Protein AF-A0A1B6MIM5-F1 (afdb_monomer_lite)

Foldseek 3Di:
DQWDQLPDDPDDDDPPVPDPDDHDADDPCLLVVLLVCLVVVCQPVPVPVLLVSLRVLSRQLVGDLLSVQVSDAPSLLVSLLVSLLDFPGPLSSNLSSLSSLLSSLLSQVPDDPVSHNDHSLVSLLSLLVSLQSLLPDPDDCVRSQSSLLSSLVSLVSSCVSDPCNQVVLVSNVVSVVLVSLLVSLLSCLPDADPCLSVLLSSLLSLLSSQQVHPSSLVSCVVVVVLLSNLVSVLSYPAHDPSSVVSVLCNQQVDPDPPDLQVTEGDHLQNLLSVLLSLLSHDQVVSLVNLQSLLNHCQNDLVSLVSNLVSCNLVSLLVSLVPHDHHLNSNLSSLSSNLRSLLNPDDPVSVVSLVVSLDPPDPDDRSCNVVSVVSVVSSVVSVVVVDDPVDDADDQDPPGADEDEDPDDDPDPDPDDDDDDDDDPDDDPPVDPPDDRRDDWPHWYAYPVRDTDID

Organism: NCBI:txid36148

pLDDT: mean 84.11, std 13.33, range [42.5, 97.44]

Radius of gyration: 29.88 Å; chains: 1; bounding box: 77×67×75 Å

InterPro domains:
  IPR011989 Armadillo-like helical [G3DSA:1.25.10.10] (22-387)
  IPR016024 Armadillo-type fold [SSF48371] (28-383)
  IPR050865 BEACH Domain-Containing [PTHR13743] (86-454)

Sequence (454 aa):
LMWRHFLQTTSPPPPPDRVAFHPALLHNEIVPFIYECFETKIVTQFPDLSREMLNVLGAVVCGAHHNALRGICPATVNLVMSVVSLPTVDSAIQSTALKCFTAMISVLHRSLPHERQIEVTTVLEKLHEVMTEVVSRDQDPDIRVPTLLHLVHTLQSILTATHSTQSLQSLMVRAKLVDALLHTLDQTADCHKSHMELVITIISALNRLVIGSVEGKERMVKVSGYSRIFDCLRLIEAPTKKLLEVLIAMITEEEDIICLKDMKLVNSEPLVPFVHWMGELASDEQVWLACTLEEICTNSLQSKATACQSGVMVAVCQLLTSATVDPRAATHLVLLIESLASYSITARELKQLFLLLRTDQEKKNSFRNLLLAAVLNITRKAGLQLHCDSYFDVEDQTDGITITDMRKWNGAVYGFSFHCWLRLEPIHVSSPINTPPRRQIFNFLTTQGTGIEA

Structure (mmCIF, N/CA/C/O backbone):
data_AF-A0A1B6MIM5-F1
#
_entry.id   AF-A0A1B6MIM5-F1
#
loop_
_atom_site.group_PDB
_atom_site.id
_atom_site.type_symbol
_atom_site.label_atom_id
_atom_site.label_alt_id
_atom_site.label_comp_id
_atom_site.label_asym_id
_atom_site.label_entity_id
_atom_site.label_seq_id
_atom_site.pdbx_PDB_ins_code
_atom_site.Cartn_x
_atom_site.Cartn_y
_atom_site.Cartn_z
_atom_site.occupancy
_atom_site.B_iso_or_equiv
_atom_site.auth_seq_id
_atom_site.auth_comp_id
_atom_site.auth_asym_id
_atom_site.auth_atom_id
_atom_site.pdbx_PDB_model_num
ATOM 1 N N . LEU A 1 1 ? 24.401 21.462 -25.304 1.00 48.19 1 LEU A N 1
ATOM 2 C CA . LEU A 1 1 ? 25.005 20.185 -24.847 1.00 48.19 1 LEU A CA 1
ATOM 3 C C . LEU A 1 1 ? 24.411 19.065 -25.690 1.00 48.19 1 LEU A C 1
ATOM 5 O O . LEU A 1 1 ? 23.231 18.789 -25.531 1.00 48.19 1 LEU A O 1
ATOM 9 N N . MET A 1 2 ? 25.175 18.516 -26.641 1.00 51.09 2 MET A N 1
ATOM 10 C CA . MET A 1 2 ? 24.675 17.473 -27.555 1.00 51.09 2 MET A CA 1
ATOM 11 C C . MET A 1 2 ? 24.568 16.092 -26.899 1.00 51.09 2 MET A C 1
ATOM 13 O O . MET A 1 2 ? 23.753 15.290 -27.330 1.00 51.09 2 MET A O 1
ATOM 17 N N . TRP A 1 3 ? 25.333 15.844 -25.835 1.00 53.69 3 TRP A N 1
ATOM 18 C CA . TRP A 1 3 ? 25.370 14.568 -25.126 1.00 53.69 3 TRP A CA 1
ATOM 19 C C . TRP A 1 3 ? 25.512 14.838 -23.628 1.00 53.69 3 TRP A C 1
ATOM 21 O O . TRP A 1 3 ? 26.257 15.740 -23.230 1.00 53.69 3 TRP A O 1
ATOM 31 N N . ARG A 1 4 ? 24.779 14.092 -22.796 1.00 57.47 4 ARG A N 1
ATOM 32 C CA . ARG A 1 4 ? 24.962 14.076 -21.340 1.00 57.47 4 ARG A CA 1
ATOM 33 C C . ARG A 1 4 ? 25.395 12.701 -20.894 1.00 57.47 4 ARG A C 1
ATOM 35 O O . ARG A 1 4 ? 24.962 11.702 -21.458 1.00 57.47 4 ARG A O 1
ATOM 42 N N . HIS A 1 5 ? 26.218 12.665 -19.854 1.00 57.34 5 HIS A N 1
ATOM 43 C CA . HIS A 1 5 ? 26.595 11.408 -19.242 1.00 57.34 5 HIS A CA 1
ATOM 44 C C . HIS A 1 5 ? 25.382 10.817 -18.514 1.00 57.34 5 HIS A C 1
ATOM 46 O O . HIS A 1 5 ? 25.017 11.255 -17.424 1.00 57.34 5 HIS A O 1
ATOM 52 N N . PHE A 1 6 ? 24.756 9.838 -19.163 1.00 63.91 6 PHE A N 1
ATOM 53 C CA . PHE A 1 6 ? 23.526 9.168 -18.750 1.00 63.91 6 PHE A CA 1
ATOM 54 C C . PHE A 1 6 ? 23.573 8.619 -17.310 1.00 63.91 6 PHE A C 1
ATOM 56 O O . PHE A 1 6 ? 22.558 8.635 -16.620 1.00 63.91 6 PHE A O 1
ATOM 63 N N . LEU A 1 7 ? 24.753 8.209 -16.827 1.00 58.53 7 LEU A N 1
ATOM 64 C CA . LEU A 1 7 ? 24.925 7.564 -15.520 1.00 58.53 7 LEU A CA 1
ATOM 65 C C . LEU A 1 7 ? 25.374 8.492 -14.369 1.00 58.53 7 LEU A C 1
ATOM 67 O O . LEU A 1 7 ? 25.429 8.020 -13.237 1.00 58.53 7 LEU A O 1
ATOM 71 N N . GLN A 1 8 ? 25.708 9.774 -14.602 1.00 49.06 8 GLN A N 1
ATOM 72 C CA . GLN A 1 8 ? 26.367 10.625 -13.577 1.00 49.06 8 GLN A CA 1
ATOM 73 C C . GLN A 1 8 ? 25.702 11.978 -13.288 1.00 49.06 8 GLN A C 1
ATOM 75 O O . GLN A 1 8 ? 26.151 12.681 -12.384 1.00 49.06 8 GLN A O 1
ATOM 80 N N . THR A 1 9 ? 24.657 12.405 -13.998 1.00 49.41 9 THR A N 1
ATOM 81 C CA . THR A 1 9 ? 24.119 13.757 -13.762 1.00 49.41 9 THR A CA 1
ATOM 82 C C . THR A 1 9 ? 23.005 13.768 -12.718 1.00 49.41 9 THR A C 1
ATOM 84 O O . THR A 1 9 ? 21.841 13.568 -13.050 1.00 49.41 9 THR A O 1
ATOM 87 N N . THR A 1 10 ? 23.361 14.077 -11.469 1.00 42.78 10 THR A N 1
ATOM 88 C CA . THR A 1 10 ? 22.441 14.581 -10.428 1.00 42.78 10 THR A CA 1
ATOM 89 C C . THR A 1 10 ? 22.198 16.093 -10.539 1.00 42.78 10 THR A C 1
ATOM 91 O O . THR A 1 10 ? 21.326 16.630 -9.860 1.00 42.78 10 THR A O 1
ATOM 94 N N . SER A 1 11 ? 22.942 16.803 -11.396 1.00 42.50 11 SER A N 1
ATOM 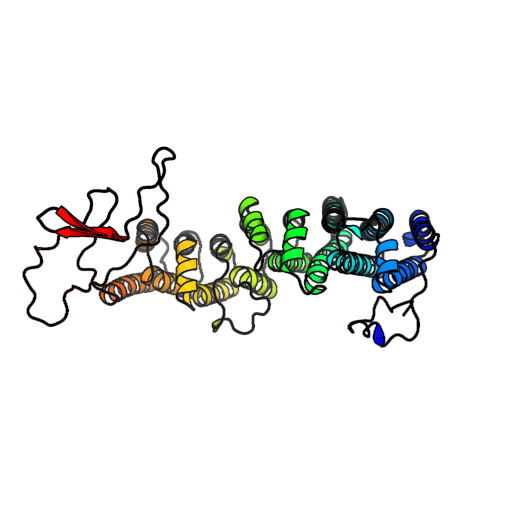95 C CA . SER A 1 11 ? 22.811 18.250 -11.573 1.00 42.50 11 SER A CA 1
ATOM 96 C C . SER A 1 11 ? 21.790 18.622 -12.664 1.00 42.50 11 SER A C 1
ATOM 98 O O . SER A 1 11 ? 21.795 18.041 -13.759 1.00 42.50 11 SER A O 1
ATOM 100 N N . PRO A 1 12 ? 20.908 19.609 -12.405 1.00 50.34 12 PRO A N 1
ATOM 101 C CA . PRO A 1 12 ? 19.967 20.093 -13.405 1.00 50.34 12 PRO A CA 1
ATOM 102 C C . PRO A 1 12 ? 20.708 20.724 -14.595 1.00 50.34 12 PRO A C 1
ATOM 104 O O . PRO A 1 12 ? 21.846 21.184 -14.457 1.00 50.34 12 PRO A O 1
ATOM 107 N N . PRO A 1 13 ? 20.087 20.756 -15.790 1.00 54.88 13 PRO A N 1
ATOM 108 C CA . PRO A 1 13 ? 20.635 21.474 -16.927 1.00 54.88 13 PRO A CA 1
ATOM 109 C C . PRO A 1 13 ? 21.115 22.885 -16.594 1.00 54.88 13 PRO A C 1
ATOM 111 O O . PRO A 1 13 ? 20.380 23.607 -15.920 1.00 54.88 13 PRO A O 1
ATOM 114 N N . PRO A 1 14 ? 22.270 23.335 -17.127 1.00 54.12 14 PRO A N 1
ATOM 115 C CA . PRO A 1 14 ? 22.492 24.766 -17.217 1.00 54.12 14 PRO A CA 1
ATOM 116 C C . PRO A 1 14 ? 21.333 25.380 -18.023 1.00 54.12 14 PRO A C 1
ATOM 118 O O . PRO A 1 14 ? 20.902 24.767 -19.009 1.00 54.12 14 PRO A O 1
ATOM 121 N N . PRO A 1 15 ? 20.807 26.546 -17.606 1.00 55.56 15 PRO A N 1
ATOM 122 C CA . PRO A 1 15 ? 19.730 27.219 -18.320 1.00 55.56 15 PRO A CA 1
ATOM 123 C C . PRO A 1 15 ? 20.117 27.444 -19.791 1.00 55.56 15 PRO A C 1
ATOM 125 O O . PRO A 1 15 ? 21.307 27.619 -20.078 1.00 55.56 15 PRO A O 1
ATOM 128 N N . PRO A 1 16 ? 19.144 27.422 -20.720 1.00 55.84 16 PRO A N 1
ATOM 129 C CA . PRO A 1 16 ? 19.390 27.499 -22.164 1.00 55.84 16 PRO A CA 1
ATOM 130 C C . PRO A 1 16 ? 20.264 28.701 -22.551 1.00 55.84 16 PRO A C 1
ATOM 132 O O . PRO A 1 16 ? 21.152 28.561 -23.389 1.00 55.84 16 PRO A O 1
ATOM 135 N N . ASP A 1 17 ? 20.122 29.817 -21.835 1.00 56.78 17 ASP A N 1
ATOM 136 C CA . ASP A 1 17 ? 20.875 31.064 -22.032 1.00 56.78 17 ASP A CA 1
ATOM 137 C C . ASP A 1 17 ? 22.379 30.950 -21.717 1.00 56.78 17 ASP A C 1
ATOM 139 O O . ASP A 1 17 ? 23.166 31.826 -22.067 1.00 56.78 17 ASP A O 1
ATOM 143 N N . ARG A 1 18 ? 22.806 29.872 -21.044 1.00 57.84 18 ARG A N 1
ATOM 144 C CA . ARG A 1 18 ? 24.216 29.589 -20.719 1.00 57.84 18 ARG A CA 1
ATOM 145 C C . ARG A 1 18 ? 24.876 28.605 -21.686 1.00 57.84 18 ARG A C 1
ATOM 147 O O . ARG A 1 18 ? 26.035 28.244 -21.480 1.00 57.84 18 ARG A O 1
ATOM 154 N N . VAL A 1 19 ? 24.173 28.141 -22.720 1.00 61.59 19 VAL A N 1
ATOM 155 C CA . VAL A 1 19 ? 24.721 27.191 -23.694 1.00 61.59 19 VAL A CA 1
ATOM 156 C C . VAL A 1 19 ? 25.110 27.939 -24.970 1.00 61.59 19 VAL A C 1
ATOM 158 O O . VAL A 1 19 ? 24.255 28.328 -25.752 1.00 61.59 19 VAL A O 1
ATOM 161 N N . ALA A 1 20 ? 26.415 28.086 -25.214 1.00 61.34 20 ALA A N 1
ATOM 162 C CA . ALA A 1 20 ? 26.944 28.813 -26.377 1.00 61.34 20 ALA A CA 1
ATOM 163 C C . ALA A 1 20 ? 26.554 28.212 -27.748 1.00 61.34 20 ALA A C 1
ATOM 165 O O . ALA A 1 20 ? 26.648 28.892 -28.765 1.00 61.34 20 ALA A O 1
ATOM 166 N N . PHE A 1 21 ? 26.117 26.946 -27.788 1.00 66.00 21 PHE A N 1
ATOM 167 C CA . PHE A 1 21 ? 25.782 26.227 -29.019 1.00 66.00 21 PHE A CA 1
ATOM 168 C C . PHE A 1 21 ? 24.475 25.441 -28.889 1.00 66.00 21 PHE A C 1
ATOM 170 O O . PHE A 1 21 ? 24.289 24.658 -27.948 1.00 66.00 21 PHE A O 1
ATOM 177 N N . HIS A 1 22 ? 23.603 25.595 -29.885 1.00 68.88 22 HIS A N 1
ATOM 178 C CA . HIS A 1 22 ? 22.375 24.815 -30.002 1.00 68.88 22 HIS A CA 1
ATOM 179 C C . HIS A 1 22 ? 22.706 23.335 -30.270 1.00 68.88 22 HIS A C 1
ATOM 181 O O . HIS A 1 22 ? 23.623 23.047 -31.042 1.00 68.88 22 HIS A O 1
ATOM 187 N N . PRO A 1 23 ? 22.007 22.378 -29.635 1.00 74.94 23 PRO A N 1
ATOM 188 C CA . PRO A 1 23 ? 22.200 20.961 -29.930 1.00 74.94 23 PRO A CA 1
ATOM 189 C C . PRO A 1 23 ? 21.835 20.648 -31.388 1.00 74.94 23 PRO A C 1
ATOM 191 O O . PRO A 1 23 ? 20.817 21.138 -31.873 1.00 74.94 23 PRO A O 1
ATOM 194 N N . ALA A 1 24 ? 22.638 19.827 -32.071 1.00 81.81 24 ALA A N 1
ATOM 195 C CA . ALA A 1 24 ? 22.297 19.344 -33.406 1.00 81.81 24 ALA A CA 1
ATOM 196 C C . ALA A 1 24 ? 21.086 18.400 -33.363 1.00 81.81 24 ALA A C 1
ATOM 198 O O . ALA A 1 24 ? 20.854 17.716 -32.361 1.00 81.81 24 ALA A O 1
ATOM 199 N N . LEU A 1 25 ? 20.349 18.342 -34.474 1.00 85.75 25 LEU A N 1
ATOM 200 C CA . LEU A 1 25 ? 19.246 17.403 -34.648 1.00 85.75 25 LEU A CA 1
ATOM 201 C C . LEU A 1 25 ? 19.770 15.964 -34.682 1.00 85.75 25 LEU A C 1
ATOM 203 O O . LEU A 1 25 ? 20.769 15.673 -35.342 1.00 85.75 25 LEU A O 1
ATOM 207 N N . LEU A 1 26 ? 19.071 15.067 -33.987 1.00 87.12 26 LEU A N 1
ATOM 208 C CA . LEU A 1 26 ? 19.317 13.632 -34.056 1.00 87.12 26 LEU A CA 1
ATOM 209 C C . LEU A 1 26 ? 19.123 13.149 -35.498 1.00 87.12 26 LEU A C 1
ATOM 211 O O . LEU A 1 26 ? 18.068 13.374 -36.092 1.00 87.12 26 LEU A O 1
ATOM 215 N N . HIS A 1 27 ? 20.139 12.489 -36.052 1.00 89.69 27 HIS A N 1
ATOM 216 C CA . HIS A 1 27 ? 20.066 11.927 -37.396 1.00 89.69 27 HIS A CA 1
ATOM 217 C C . HIS A 1 27 ? 19.039 10.783 -37.444 1.00 89.69 27 HIS A C 1
ATOM 219 O O . HIS A 1 27 ? 18.984 9.965 -36.525 1.00 89.69 27 HIS A O 1
ATOM 225 N N . ASN A 1 28 ? 18.250 10.712 -38.521 1.00 87.44 28 ASN A N 1
ATOM 226 C CA . ASN A 1 28 ? 17.107 9.795 -38.630 1.00 87.44 28 ASN A CA 1
ATOM 227 C C . ASN A 1 28 ? 17.496 8.311 -38.501 1.00 87.44 28 ASN A C 1
ATOM 229 O O . ASN A 1 28 ? 16.713 7.529 -37.981 1.00 87.44 28 ASN A O 1
ATOM 233 N N . GLU A 1 29 ? 18.718 7.951 -38.903 1.00 90.25 29 GLU A N 1
ATOM 234 C CA . GLU A 1 29 ? 19.245 6.576 -38.843 1.00 90.25 29 GLU A CA 1
ATOM 235 C C . GLU A 1 29 ? 19.694 6.121 -37.447 1.00 90.25 29 GLU A C 1
ATOM 237 O O . GLU A 1 29 ? 19.914 4.935 -37.239 1.00 90.25 29 GLU A O 1
ATOM 242 N N . ILE A 1 30 ? 19.829 7.022 -36.466 1.00 89.06 30 ILE A N 1
ATOM 243 C CA . ILE A 1 30 ? 20.357 6.636 -35.145 1.00 89.06 30 ILE A CA 1
ATOM 244 C C . ILE A 1 30 ? 19.395 5.700 -34.409 1.00 89.06 30 ILE A C 1
ATOM 246 O O . ILE A 1 30 ? 19.827 4.711 -33.825 1.00 89.06 30 ILE A O 1
ATOM 250 N N . VAL A 1 31 ? 18.094 5.999 -34.430 1.00 90.19 31 VAL A N 1
ATOM 251 C CA . VAL A 1 31 ? 17.088 5.175 -33.744 1.00 90.19 31 VAL A CA 1
ATOM 252 C C . VAL A 1 31 ? 16.918 3.803 -34.421 1.00 90.19 31 VAL A C 1
ATOM 254 O O . VAL A 1 31 ? 17.000 2.809 -33.699 1.00 90.19 31 VAL A O 1
ATOM 257 N N . PRO A 1 32 ? 16.757 3.706 -35.760 1.00 91.50 32 PRO A N 1
ATOM 258 C CA . PRO A 1 32 ? 16.771 2.428 -36.474 1.00 91.50 32 PRO A CA 1
ATOM 259 C C . PRO A 1 32 ? 18.042 1.613 -36.231 1.00 91.50 32 PRO A C 1
ATOM 261 O O . PRO A 1 32 ? 17.945 0.444 -35.879 1.00 91.50 32 PRO A O 1
ATOM 264 N N . PHE A 1 33 ? 19.222 2.236 -36.311 1.00 91.12 33 PHE A N 1
ATOM 265 C CA . PHE A 1 33 ? 20.494 1.553 -36.073 1.00 91.12 33 PHE A CA 1
ATOM 266 C C . PHE A 1 33 ? 20.574 0.943 -34.668 1.00 91.12 33 PHE A C 1
ATOM 268 O O . PHE A 1 33 ? 20.954 -0.218 -34.513 1.00 91.12 33 PHE A O 1
ATOM 275 N N . ILE A 1 34 ? 20.193 1.707 -33.635 1.00 90.25 34 ILE A N 1
ATOM 276 C CA . ILE A 1 34 ? 20.129 1.187 -32.263 1.00 90.25 34 ILE A CA 1
ATOM 277 C C . ILE A 1 34 ? 19.139 0.022 -32.204 1.00 90.25 34 ILE A C 1
ATOM 279 O O . ILE A 1 34 ? 19.452 -0.997 -31.601 1.00 90.25 34 ILE A O 1
ATOM 283 N N . TYR A 1 35 ? 17.971 0.148 -32.833 1.00 89.19 35 TYR A N 1
ATOM 284 C CA . TYR A 1 35 ? 16.954 -0.898 -32.824 1.00 89.19 35 TYR A CA 1
ATOM 285 C C . TYR A 1 35 ? 17.445 -2.214 -33.441 1.00 89.19 35 TYR A C 1
ATOM 287 O O . TYR A 1 35 ? 17.397 -3.255 -32.784 1.00 89.19 35 TYR A O 1
ATOM 295 N N . GLU A 1 36 ? 18.006 -2.149 -34.649 1.00 88.62 36 GLU A N 1
ATOM 296 C CA . GLU A 1 36 ? 18.559 -3.300 -35.372 1.00 88.62 36 GLU A CA 1
ATOM 297 C C . GLU A 1 36 ? 19.654 -4.012 -34.569 1.00 88.62 36 GLU A C 1
ATOM 299 O O . GLU A 1 36 ? 19.691 -5.242 -34.520 1.00 88.62 36 GLU A O 1
ATOM 304 N N . CYS A 1 37 ? 20.505 -3.258 -33.861 1.00 88.25 37 CYS A N 1
ATOM 305 C CA . CYS A 1 37 ? 21.536 -3.840 -33.003 1.00 88.25 37 CYS A CA 1
ATOM 306 C C . CYS A 1 37 ? 20.941 -4.788 -31.947 1.00 88.25 37 CYS A C 1
ATOM 308 O O . CYS A 1 37 ? 21.511 -5.845 -31.674 1.00 88.25 37 CYS A O 1
ATOM 310 N N . PHE A 1 38 ? 19.797 -4.449 -31.345 1.00 88.44 38 PHE A N 1
ATOM 311 C CA . PHE A 1 38 ? 19.168 -5.305 -30.333 1.00 88.44 38 PHE A CA 1
ATOM 312 C C . PHE A 1 38 ? 18.363 -6.465 -30.924 1.00 88.44 38 PHE A C 1
ATOM 314 O O . PHE A 1 38 ? 18.234 -7.492 -30.255 1.00 88.44 38 PHE A O 1
ATOM 321 N N . GLU A 1 39 ? 17.915 -6.374 -32.179 1.00 84.56 39 GLU A N 1
ATOM 322 C CA . GLU A 1 39 ? 17.340 -7.524 -32.887 1.00 84.56 39 GLU A CA 1
ATOM 323 C C . GLU A 1 39 ? 18.389 -8.615 -33.175 1.00 84.56 39 GLU A C 1
ATOM 325 O O . GLU A 1 39 ? 18.084 -9.808 -33.111 1.00 84.56 39 GLU A O 1
ATOM 330 N N . THR A 1 40 ? 19.661 -8.256 -33.393 1.00 79.69 40 THR A N 1
ATOM 331 C CA . THR A 1 40 ? 20.737 -9.210 -33.733 1.00 79.69 40 THR A CA 1
ATOM 332 C C . THR A 1 40 ? 21.353 -9.943 -32.529 1.00 79.69 40 THR A C 1
ATOM 334 O O . THR A 1 40 ? 22.531 -10.294 -32.549 1.00 79.69 40 THR A O 1
ATOM 337 N N . LYS A 1 41 ? 20.592 -10.188 -31.451 1.00 78.50 41 LYS A N 1
ATOM 338 C CA . LYS A 1 41 ? 21.044 -10.900 -30.228 1.00 78.50 41 LYS A CA 1
ATOM 339 C C . LYS A 1 41 ? 22.291 -10.306 -29.544 1.00 78.50 41 LYS A C 1
ATOM 341 O O . LYS A 1 41 ? 22.971 -11.009 -28.785 1.00 78.50 41 LYS A O 1
ATOM 346 N N . ILE A 1 42 ? 22.564 -9.013 -29.745 1.00 85.88 42 ILE A N 1
ATOM 347 C CA . ILE A 1 42 ? 23.742 -8.313 -29.199 1.00 85.88 42 ILE A CA 1
ATOM 348 C C . ILE A 1 42 ? 23.866 -8.452 -27.681 1.00 85.88 42 ILE A C 1
ATOM 350 O O . ILE A 1 42 ? 24.970 -8.578 -27.172 1.00 85.88 42 ILE A O 1
ATOM 354 N N . VAL A 1 43 ? 22.736 -8.514 -26.969 1.00 85.75 43 VAL A N 1
ATOM 355 C CA . VAL A 1 43 ? 22.678 -8.663 -25.506 1.00 85.75 43 VAL A CA 1
ATOM 356 C C . VAL A 1 43 ? 23.396 -9.930 -25.046 1.00 85.75 43 VAL A C 1
ATOM 358 O O . VAL A 1 43 ? 24.117 -9.915 -24.056 1.00 85.75 43 VAL A O 1
ATOM 361 N N . THR A 1 44 ? 23.217 -11.026 -25.785 1.00 85.19 44 THR A N 1
ATOM 362 C CA . THR A 1 44 ? 23.790 -12.334 -25.434 1.00 85.19 44 THR A CA 1
ATOM 363 C C . THR A 1 44 ? 25.194 -12.539 -25.993 1.00 85.19 44 THR A C 1
ATOM 365 O O . THR A 1 44 ? 25.999 -13.228 -25.378 1.00 85.19 44 THR A O 1
ATOM 368 N N . GLN A 1 45 ? 25.497 -11.958 -27.158 1.00 87.56 45 GLN A N 1
ATOM 369 C CA . GLN A 1 45 ? 26.768 -12.183 -27.855 1.00 87.56 45 GLN A CA 1
ATOM 370 C C . GLN A 1 45 ? 27.840 -11.145 -27.498 1.00 87.56 45 GLN A C 1
ATOM 372 O O . GLN A 1 45 ? 29.022 -11.475 -27.455 1.00 87.56 45 GLN A O 1
ATOM 377 N N . PHE A 1 46 ? 27.434 -9.902 -27.231 1.00 91.31 46 PHE A N 1
ATOM 378 C CA . PHE A 1 46 ? 28.313 -8.761 -26.973 1.00 91.31 46 PHE A CA 1
ATOM 379 C C . PHE A 1 46 ? 27.757 -7.906 -25.815 1.00 91.31 46 PHE A C 1
ATOM 381 O O . PHE A 1 46 ? 27.310 -6.775 -26.038 1.00 91.31 46 PHE A O 1
ATOM 388 N N . PRO A 1 47 ? 27.771 -8.420 -24.570 1.00 89.38 47 PRO A N 1
ATOM 389 C CA . PRO A 1 47 ? 27.149 -7.766 -23.416 1.00 89.38 47 PRO A CA 1
ATOM 390 C C . PRO A 1 47 ? 27.692 -6.351 -23.162 1.00 89.38 47 PRO A C 1
ATOM 392 O O . PRO A 1 47 ? 26.903 -5.423 -22.977 1.00 89.38 47 PRO A O 1
ATOM 395 N N . ASP A 1 48 ? 29.009 -6.146 -23.2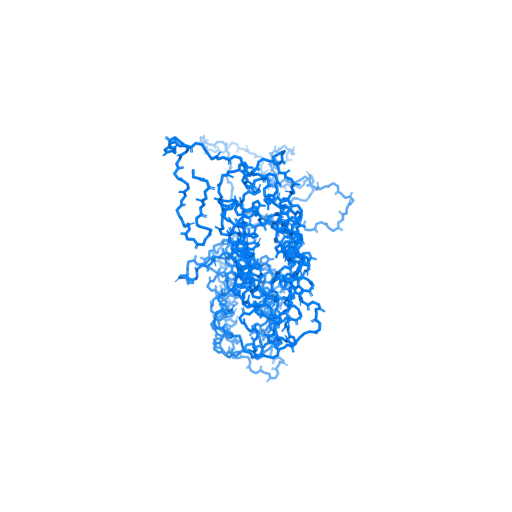61 1.00 89.94 48 ASP A N 1
ATOM 396 C CA . ASP A 1 48 ? 29.621 -4.819 -23.100 1.00 89.94 48 ASP A CA 1
ATOM 397 C C . ASP A 1 48 ? 29.123 -3.825 -24.155 1.00 89.94 48 ASP A C 1
ATOM 399 O O . ASP A 1 48 ? 28.726 -2.707 -23.827 1.00 89.94 48 ASP A O 1
ATOM 403 N N . LEU A 1 49 ? 29.068 -4.249 -25.423 1.00 90.81 49 LEU A N 1
ATOM 404 C CA . LEU A 1 49 ? 28.577 -3.410 -26.516 1.00 90.81 49 LEU A CA 1
ATOM 405 C C . LEU A 1 49 ? 27.086 -3.097 -26.352 1.00 90.81 49 LEU A C 1
ATOM 407 O O . LEU A 1 49 ? 26.665 -1.972 -26.607 1.00 90.81 49 LEU A O 1
ATOM 411 N N . SER A 1 50 ? 26.294 -4.064 -25.879 1.00 91.81 50 SER A N 1
ATOM 412 C CA . SER A 1 50 ? 24.877 -3.848 -25.585 1.00 91.81 50 SER A CA 1
ATOM 413 C C . SER A 1 50 ? 24.684 -2.797 -24.486 1.00 91.81 50 SER A C 1
ATOM 415 O O . SER A 1 50 ? 23.846 -1.904 -24.627 1.00 91.81 50 SER A O 1
ATOM 417 N N . ARG A 1 51 ? 25.515 -2.823 -23.435 1.00 90.81 51 ARG A N 1
ATOM 418 C CA . ARG A 1 51 ? 25.492 -1.818 -22.367 1.00 90.81 51 ARG A CA 1
ATOM 419 C C . ARG A 1 51 ? 25.859 -0.438 -22.899 1.00 90.81 51 ARG A C 1
ATOM 421 O O . ARG A 1 51 ? 25.170 0.530 -22.585 1.00 90.81 51 ARG A O 1
ATOM 428 N N . GLU A 1 52 ? 26.896 -0.337 -23.729 1.00 90.44 52 GLU A N 1
ATOM 429 C CA . GLU A 1 52 ? 27.268 0.945 -24.332 1.00 90.44 52 GLU A CA 1
ATOM 430 C C . GLU A 1 52 ? 26.192 1.467 -25.290 1.00 90.44 52 GLU A C 1
ATOM 432 O O . GLU A 1 52 ? 25.915 2.665 -25.301 1.00 90.44 52 GLU A O 1
ATOM 437 N N . MET A 1 53 ? 25.498 0.593 -26.021 1.00 91.69 53 MET A N 1
ATOM 438 C CA . MET A 1 53 ? 24.387 1.013 -26.875 1.00 91.69 53 MET A CA 1
ATOM 439 C C . MET A 1 53 ? 23.191 1.533 -26.059 1.00 91.69 53 MET A C 1
ATOM 441 O O . MET A 1 53 ? 22.587 2.546 -26.421 1.00 91.69 53 MET A O 1
ATOM 445 N N . LEU A 1 54 ? 22.890 0.915 -24.909 1.00 92.62 54 LEU A N 1
ATOM 446 C CA . LEU A 1 54 ? 21.913 1.454 -23.953 1.00 92.62 54 LEU A CA 1
ATOM 447 C C . LEU A 1 54 ? 22.367 2.797 -23.367 1.00 92.62 54 LEU A C 1
ATOM 449 O O . LEU A 1 54 ? 21.540 3.694 -23.206 1.00 92.62 54 LEU A O 1
ATOM 453 N N . ASN A 1 55 ? 23.663 2.972 -23.085 1.00 90.62 55 ASN A N 1
ATOM 454 C CA . ASN A 1 55 ? 24.214 4.252 -22.633 1.00 90.62 55 ASN A CA 1
ATOM 455 C C . ASN A 1 55 ? 24.067 5.341 -23.701 1.00 90.62 55 ASN A C 1
ATOM 457 O O . ASN A 1 55 ? 23.725 6.474 -23.365 1.00 90.62 55 ASN A O 1
ATOM 461 N N . VAL A 1 56 ? 24.286 5.011 -24.977 1.00 90.75 56 VAL A N 1
ATOM 462 C CA . VAL A 1 56 ? 24.079 5.931 -26.105 1.00 90.75 56 VAL A CA 1
ATOM 463 C C . VAL A 1 56 ? 22.609 6.334 -26.194 1.00 90.75 56 VAL A C 1
ATOM 465 O O . VAL A 1 56 ? 22.314 7.529 -26.232 1.00 90.75 56 VAL A O 1
ATOM 468 N N . LEU A 1 57 ? 21.682 5.371 -26.147 1.00 92.12 57 LEU A N 1
ATOM 469 C CA . LEU A 1 57 ? 20.244 5.657 -26.136 1.00 92.12 57 LEU A CA 1
ATOM 470 C C . LEU A 1 57 ? 19.857 6.531 -24.934 1.00 92.12 57 LEU A C 1
ATOM 472 O O . LEU A 1 57 ? 19.194 7.555 -25.089 1.00 92.12 57 LEU A O 1
ATOM 476 N N . GLY A 1 58 ? 20.334 6.178 -23.740 1.00 91.12 58 GLY A N 1
ATOM 477 C CA . GLY A 1 58 ? 20.137 6.956 -22.522 1.00 91.12 58 GLY A CA 1
ATOM 478 C C . GLY A 1 58 ? 20.704 8.375 -22.617 1.00 91.12 58 GLY A C 1
ATOM 479 O O . GLY A 1 58 ? 20.074 9.322 -22.154 1.00 91.12 58 GLY A O 1
ATOM 480 N N . ALA A 1 59 ? 21.852 8.562 -23.269 1.00 88.50 59 ALA A N 1
ATOM 481 C CA . ALA A 1 59 ? 22.456 9.875 -23.480 1.00 88.50 59 ALA A CA 1
ATOM 482 C C . ALA A 1 59 ? 21.659 10.739 -24.471 1.00 88.50 59 ALA A C 1
ATOM 484 O O . ALA A 1 59 ? 21.581 11.956 -24.279 1.00 88.50 59 ALA A O 1
ATOM 485 N N . VAL A 1 60 ? 21.038 10.129 -25.490 1.00 90.12 60 VAL A N 1
ATOM 486 C CA . VAL A 1 60 ? 20.092 10.808 -26.392 1.00 90.12 60 VAL A CA 1
ATOM 487 C C . VAL A 1 60 ? 18.850 11.255 -25.617 1.00 90.12 60 VAL A C 1
ATOM 489 O O . VAL A 1 60 ? 18.465 12.421 -25.707 1.00 90.12 60 VAL A O 1
ATOM 492 N N . VAL A 1 61 ? 18.269 10.364 -24.805 1.00 91.38 61 VAL A N 1
ATOM 493 C CA . VAL A 1 61 ? 17.076 10.636 -23.981 1.00 91.38 61 VAL A CA 1
ATOM 494 C C . VAL A 1 61 ? 17.341 11.721 -22.931 1.00 91.38 61 VAL A C 1
ATOM 496 O O . VAL A 1 61 ? 16.542 12.639 -22.769 1.00 91.38 61 VAL A O 1
ATOM 499 N N . CYS A 1 62 ? 18.483 11.680 -22.245 1.00 87.50 62 CYS A N 1
ATOM 500 C CA . CYS A 1 62 ? 18.869 12.688 -21.250 1.00 87.50 62 CYS A CA 1
ATOM 501 C C . CYS A 1 62 ? 19.467 13.968 -21.868 1.00 87.50 62 CYS A C 1
ATOM 503 O O . CYS A 1 62 ? 19.852 14.884 -21.137 1.00 87.50 62 CYS A O 1
ATOM 505 N N . GLY A 1 63 ? 19.611 14.018 -23.194 1.00 85.50 63 GLY A N 1
ATOM 506 C CA . GLY A 1 63 ? 20.263 15.092 -23.932 1.00 85.50 63 GLY A CA 1
ATOM 507 C C . GLY A 1 63 ? 19.358 16.303 -24.176 1.00 85.50 63 GLY A C 1
ATOM 508 O O . GLY A 1 63 ? 18.825 16.921 -23.255 1.00 85.50 63 GLY A O 1
ATOM 509 N N . ALA A 1 64 ? 19.243 16.707 -25.441 1.00 86.25 64 ALA A N 1
ATOM 510 C CA . ALA A 1 64 ? 18.371 17.807 -25.843 1.00 86.25 64 ALA A CA 1
ATOM 511 C C . ALA A 1 64 ? 16.908 17.348 -25.916 1.00 86.25 64 ALA A C 1
ATOM 513 O O . ALA A 1 64 ? 16.626 16.299 -26.485 1.00 86.25 64 ALA A O 1
ATOM 514 N N . HIS A 1 65 ? 15.976 18.167 -25.420 1.00 88.81 65 HIS A N 1
ATOM 515 C CA . HIS A 1 65 ? 14.557 17.804 -25.313 1.00 88.81 65 HIS A CA 1
ATOM 516 C C . HIS A 1 65 ? 13.935 17.310 -26.633 1.00 88.81 65 HIS A C 1
ATOM 518 O O . HIS A 1 65 ? 13.325 16.247 -26.674 1.00 88.81 65 HIS A O 1
ATOM 524 N N . HIS A 1 66 ? 14.170 18.020 -27.740 1.00 88.75 66 HIS A N 1
ATOM 525 C CA . HIS A 1 66 ? 13.656 17.635 -29.059 1.00 88.75 66 HIS A CA 1
ATOM 526 C C . HIS A 1 66 ? 14.261 16.321 -29.592 1.00 88.75 66 HIS A C 1
ATOM 528 O O . HIS A 1 66 ? 13.595 15.591 -30.324 1.00 88.75 66 HIS A O 1
ATOM 534 N N . ASN A 1 67 ? 15.511 16.002 -29.233 1.00 91.06 67 ASN A N 1
ATOM 535 C CA . ASN A 1 67 ? 16.152 14.737 -29.603 1.00 91.06 67 ASN A CA 1
ATOM 536 C C . ASN A 1 67 ? 15.643 13.590 -28.734 1.00 91.06 67 ASN A C 1
ATOM 538 O O . ASN A 1 67 ? 15.420 12.499 -29.246 1.00 91.06 67 ASN A O 1
ATOM 542 N N . ALA A 1 68 ? 15.403 13.851 -27.449 1.00 92.19 68 ALA A N 1
ATOM 543 C CA . ALA A 1 68 ? 14.791 12.891 -26.546 1.00 92.19 68 ALA A CA 1
ATOM 544 C C . ALA A 1 68 ? 13.398 12.491 -27.045 1.00 92.19 68 ALA A C 1
ATOM 546 O O . ALA A 1 68 ? 13.130 11.309 -27.220 1.00 92.19 68 ALA A O 1
ATOM 547 N N . LEU A 1 69 ? 12.552 13.467 -27.390 1.00 92.81 69 LEU A N 1
ATOM 548 C CA . LEU A 1 69 ? 11.225 13.206 -27.952 1.00 92.81 69 LEU A CA 1
ATOM 549 C C . LEU A 1 69 ? 11.266 12.419 -29.262 1.00 92.81 69 LEU A C 1
ATOM 551 O O . LEU A 1 69 ? 10.385 11.598 -29.483 1.00 92.81 69 LEU A O 1
ATOM 555 N N . ARG A 1 70 ? 12.290 12.619 -30.104 1.00 90.94 70 ARG A N 1
ATOM 556 C CA . ARG A 1 70 ? 12.523 11.802 -31.309 1.00 90.94 70 ARG A CA 1
ATOM 557 C C . ARG A 1 70 ? 12.999 10.380 -30.996 1.00 90.94 70 ARG A C 1
ATOM 559 O O . ARG A 1 70 ? 12.608 9.449 -31.692 1.00 90.94 70 ARG A O 1
ATOM 566 N N . GLY A 1 71 ? 13.834 10.219 -29.972 1.00 91.19 71 GLY A N 1
ATOM 567 C CA . GLY A 1 71 ? 14.383 8.929 -29.551 1.00 91.19 71 GLY A CA 1
ATOM 568 C C . GLY A 1 71 ? 13.402 8.052 -28.769 1.00 91.19 71 GLY A C 1
ATOM 569 O O . GLY A 1 71 ? 13.547 6.830 -28.763 1.00 91.19 71 GLY A O 1
ATOM 570 N N . ILE A 1 72 ? 12.401 8.649 -28.119 1.00 95.25 72 ILE A N 1
ATOM 571 C CA . ILE A 1 72 ? 11.379 7.928 -27.355 1.00 95.25 72 ILE A CA 1
ATOM 572 C C . ILE A 1 72 ? 10.204 7.599 -28.276 1.00 95.25 72 ILE A C 1
ATOM 574 O O . ILE A 1 72 ? 9.369 8.454 -28.564 1.00 95.25 72 ILE A O 1
ATOM 578 N N . CYS A 1 73 ? 10.126 6.350 -28.724 1.00 93.62 73 CYS A N 1
ATOM 579 C CA . CYS A 1 73 ? 9.055 5.843 -29.575 1.00 93.62 73 CYS A CA 1
ATOM 580 C C . CYS A 1 73 ? 8.677 4.409 -29.154 1.00 93.62 73 CYS A C 1
ATOM 582 O O . CYS A 1 73 ? 9.402 3.789 -28.370 1.00 93.62 73 CYS A O 1
ATOM 584 N N . PRO A 1 74 ? 7.566 3.840 -29.660 1.00 94.81 74 PRO A N 1
ATOM 585 C CA . PRO A 1 74 ? 7.152 2.486 -29.286 1.00 94.81 74 PRO A CA 1
ATOM 586 C C . PRO A 1 74 ? 8.244 1.424 -29.496 1.00 94.81 74 PRO A C 1
ATOM 588 O O . PRO A 1 74 ? 8.397 0.530 -28.668 1.00 94.81 74 PRO A O 1
ATOM 591 N N . ALA A 1 75 ? 9.045 1.546 -30.561 1.00 92.44 75 ALA A N 1
ATOM 592 C CA . ALA A 1 75 ? 10.119 0.603 -30.866 1.00 92.44 75 ALA A CA 1
ATOM 593 C C . ALA A 1 75 ? 11.245 0.633 -29.818 1.00 92.44 75 ALA A C 1
ATOM 595 O O . ALA A 1 75 ? 11.665 -0.421 -29.344 1.00 92.44 75 ALA A O 1
ATOM 596 N N . THR A 1 76 ? 11.700 1.822 -29.403 1.00 94.12 76 THR A N 1
ATOM 597 C CA . THR A 1 76 ? 12.775 1.950 -28.406 1.00 94.12 76 THR A CA 1
ATOM 598 C C . THR A 1 76 ? 12.315 1.564 -27.005 1.00 94.12 76 THR A C 1
ATOM 600 O O . THR A 1 76 ? 13.078 0.943 -26.268 1.00 94.12 76 THR A O 1
ATOM 603 N N . VAL A 1 77 ? 11.056 1.843 -26.652 1.00 95.75 77 VAL A N 1
ATOM 604 C CA . VAL A 1 77 ? 10.457 1.386 -25.388 1.00 95.75 77 VAL A CA 1
ATOM 605 C C . VAL A 1 77 ? 10.371 -0.142 -25.347 1.00 95.75 77 VAL A C 1
ATOM 607 O O . VAL A 1 77 ? 10.820 -0.752 -24.377 1.00 95.75 77 VAL A O 1
ATOM 610 N N . ASN A 1 78 ? 9.857 -0.771 -26.410 1.00 94.31 78 ASN A N 1
ATOM 611 C CA . ASN A 1 78 ? 9.767 -2.231 -26.497 1.00 94.31 78 ASN A CA 1
ATOM 612 C C . ASN A 1 78 ? 11.145 -2.893 -26.460 1.00 94.31 78 ASN A C 1
ATOM 614 O O . ASN A 1 78 ? 11.317 -3.899 -25.782 1.00 94.31 78 ASN A O 1
ATOM 618 N N . LEU A 1 79 ? 12.136 -2.313 -27.139 1.00 94.12 79 LEU A N 1
ATOM 619 C CA . LEU A 1 79 ? 13.517 -2.783 -27.099 1.00 94.12 79 LEU A CA 1
ATOM 620 C C . LEU A 1 79 ? 14.060 -2.781 -25.672 1.00 94.12 79 LEU A C 1
ATOM 622 O O . LEU A 1 79 ? 14.504 -3.819 -25.190 1.00 94.12 79 LEU A O 1
ATOM 626 N N . VAL A 1 80 ? 13.977 -1.648 -24.971 1.00 94.88 80 VAL A N 1
ATOM 627 C CA . VAL A 1 80 ? 14.479 -1.524 -23.595 1.00 94.88 80 VAL A CA 1
ATOM 628 C C . VAL A 1 80 ? 13.796 -2.541 -22.680 1.00 94.88 80 VAL A C 1
ATOM 630 O O . VAL A 1 80 ? 14.470 -3.245 -21.931 1.00 94.88 80 VAL A O 1
ATOM 633 N N . MET A 1 81 ? 12.474 -2.681 -22.788 1.00 94.88 81 MET A N 1
ATOM 634 C CA . MET A 1 81 ? 11.713 -3.640 -21.987 1.00 94.88 81 MET A 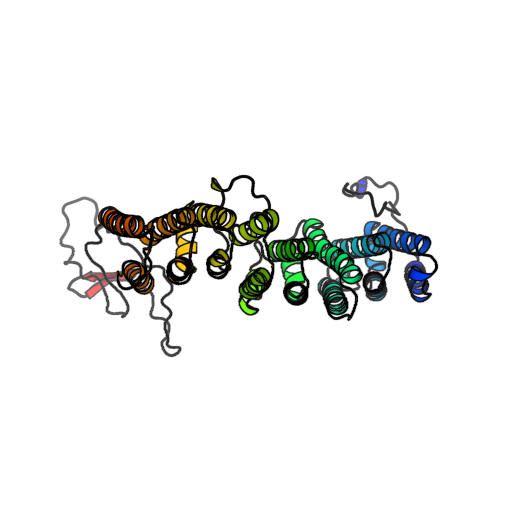CA 1
ATOM 635 C C . MET A 1 81 ? 12.004 -5.099 -22.362 1.00 94.88 81 MET A C 1
ATOM 637 O O . MET A 1 81 ? 12.079 -5.943 -21.470 1.00 94.88 81 MET A O 1
ATOM 641 N N . SER A 1 82 ? 12.268 -5.401 -23.636 1.00 92.50 82 SER A N 1
ATOM 642 C CA . SER A 1 82 ? 12.681 -6.744 -24.055 1.00 92.50 82 SER A CA 1
ATOM 643 C C . SER A 1 82 ? 14.024 -7.136 -23.441 1.00 92.50 82 SER A C 1
ATOM 645 O O . SER A 1 82 ? 14.154 -8.257 -22.961 1.00 92.50 82 SER A O 1
ATOM 647 N N . VAL A 1 83 ? 14.984 -6.204 -23.345 1.00 92.88 83 VAL A N 1
ATOM 648 C CA . VAL A 1 83 ? 16.285 -6.453 -22.702 1.00 92.88 83 VAL A CA 1
ATOM 649 C C . VAL A 1 83 ? 16.095 -6.815 -21.232 1.00 92.88 83 VAL A C 1
ATOM 651 O O . VAL A 1 83 ? 16.716 -7.758 -20.750 1.00 92.88 83 VAL A O 1
ATOM 654 N N . VAL A 1 84 ? 15.209 -6.103 -20.530 1.00 92.19 84 VAL A N 1
ATOM 655 C CA . VAL A 1 84 ? 14.888 -6.388 -19.123 1.00 92.19 84 VAL A CA 1
ATOM 656 C C . VAL A 1 84 ? 14.191 -7.737 -18.973 1.00 92.19 84 VAL A C 1
ATOM 658 O O . VAL A 1 84 ? 14.473 -8.472 -18.031 1.00 92.19 84 VAL A O 1
ATOM 661 N N . SER A 1 85 ? 13.306 -8.079 -19.910 1.00 90.19 85 SER A N 1
ATOM 662 C CA . SER A 1 85 ? 12.598 -9.354 -19.896 1.00 90.19 85 SER A CA 1
ATOM 663 C C . SER A 1 85 ? 13.515 -10.545 -20.183 1.00 90.19 85 SER A C 1
ATOM 665 O O . SER A 1 85 ? 13.153 -11.660 -19.841 1.00 90.19 85 SER A O 1
ATOM 667 N N . LEU A 1 86 ? 14.683 -10.394 -20.811 1.00 88.12 86 LEU A N 1
ATOM 668 C CA . LEU A 1 86 ? 15.501 -11.554 -21.179 1.00 88.12 86 LEU A CA 1
ATOM 669 C C . LEU A 1 86 ? 16.024 -12.297 -19.931 1.00 88.12 86 LEU A C 1
ATOM 671 O O . LEU A 1 86 ? 16.548 -11.667 -19.009 1.00 88.12 86 LEU A O 1
ATOM 675 N N . PRO A 1 87 ? 15.913 -13.640 -19.886 1.00 81.06 87 PRO A N 1
ATOM 676 C CA . PRO A 1 87 ? 16.466 -14.413 -18.784 1.00 81.06 87 PRO A CA 1
ATOM 677 C C . PRO A 1 87 ? 17.995 -14.371 -18.817 1.00 81.06 87 PRO A C 1
ATOM 679 O O . PRO A 1 87 ? 18.598 -14.297 -19.888 1.00 81.06 87 PRO A O 1
ATOM 682 N N . THR A 1 88 ? 18.630 -14.495 -17.649 1.00 78.31 88 THR A N 1
ATOM 683 C CA . THR A 1 88 ? 20.093 -14.678 -17.516 1.00 78.31 88 THR A CA 1
ATOM 684 C C . THR A 1 88 ? 20.960 -13.548 -18.097 1.00 78.31 88 THR A C 1
ATOM 686 O O . THR A 1 88 ? 22.122 -13.763 -18.432 1.00 78.31 88 THR A O 1
ATOM 689 N N . VAL A 1 89 ? 20.417 -12.332 -18.208 1.00 83.19 89 VAL A N 1
ATOM 690 C CA . VAL A 1 89 ? 21.180 -11.133 -18.591 1.00 83.19 89 VAL A CA 1
ATOM 691 C C . VAL A 1 89 ? 21.940 -10.584 -17.385 1.00 83.19 89 VAL A C 1
ATOM 693 O O . VAL A 1 89 ? 21.457 -10.651 -16.257 1.00 83.19 89 VAL A O 1
ATOM 696 N N . ASP A 1 90 ? 23.122 -10.011 -17.626 1.00 86.56 90 ASP A N 1
ATOM 697 C CA . ASP A 1 90 ? 23.874 -9.295 -16.595 1.00 86.56 90 ASP A CA 1
ATOM 698 C C . ASP A 1 90 ? 23.004 -8.203 -15.945 1.00 86.56 90 ASP A C 1
ATOM 700 O O . ASP A 1 90 ? 22.426 -7.340 -16.618 1.00 86.56 90 ASP A O 1
ATOM 704 N N . SER A 1 91 ? 22.955 -8.224 -14.613 1.00 87.00 91 SER A N 1
ATOM 705 C CA . SER A 1 91 ? 22.286 -7.232 -13.771 1.00 87.00 91 SER A CA 1
ATOM 706 C C . SER A 1 91 ? 22.664 -5.794 -14.156 1.00 87.00 91 SER A C 1
ATOM 708 O O . SER A 1 91 ? 21.805 -4.908 -14.186 1.00 87.00 91 SER A O 1
ATOM 710 N N . ALA A 1 92 ? 23.919 -5.546 -14.551 1.00 88.88 92 ALA A N 1
ATOM 711 C CA . ALA A 1 92 ? 24.354 -4.220 -14.984 1.00 88.88 92 ALA A CA 1
ATOM 712 C C . ALA A 1 92 ? 23.636 -3.743 -16.260 1.00 88.88 92 ALA A C 1
ATOM 714 O O . ALA A 1 92 ? 23.281 -2.564 -16.365 1.00 88.88 92 ALA A O 1
ATOM 715 N N . ILE A 1 93 ? 23.380 -4.642 -17.215 1.00 91.81 93 ILE A N 1
ATOM 716 C CA . ILE A 1 93 ? 22.665 -4.336 -18.463 1.00 91.81 93 ILE A CA 1
ATOM 717 C C . ILE A 1 93 ? 21.190 -4.071 -18.155 1.00 91.81 93 ILE A C 1
ATOM 719 O O . ILE A 1 93 ? 20.658 -3.048 -18.591 1.00 91.81 93 ILE A O 1
ATOM 723 N N . GLN A 1 94 ? 20.553 -4.924 -17.345 1.00 91.75 94 GLN A N 1
ATOM 724 C CA . GLN A 1 94 ? 19.162 -4.729 -16.915 1.00 91.75 94 GLN A CA 1
ATOM 725 C C . GLN A 1 94 ? 18.984 -3.394 -16.174 1.00 91.75 94 GLN A C 1
ATOM 727 O O . GLN A 1 94 ? 18.083 -2.617 -16.489 1.00 91.75 94 GLN A O 1
ATOM 732 N N . SER A 1 95 ? 19.886 -3.078 -15.239 1.00 91.19 95 SER A N 1
ATOM 733 C CA . SER A 1 95 ? 19.899 -1.801 -14.518 1.00 91.19 95 SER A CA 1
ATOM 734 C C . SER A 1 95 ? 20.059 -0.607 -15.467 1.00 91.19 95 SER A C 1
ATOM 736 O O . SER A 1 95 ? 19.382 0.410 -15.312 1.00 91.19 95 SER A O 1
ATOM 738 N N . THR A 1 96 ? 20.918 -0.720 -16.486 1.00 92.06 96 THR A N 1
ATOM 739 C CA . THR A 1 96 ? 21.125 0.334 -17.496 1.00 92.06 96 THR A CA 1
ATOM 740 C C . THR A 1 96 ? 19.868 0.539 -18.346 1.00 92.06 96 THR A C 1
ATOM 742 O O . THR A 1 96 ? 19.440 1.678 -18.544 1.00 92.06 96 THR A O 1
ATOM 745 N N . ALA A 1 97 ? 19.221 -0.549 -18.774 1.00 94.94 97 ALA A N 1
ATOM 746 C CA . ALA A 1 97 ? 17.956 -0.509 -19.503 1.00 94.94 97 ALA A CA 1
ATOM 747 C C . ALA A 1 97 ? 16.847 0.162 -18.670 1.00 94.94 97 ALA A C 1
ATOM 749 O O . ALA A 1 97 ? 16.193 1.092 -19.140 1.00 94.94 97 ALA A O 1
ATOM 750 N N . LEU A 1 98 ? 16.693 -0.215 -17.400 1.00 94.75 98 LEU A N 1
ATOM 751 C CA . LEU A 1 98 ? 15.677 0.350 -16.503 1.00 94.75 98 LEU A CA 1
ATOM 752 C C . LEU A 1 98 ? 15.923 1.822 -16.138 1.00 94.75 98 LEU A C 1
ATOM 754 O O . LEU A 1 98 ? 14.978 2.613 -16.039 1.00 94.75 98 LEU A O 1
ATOM 758 N N . LYS A 1 99 ? 17.186 2.242 -16.010 1.00 92.81 99 LYS A N 1
ATOM 759 C CA . LYS A 1 99 ? 17.537 3.669 -15.904 1.00 92.81 99 LYS A CA 1
ATOM 760 C C . LYS A 1 99 ? 17.137 4.431 -17.166 1.00 92.81 99 LYS A C 1
ATOM 762 O O . LYS A 1 99 ? 16.650 5.556 -17.070 1.00 92.81 99 LYS A O 1
ATOM 767 N N . CYS A 1 100 ? 17.301 3.814 -18.339 1.00 93.69 100 CYS A N 1
ATOM 768 C CA . CYS A 1 100 ? 16.940 4.423 -19.617 1.00 93.69 100 CYS A CA 1
ATOM 769 C C . CYS A 1 100 ? 15.423 4.601 -19.669 1.00 93.69 100 CYS A C 1
ATOM 771 O O . CYS A 1 100 ? 14.939 5.705 -19.895 1.00 93.69 100 CYS A O 1
ATOM 773 N N . PHE A 1 101 ? 14.683 3.553 -19.308 1.00 95.50 101 PHE A N 1
ATOM 774 C CA . PHE A 1 101 ? 13.230 3.568 -19.177 1.00 95.50 101 PHE A CA 1
ATOM 775 C C . PHE A 1 101 ? 12.723 4.662 -18.216 1.00 95.50 101 PHE A C 1
ATOM 777 O O . PHE A 1 101 ? 11.832 5.439 -18.562 1.00 95.50 101 PHE A O 1
ATOM 784 N N . THR A 1 102 ? 13.345 4.799 -17.040 1.00 94.19 102 THR A N 1
ATOM 785 C CA . THR A 1 102 ? 13.020 5.861 -16.067 1.00 94.19 102 THR A CA 1
ATOM 786 C C . THR A 1 102 ? 13.235 7.258 -16.655 1.00 94.19 102 THR A C 1
ATOM 788 O O . THR A 1 102 ? 12.408 8.158 -16.468 1.00 94.19 102 THR A O 1
ATOM 791 N N . ALA A 1 103 ? 14.325 7.450 -17.405 1.00 92.06 103 ALA A N 1
ATOM 792 C CA . ALA A 1 103 ? 14.603 8.704 -18.095 1.00 92.06 103 ALA A CA 1
ATOM 793 C C . ALA A 1 103 ? 13.572 8.993 -19.200 1.00 92.06 103 ALA A C 1
ATOM 795 O O . ALA A 1 103 ? 13.103 10.127 -19.301 1.00 92.06 103 ALA A O 1
ATOM 796 N N . MET A 1 104 ? 13.157 7.978 -19.971 1.00 94.88 104 MET A N 1
ATOM 797 C CA . MET A 1 104 ? 12.113 8.117 -20.994 1.00 94.88 104 MET A CA 1
ATOM 798 C C . MET A 1 104 ? 10.796 8.608 -20.378 1.00 94.88 104 MET A C 1
ATOM 800 O O . MET A 1 104 ? 10.232 9.594 -20.851 1.00 94.88 104 MET A O 1
ATOM 804 N N . ILE A 1 105 ? 10.343 7.991 -19.280 1.00 94.56 105 ILE A N 1
ATOM 805 C CA . ILE A 1 105 ? 9.132 8.423 -18.559 1.00 94.56 105 ILE A CA 1
ATOM 806 C C . ILE A 1 105 ? 9.283 9.856 -18.048 1.00 94.56 105 ILE A C 1
ATOM 808 O O . ILE A 1 105 ? 8.378 10.671 -18.225 1.00 94.56 105 ILE A O 1
ATOM 812 N N . SER A 1 106 ? 10.434 10.183 -17.456 1.00 91.75 106 SER A N 1
ATOM 813 C CA . SER A 1 106 ? 10.704 11.519 -16.916 1.00 91.75 106 SER A CA 1
ATOM 814 C C . SER A 1 106 ? 10.644 12.607 -17.991 1.00 91.75 106 SER A C 1
ATOM 816 O O . SER A 1 106 ? 10.143 13.701 -17.729 1.00 91.75 106 SER A O 1
ATOM 818 N N . VAL A 1 107 ? 11.134 12.324 -19.204 1.00 92.25 107 VAL A N 1
ATOM 819 C CA . VAL A 1 107 ? 11.035 13.241 -20.348 1.00 92.25 107 VAL A CA 1
ATOM 820 C C . VAL A 1 107 ? 9.588 13.360 -20.812 1.00 92.25 107 VAL A C 1
ATOM 822 O O . VAL A 1 107 ? 9.075 14.476 -20.883 1.00 92.25 107 VAL A O 1
ATOM 825 N N . LEU A 1 108 ? 8.906 12.241 -21.083 1.00 93.88 108 LEU A N 1
ATOM 826 C CA . LEU A 1 108 ? 7.527 12.253 -21.584 1.00 93.88 108 LEU A CA 1
ATOM 827 C C . LEU A 1 108 ? 6.574 12.975 -20.627 1.00 93.88 108 LEU A C 1
ATOM 829 O O . LEU A 1 108 ? 5.760 13.784 -21.065 1.00 93.88 108 LEU A O 1
ATOM 833 N N . HIS A 1 109 ? 6.712 12.733 -19.322 1.00 92.31 109 HIS A N 1
ATOM 834 C CA . HIS A 1 109 ? 5.877 13.341 -18.286 1.00 92.31 109 HIS A CA 1
ATOM 835 C C . HIS A 1 109 ? 5.990 14.872 -18.250 1.00 92.31 109 HIS A C 1
ATOM 837 O O . HIS A 1 109 ? 4.986 15.557 -18.071 1.00 92.31 109 HIS A O 1
ATOM 843 N N . ARG A 1 110 ? 7.186 15.413 -18.512 1.00 90.25 110 ARG A N 1
ATOM 844 C CA . ARG A 1 110 ? 7.445 16.864 -18.574 1.00 90.25 110 ARG A CA 1
ATOM 845 C C . ARG A 1 110 ? 7.107 17.497 -19.931 1.00 90.25 110 ARG A C 1
ATOM 847 O O . ARG A 1 110 ? 7.113 18.718 -20.031 1.00 90.25 110 ARG A O 1
ATOM 854 N N . SER A 1 111 ? 6.860 16.687 -20.960 1.00 91.88 111 SER A N 1
ATOM 855 C CA . SER A 1 111 ? 6.579 17.140 -22.333 1.00 91.88 111 SER A CA 1
ATOM 856 C C . SER A 1 111 ? 5.085 17.366 -22.548 1.00 91.88 111 SER A C 1
ATOM 858 O O . SER A 1 111 ? 4.269 16.735 -21.870 1.00 91.88 111 SER A O 1
ATOM 860 N N . LEU A 1 112 ? 4.695 18.196 -23.516 1.00 92.12 112 LEU A N 1
ATOM 861 C CA . LEU A 1 112 ? 3.280 18.393 -23.845 1.00 92.12 112 LEU A CA 1
ATOM 862 C C . LEU A 1 112 ? 2.730 17.180 -24.617 1.00 92.12 112 LEU A C 1
ATOM 864 O O . LEU A 1 112 ? 3.461 16.603 -25.418 1.00 92.12 112 LEU A O 1
ATOM 868 N N . PRO A 1 113 ? 1.449 16.791 -24.447 1.00 91.94 113 PRO A N 1
ATOM 869 C CA . PRO A 1 113 ? 0.893 15.599 -25.100 1.00 91.94 113 PRO A CA 1
ATOM 870 C C . PRO A 1 113 ? 1.087 15.553 -26.623 1.00 91.94 113 PRO A C 1
ATOM 872 O O . PRO A 1 113 ? 1.446 14.518 -27.166 1.00 91.94 113 PRO A O 1
ATOM 875 N N . HIS A 1 114 ? 0.936 16.688 -27.312 1.00 90.75 114 HIS A N 1
ATOM 876 C CA . HIS A 1 114 ? 1.077 16.769 -28.772 1.00 90.75 114 HIS A CA 1
ATOM 877 C C . HIS A 1 114 ? 2.529 16.663 -29.274 1.00 90.75 114 HIS A C 1
ATOM 879 O O . HIS A 1 114 ? 2.744 16.509 -30.473 1.00 90.75 114 HIS A O 1
ATOM 885 N N . GLU A 1 115 ? 3.521 16.760 -28.386 1.00 91.62 115 GLU A N 1
ATOM 886 C CA . GLU A 1 115 ? 4.942 16.610 -28.721 1.00 91.62 115 GLU A CA 1
ATOM 887 C C . GLU A 1 115 ? 5.421 15.155 -28.587 1.00 91.62 115 GLU A C 1
ATOM 889 O O . GLU A 1 115 ? 6.521 14.809 -29.024 1.00 91.62 115 GLU A O 1
ATOM 894 N N . ARG A 1 116 ? 4.613 14.295 -27.956 1.00 94.00 116 ARG A N 1
ATOM 895 C CA . ARG A 1 116 ? 4.966 12.911 -27.634 1.00 94.00 116 ARG A CA 1
ATOM 896 C C . ARG A 1 116 ? 4.669 11.990 -28.816 1.00 94.00 116 ARG A C 1
ATOM 898 O O . ARG A 1 116 ? 3.615 12.076 -29.434 1.00 94.00 116 ARG A O 1
ATOM 905 N N . GLN A 1 117 ? 5.565 11.038 -29.070 1.00 94.12 117 GLN A N 1
ATOM 906 C CA . GLN A 1 117 ? 5.290 9.923 -29.990 1.00 94.12 117 GLN A CA 1
ATOM 907 C C . GLN A 1 117 ? 4.529 8.769 -29.320 1.00 94.12 117 GLN A C 1
ATOM 909 O O . GLN A 1 117 ? 3.956 7.922 -30.000 1.00 94.12 117 GLN A O 1
ATOM 914 N N . ILE A 1 118 ? 4.572 8.697 -27.989 1.00 95.88 118 ILE A N 1
ATOM 915 C CA . ILE A 1 118 ? 3.957 7.648 -27.177 1.00 95.88 118 ILE A CA 1
ATOM 916 C C . ILE A 1 118 ? 3.510 8.239 -25.838 1.00 95.88 118 ILE A C 1
ATOM 918 O O . ILE A 1 118 ? 4.208 9.067 -25.248 1.00 95.88 118 ILE A O 1
ATOM 922 N N . GLU A 1 119 ? 2.343 7.821 -25.355 1.00 95.44 119 GLU A N 1
ATOM 923 C CA . GLU A 1 119 ? 1.808 8.306 -24.086 1.00 95.44 119 GLU A CA 1
ATOM 924 C C . GLU A 1 119 ? 2.496 7.669 -22.879 1.00 95.44 119 GLU A C 1
ATOM 926 O O . GLU A 1 119 ? 2.862 6.493 -22.889 1.00 95.44 119 GLU A O 1
ATOM 931 N N . VAL A 1 120 ? 2.600 8.437 -21.789 1.00 95.44 120 VAL A N 1
ATOM 932 C CA . VAL A 1 120 ? 3.224 7.980 -20.534 1.00 95.44 120 VAL A CA 1
ATOM 933 C C . VAL A 1 120 ? 2.530 6.726 -19.994 1.00 95.44 120 VAL A C 1
ATOM 935 O O . VAL A 1 120 ? 3.206 5.804 -19.546 1.00 95.44 120 VAL A O 1
ATOM 938 N N . THR A 1 121 ? 1.191 6.658 -20.064 1.00 95.94 121 THR A N 1
ATOM 939 C CA . THR A 1 121 ? 0.443 5.468 -19.620 1.00 95.94 121 THR A CA 1
ATOM 940 C C . THR A 1 121 ? 0.832 4.231 -20.428 1.00 95.94 121 THR A C 1
ATOM 942 O O . THR A 1 121 ? 1.093 3.200 -19.826 1.00 95.94 121 THR A O 1
ATOM 945 N N . THR A 1 122 ? 0.961 4.335 -21.753 1.00 96.56 122 THR A N 1
ATOM 946 C CA . THR A 1 122 ? 1.337 3.201 -22.616 1.00 96.56 122 THR A CA 1
ATOM 947 C C . THR A 1 122 ? 2.749 2.696 -22.323 1.00 96.56 122 THR A C 1
ATOM 949 O O . THR A 1 122 ? 3.004 1.495 -22.346 1.00 96.56 122 THR A O 1
ATOM 952 N N . VAL A 1 123 ? 3.677 3.601 -21.992 1.00 96.69 123 VAL A N 1
ATOM 953 C CA . VAL A 1 123 ? 5.022 3.211 -21.543 1.00 96.69 123 VAL A CA 1
ATOM 954 C C . VAL A 1 123 ? 4.954 2.459 -20.210 1.00 96.69 123 VAL A C 1
ATOM 956 O O . VAL A 1 123 ? 5.552 1.395 -20.081 1.00 96.69 123 VAL A O 1
ATOM 959 N N . LEU A 1 124 ? 4.187 2.958 -19.236 1.00 96.94 124 LEU A N 1
ATOM 960 C CA . LEU A 1 124 ? 3.988 2.296 -17.938 1.00 96.94 124 LEU A CA 1
ATOM 961 C C . LEU A 1 124 ? 3.271 0.939 -18.061 1.00 96.94 124 LEU A C 1
ATOM 963 O O . LEU A 1 124 ? 3.596 0.012 -17.323 1.00 96.94 124 LEU A O 1
ATOM 967 N N . GLU A 1 125 ? 2.345 0.793 -19.009 1.00 97.19 125 GLU A N 1
ATOM 968 C CA . GLU A 1 125 ? 1.687 -0.483 -19.320 1.00 97.19 125 GLU A CA 1
ATOM 969 C C . GLU A 1 125 ? 2.699 -1.536 -19.795 1.00 97.19 125 GLU A C 1
ATOM 971 O O . GLU A 1 125 ? 2.583 -2.697 -19.409 1.00 97.19 125 GLU A O 1
ATOM 976 N N . LYS A 1 126 ? 3.763 -1.152 -20.519 1.00 96.50 126 LYS A N 1
ATOM 977 C CA . LYS A 1 126 ? 4.849 -2.099 -20.836 1.00 96.50 126 LYS A CA 1
ATOM 978 C C . LYS A 1 126 ? 5.627 -2.571 -19.620 1.00 96.50 126 LYS A C 1
ATOM 980 O O . LYS A 1 126 ? 6.041 -3.728 -19.590 1.00 96.50 126 LYS A O 1
ATOM 985 N N . LEU A 1 127 ? 5.790 -1.730 -18.600 1.00 96.19 127 LEU A N 1
ATOM 986 C CA . LEU A 1 127 ? 6.378 -2.174 -17.337 1.00 96.19 127 LEU A CA 1
ATOM 987 C C . LEU A 1 127 ? 5.475 -3.198 -16.634 1.00 96.19 127 LEU A C 1
ATOM 989 O O . LEU A 1 127 ? 5.969 -4.223 -16.173 1.00 96.19 127 LEU A O 1
ATOM 993 N N . HIS A 1 128 ? 4.159 -2.960 -16.617 1.00 96.50 128 HIS A N 1
ATOM 994 C CA . HIS A 1 128 ? 3.172 -3.912 -16.096 1.00 96.50 128 HIS A CA 1
ATOM 995 C C . HIS A 1 128 ? 3.218 -5.261 -16.834 1.00 96.50 128 HIS A C 1
ATOM 997 O O . HIS A 1 128 ? 3.236 -6.314 -16.190 1.00 96.50 128 HIS A O 1
ATOM 1003 N N . GLU A 1 129 ? 3.266 -5.240 -18.169 1.00 96.00 129 GLU A N 1
ATOM 1004 C CA . GLU A 1 129 ? 3.355 -6.450 -18.992 1.00 96.00 129 GLU A CA 1
ATOM 1005 C C . GLU A 1 129 ? 4.613 -7.264 -18.673 1.00 96.00 129 GLU A C 1
ATOM 1007 O O . GLU A 1 129 ? 4.498 -8.449 -18.367 1.00 96.00 129 GLU A O 1
ATOM 1012 N N . VAL A 1 130 ? 5.795 -6.634 -18.657 1.00 95.25 130 VAL A N 1
ATOM 1013 C CA . VAL A 1 130 ? 7.054 -7.339 -18.357 1.00 95.25 130 VAL A CA 1
ATOM 1014 C C . VAL A 1 130 ? 7.096 -7.844 -16.920 1.00 95.25 130 VAL A C 1
ATOM 1016 O O . VAL A 1 130 ? 7.563 -8.954 -16.690 1.00 95.25 130 VAL A O 1
ATOM 1019 N N . MET A 1 131 ? 6.583 -7.090 -15.942 1.00 94.94 131 MET A N 1
ATOM 1020 C CA . MET A 1 131 ? 6.461 -7.600 -14.572 1.00 94.94 131 MET A CA 1
ATOM 1021 C C . MET A 1 131 ? 5.602 -8.866 -14.530 1.00 94.94 131 MET A C 1
ATOM 1023 O O . MET A 1 131 ? 6.011 -9.867 -13.950 1.00 94.94 131 MET A O 1
ATOM 1027 N N . THR A 1 132 ? 4.443 -8.852 -15.188 1.00 93.62 132 THR A N 1
ATOM 1028 C CA . THR A 1 132 ? 3.532 -10.006 -15.231 1.00 93.62 132 THR A CA 1
ATOM 1029 C C . THR A 1 132 ? 4.162 -11.198 -15.958 1.00 93.62 132 THR A C 1
ATOM 1031 O O . THR A 1 132 ? 4.051 -12.339 -15.506 1.00 93.62 132 THR A O 1
ATOM 1034 N N . GLU A 1 133 ? 4.879 -10.942 -17.051 1.00 93.12 133 GLU A N 1
ATOM 1035 C CA . GLU A 1 133 ? 5.632 -11.953 -17.789 1.00 93.12 133 GLU A CA 1
ATOM 1036 C C . GLU A 1 133 ? 6.722 -12.584 -16.916 1.00 93.12 133 GLU A C 1
ATOM 1038 O O . GLU A 1 133 ? 6.767 -13.801 -16.776 1.00 93.12 133 GLU A O 1
ATOM 1043 N N . VAL A 1 134 ? 7.572 -11.778 -16.273 1.00 91.12 134 VAL A N 1
ATOM 1044 C CA . VAL A 1 134 ? 8.666 -12.276 -15.425 1.00 91.12 134 VAL A CA 1
ATOM 1045 C C . VAL A 1 134 ? 8.122 -13.085 -14.248 1.00 91.12 134 VAL A C 1
ATOM 1047 O O . VAL A 1 134 ? 8.687 -14.126 -13.925 1.00 91.12 134 VAL A O 1
ATOM 1050 N N . VAL A 1 135 ? 7.010 -12.659 -13.641 1.00 89.50 135 VAL A N 1
ATOM 1051 C CA . VAL A 1 135 ? 6.357 -13.407 -12.557 1.00 89.50 135 VAL A CA 1
ATOM 1052 C C . VAL A 1 135 ? 5.806 -14.749 -13.038 1.00 89.50 135 VAL A C 1
ATOM 1054 O O . VAL A 1 135 ? 5.980 -15.746 -12.348 1.00 89.50 135 VAL A O 1
ATOM 1057 N N . SER A 1 136 ? 5.162 -14.796 -14.205 1.00 88.44 136 SER A N 1
ATOM 1058 C CA . SER A 1 136 ? 4.489 -16.006 -14.712 1.00 88.44 136 SER A CA 1
ATOM 1059 C C . SER A 1 136 ? 5.425 -17.065 -15.306 1.00 88.44 136 SER A C 1
ATOM 1061 O O . SER A 1 136 ? 4.978 -18.166 -15.625 1.00 88.44 136 SER A O 1
ATOM 1063 N N . ARG A 1 137 ? 6.717 -16.764 -15.458 1.00 86.31 137 ARG A N 1
ATOM 1064 C CA . ARG A 1 137 ? 7.701 -17.724 -15.966 1.00 86.31 137 ARG A CA 1
ATOM 1065 C C . ARG A 1 137 ? 7.990 -18.833 -14.964 1.00 86.31 137 ARG A C 1
ATOM 1067 O O . ARG A 1 137 ? 8.280 -18.571 -13.798 1.00 86.31 137 ARG A O 1
ATOM 1074 N N . ASP A 1 138 ? 8.026 -20.054 -15.484 1.00 79.31 138 ASP A N 1
ATOM 1075 C CA . ASP A 1 138 ? 8.534 -21.234 -14.788 1.00 79.31 138 ASP A CA 1
ATOM 1076 C C . ASP A 1 138 ? 10.072 -21.216 -14.817 1.00 79.31 138 ASP A C 1
ATOM 1078 O O . ASP A 1 138 ? 10.722 -21.775 -15.703 1.00 79.31 138 ASP A O 1
ATOM 1082 N N . GLN A 1 139 ? 10.655 -20.417 -13.925 1.00 79.44 139 GLN A N 1
ATOM 1083 C CA . GLN A 1 139 ? 12.096 -20.227 -13.769 1.00 79.44 139 GLN A CA 1
ATOM 1084 C C . GLN A 1 139 ? 12.485 -20.355 -12.303 1.00 79.44 139 GLN A C 1
ATOM 1086 O O . GLN A 1 139 ? 11.691 -20.057 -11.410 1.00 79.44 139 GLN A O 1
ATOM 1091 N N . ASP A 1 140 ? 13.741 -20.740 -12.079 1.00 80.88 140 ASP A N 1
ATOM 1092 C CA . ASP A 1 140 ? 14.336 -20.769 -10.747 1.00 80.88 140 ASP A CA 1
ATOM 1093 C C . ASP A 1 140 ? 14.151 -19.399 -10.053 1.00 80.88 140 ASP A C 1
ATOM 1095 O O . ASP A 1 140 ? 14.491 -18.362 -10.651 1.00 80.88 140 ASP A O 1
ATOM 1099 N N . PRO A 1 141 ? 13.598 -19.359 -8.822 1.00 80.69 141 PRO A N 1
ATOM 1100 C CA . PRO A 1 141 ? 13.486 -18.139 -8.031 1.00 80.69 141 PRO A CA 1
ATOM 1101 C C . PRO A 1 141 ? 14.782 -17.321 -7.981 1.00 80.69 141 PRO A C 1
ATOM 1103 O O . PRO A 1 141 ? 14.710 -16.097 -8.100 1.00 80.69 141 PRO A O 1
ATOM 1106 N N . ASP A 1 142 ? 15.949 -17.968 -7.929 1.00 80.19 142 ASP A N 1
ATOM 1107 C CA . ASP A 1 142 ? 17.251 -17.293 -7.851 1.00 80.19 142 ASP A CA 1
ATOM 1108 C C . ASP A 1 142 ? 17.573 -16.456 -9.105 1.00 80.19 142 ASP A C 1
ATOM 1110 O O . ASP A 1 142 ? 18.305 -15.467 -9.037 1.00 80.19 142 ASP A O 1
ATOM 1114 N N . ILE A 1 143 ? 16.986 -16.799 -10.256 1.00 81.75 143 ILE A N 1
ATOM 1115 C CA . ILE A 1 143 ? 17.135 -16.053 -11.518 1.00 81.75 143 ILE A CA 1
ATOM 1116 C C . ILE A 1 143 ? 16.048 -14.976 -11.640 1.00 81.75 143 ILE A C 1
ATOM 1118 O O . ILE A 1 143 ? 16.293 -13.864 -12.123 1.00 81.75 143 ILE A O 1
ATOM 1122 N N . ARG A 1 144 ? 14.826 -15.296 -11.203 1.00 86.31 144 ARG A N 1
ATOM 1123 C CA . ARG A 1 144 ? 13.642 -14.441 -11.362 1.00 86.31 144 ARG A CA 1
ATOM 1124 C C . ARG A 1 144 ? 13.638 -13.255 -10.392 1.00 86.31 144 ARG A C 1
ATOM 1126 O O . ARG A 1 144 ? 13.330 -12.130 -10.789 1.00 86.31 144 ARG A O 1
ATOM 1133 N N . VAL A 1 145 ? 13.991 -13.487 -9.131 1.00 88.06 145 VAL A N 1
ATOM 1134 C CA . VAL A 1 145 ? 13.877 -12.511 -8.032 1.00 88.06 145 VAL A CA 1
ATOM 1135 C C . VAL A 1 145 ? 14.741 -11.266 -8.228 1.00 88.06 145 VAL A C 1
ATOM 1137 O O . VAL A 1 145 ? 14.202 -10.173 -8.042 1.00 88.06 145 VAL A O 1
ATOM 1140 N N . PRO A 1 146 ? 16.014 -11.350 -8.665 1.00 89.06 146 PRO A N 1
ATOM 1141 C CA . PRO A 1 146 ? 16.810 -10.155 -8.945 1.00 89.06 146 PRO A CA 1
ATOM 1142 C C . PRO A 1 146 ? 16.174 -9.254 -10.010 1.00 89.06 146 PRO A C 1
ATOM 1144 O O . PRO A 1 146 ? 16.142 -8.034 -9.861 1.00 89.06 146 PRO A O 1
ATOM 1147 N N . THR A 1 147 ? 15.602 -9.848 -11.063 1.00 90.31 147 THR A N 1
ATOM 1148 C CA . THR A 1 147 ? 14.914 -9.093 -12.123 1.00 90.31 147 THR A CA 1
ATOM 1149 C C . THR A 1 147 ? 13.661 -8.402 -11.573 1.00 90.31 147 THR A C 1
ATOM 1151 O O . THR A 1 147 ? 13.441 -7.220 -11.842 1.00 90.31 147 THR A O 1
ATOM 1154 N N . LEU A 1 148 ? 12.868 -9.097 -10.745 1.00 91.94 148 LEU A N 1
ATOM 1155 C CA . LEU A 1 148 ? 11.707 -8.507 -10.069 1.00 91.94 148 LEU A CA 1
ATOM 1156 C C . LEU A 1 148 ? 12.108 -7.367 -9.125 1.00 91.94 148 LEU A C 1
ATOM 1158 O O . LEU A 1 148 ? 11.478 -6.313 -9.157 1.00 91.94 148 LEU A O 1
ATOM 1162 N N . LEU A 1 149 ? 13.179 -7.528 -8.344 1.00 92.00 149 LEU A N 1
ATOM 1163 C CA . LEU A 1 149 ? 13.715 -6.467 -7.489 1.00 92.00 149 LEU A CA 1
ATOM 1164 C C . LEU A 1 149 ? 14.065 -5.219 -8.305 1.00 92.00 149 LEU A C 1
ATOM 1166 O O . LEU A 1 149 ? 13.632 -4.119 -7.958 1.00 92.00 149 LEU A O 1
ATOM 1170 N N . HIS A 1 150 ? 14.776 -5.372 -9.425 1.00 92.75 150 HIS A N 1
ATOM 1171 C CA . HIS A 1 150 ? 15.094 -4.243 -10.300 1.00 92.75 150 HIS A CA 1
ATOM 1172 C C . HIS A 1 150 ? 13.839 -3.565 -10.868 1.00 92.75 150 HIS A C 1
ATOM 1174 O O . HIS A 1 150 ? 13.756 -2.333 -10.871 1.00 92.75 150 HIS A O 1
ATOM 1180 N N . LEU A 1 151 ? 12.845 -4.340 -11.314 1.00 95.06 151 LEU A N 1
ATOM 1181 C CA . LEU A 1 151 ? 11.574 -3.813 -11.822 1.00 95.06 151 LEU A CA 1
ATOM 1182 C C . LEU A 1 151 ? 10.827 -3.007 -10.747 1.00 95.06 151 LEU A C 1
ATOM 1184 O O . LEU A 1 151 ? 10.394 -1.883 -11.004 1.00 95.06 151 LEU A O 1
ATOM 1188 N N . VAL A 1 152 ? 10.737 -3.528 -9.520 1.00 95.00 152 VAL A N 1
ATOM 1189 C CA . VAL A 1 152 ? 10.049 -2.847 -8.414 1.00 95.00 152 VAL A CA 1
ATOM 1190 C C . VAL A 1 152 ? 10.813 -1.595 -7.961 1.00 95.00 152 VAL A C 1
ATOM 1192 O O . VAL A 1 152 ? 10.202 -0.543 -7.766 1.00 95.00 152 VAL A O 1
ATOM 1195 N N . HIS A 1 153 ? 12.145 -1.638 -7.874 1.00 94.06 153 HIS A N 1
ATOM 1196 C CA . HIS A 1 153 ? 12.953 -0.443 -7.595 1.00 94.06 153 HIS A CA 1
ATOM 1197 C C . HIS A 1 153 ? 12.831 0.627 -8.683 1.00 94.06 153 HIS A C 1
ATOM 1199 O O . HIS A 1 153 ? 12.907 1.825 -8.393 1.00 94.06 153 HIS A O 1
ATOM 1205 N N . THR A 1 154 ? 12.596 0.225 -9.932 1.00 94.06 154 THR A N 1
ATOM 1206 C CA . THR A 1 154 ? 12.358 1.163 -11.034 1.00 94.06 154 THR A CA 1
ATOM 1207 C C . THR A 1 154 ? 11.071 1.952 -10.814 1.00 94.06 154 THR A C 1
ATOM 1209 O O . THR A 1 154 ? 11.074 3.165 -11.004 1.00 94.06 154 THR A O 1
ATOM 1212 N N . LEU A 1 155 ? 10.000 1.321 -10.315 1.00 94.06 155 LEU A N 1
ATOM 1213 C CA . LEU A 1 155 ? 8.759 2.023 -9.948 1.00 94.06 155 LEU A CA 1
ATOM 1214 C C . LEU A 1 155 ? 9.011 3.115 -8.904 1.00 94.06 155 LEU A C 1
ATOM 1216 O O . LEU A 1 155 ? 8.543 4.243 -9.051 1.00 94.06 155 LEU A O 1
ATOM 1220 N N . GLN A 1 156 ? 9.795 2.795 -7.874 1.00 90.75 156 GLN A N 1
ATOM 1221 C CA . GLN A 1 156 ? 10.171 3.756 -6.835 1.00 90.75 156 GLN A CA 1
ATOM 1222 C C . GLN A 1 156 ? 11.036 4.887 -7.412 1.00 90.75 156 GLN A C 1
ATOM 1224 O O . GLN A 1 156 ? 10.829 6.053 -7.087 1.00 90.75 156 GLN A O 1
ATOM 1229 N N . SER A 1 157 ? 11.959 4.555 -8.317 1.00 90.81 157 SER A N 1
ATOM 1230 C CA . SER A 1 157 ? 12.835 5.521 -8.991 1.00 90.81 157 SER A CA 1
ATOM 1231 C C . SER A 1 157 ? 12.064 6.474 -9.912 1.00 90.81 157 SER A C 1
ATOM 1233 O O . SER A 1 157 ? 12.378 7.658 -9.982 1.00 90.81 157 SER A O 1
ATOM 1235 N N . ILE A 1 158 ? 11.020 5.992 -10.593 1.00 92.06 158 ILE A N 1
ATOM 1236 C CA . ILE A 1 158 ? 10.134 6.823 -11.422 1.00 92.06 158 ILE A CA 1
ATOM 1237 C C . ILE A 1 158 ? 9.411 7.869 -10.560 1.00 92.06 158 ILE A C 1
ATOM 1239 O O . ILE A 1 158 ? 9.335 9.038 -10.943 1.00 92.06 158 ILE A O 1
ATOM 1243 N N . LEU A 1 159 ? 8.921 7.467 -9.384 1.00 88.38 159 LEU A N 1
ATOM 1244 C CA . LEU A 1 159 ? 8.221 8.364 -8.461 1.00 88.38 159 LEU A CA 1
ATOM 1245 C C . LEU A 1 159 ? 9.14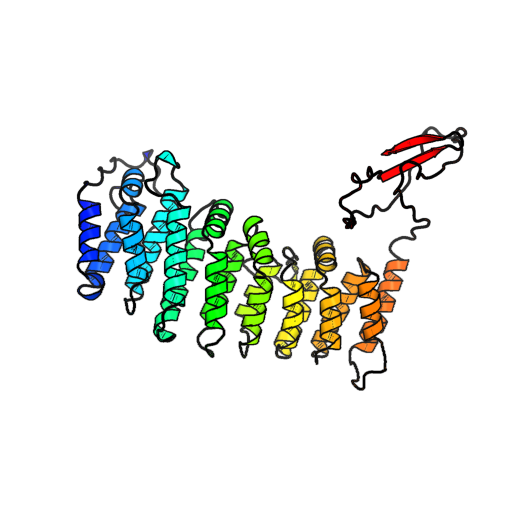4 9.428 -7.847 1.00 88.38 159 LEU A C 1
ATOM 1247 O O . LEU A 1 159 ? 8.695 10.552 -7.629 1.00 88.38 159 LEU A O 1
ATOM 1251 N N . THR A 1 160 ? 10.423 9.112 -7.610 1.00 85.56 160 THR A N 1
ATOM 1252 C CA . THR A 1 160 ? 11.409 10.066 -7.063 1.00 85.56 160 THR A CA 1
ATOM 1253 C C . THR A 1 160 ? 12.031 10.979 -8.122 1.00 85.56 160 THR A C 1
ATOM 1255 O O . THR A 1 160 ? 12.459 12.087 -7.806 1.00 85.56 160 THR A O 1
ATOM 1258 N N . ALA A 1 161 ? 12.061 10.566 -9.393 1.00 75.81 161 ALA A N 1
ATOM 1259 C CA . ALA A 1 161 ? 12.689 11.322 -10.481 1.00 75.81 161 ALA A CA 1
ATOM 1260 C C . ALA A 1 161 ? 11.909 12.577 -10.930 1.00 75.81 161 ALA A C 1
ATOM 1262 O O . ALA A 1 161 ? 12.393 13.352 -11.770 1.00 75.81 161 ALA A O 1
ATOM 1263 N N . THR A 1 162 ? 10.698 12.807 -10.416 1.00 68.19 162 THR A N 1
ATOM 1264 C CA . THR A 1 162 ? 9.850 13.928 -10.843 1.00 68.19 162 THR A CA 1
ATOM 1265 C C . THR A 1 162 ? 9.300 14.731 -9.670 1.00 68.19 162 THR A C 1
ATOM 1267 O O . THR A 1 162 ? 9.085 14.220 -8.580 1.00 68.19 162 THR A O 1
ATOM 1270 N N . HIS A 1 163 ? 9.036 16.016 -9.916 1.00 65.31 163 HIS A N 1
ATOM 1271 C CA . HIS A 1 163 ? 8.450 16.923 -8.925 1.00 65.31 163 HIS A CA 1
ATOM 1272 C C . HIS A 1 163 ? 6.922 16.776 -8.786 1.00 65.31 163 HIS A C 1
ATOM 1274 O O . HIS A 1 163 ? 6.324 17.448 -7.953 1.00 65.31 163 HIS A O 1
ATOM 1280 N N . SER A 1 164 ? 6.271 15.944 -9.609 1.00 74.94 164 SER A N 1
ATOM 1281 C CA . SER A 1 164 ? 4.809 15.793 -9.648 1.00 74.94 164 SER A CA 1
ATOM 1282 C C . SER A 1 164 ? 4.407 14.346 -9.374 1.00 74.94 164 SER A C 1
ATOM 1284 O O . SER A 1 164 ? 3.859 13.644 -10.226 1.00 74.94 164 SER A O 1
ATOM 1286 N N . THR A 1 165 ? 4.686 13.902 -8.152 1.00 82.19 165 THR A N 1
ATOM 1287 C CA . THR A 1 165 ? 4.445 12.528 -7.705 1.00 82.19 165 THR A CA 1
ATOM 1288 C C . THR A 1 165 ? 2.976 12.121 -7.853 1.00 82.19 165 THR A C 1
ATOM 1290 O O . THR A 1 165 ? 2.708 11.045 -8.373 1.00 82.19 165 THR A O 1
ATOM 1293 N N . GLN A 1 166 ? 2.020 12.999 -7.523 1.00 88.69 166 GLN A N 1
ATOM 1294 C CA . GLN A 1 166 ? 0.581 12.689 -7.594 1.00 88.69 166 GLN A CA 1
ATOM 1295 C C . GLN A 1 166 ? 0.088 12.353 -9.009 1.00 88.69 166 GLN A C 1
ATOM 1297 O O . GLN A 1 166 ? -0.684 11.412 -9.195 1.00 88.69 166 GLN A O 1
ATOM 1302 N N . SER A 1 167 ? 0.545 13.092 -10.026 1.00 90.62 167 SER A N 1
ATOM 1303 C CA . SER A 1 167 ? 0.115 12.829 -11.404 1.00 90.62 167 SER A CA 1
ATOM 1304 C C . SER A 1 167 ? 0.698 11.516 -11.933 1.00 90.62 167 SER A C 1
ATOM 1306 O O . SER A 1 167 ? -0.009 10.757 -12.594 1.00 90.62 167 SER A O 1
ATOM 1308 N N . LEU A 1 168 ? 1.954 11.197 -11.596 1.00 91.81 168 LEU A N 1
ATOM 1309 C CA . LEU A 1 168 ? 2.541 9.897 -11.922 1.00 91.81 168 LEU A CA 1
ATOM 1310 C C . LEU A 1 168 ? 1.877 8.753 -11.160 1.00 91.81 168 LEU A C 1
ATOM 1312 O O . LEU A 1 168 ? 1.601 7.732 -11.780 1.00 91.81 168 LEU A O 1
ATOM 1316 N N . GLN A 1 169 ? 1.575 8.915 -9.869 1.00 93.38 169 GLN A N 1
ATOM 1317 C CA . GLN A 1 169 ? 0.845 7.911 -9.088 1.00 93.38 169 GLN A CA 1
ATOM 1318 C C . GLN A 1 169 ? -0.476 7.545 -9.778 1.00 93.38 169 GLN A C 1
ATOM 1320 O O . GLN A 1 169 ? -0.723 6.365 -10.014 1.00 93.38 169 GLN A O 1
ATOM 1325 N N . SER A 1 170 ? -1.275 8.535 -10.193 1.00 93.75 170 SER A N 1
ATOM 1326 C CA . SER A 1 170 ? -2.518 8.299 -10.950 1.00 93.75 170 SER A CA 1
ATOM 1327 C C . SER A 1 170 ? -2.268 7.539 -12.262 1.00 93.75 170 SER A C 1
ATOM 1329 O O . SER A 1 170 ? -2.922 6.533 -12.550 1.00 93.75 170 SER A O 1
ATOM 1331 N N . LEU A 1 171 ? -1.261 7.943 -13.047 1.00 95.19 171 LEU A N 1
ATOM 1332 C CA . LEU A 1 171 ? -0.907 7.248 -14.291 1.00 95.19 171 LEU A CA 1
ATOM 1333 C C . LEU A 1 171 ? -0.448 5.801 -14.048 1.00 95.19 171 LEU A C 1
ATOM 1335 O O . LEU A 1 171 ? -0.784 4.920 -14.838 1.00 95.19 171 LEU A O 1
ATOM 1339 N N . MET A 1 172 ? 0.283 5.545 -12.963 1.00 95.94 172 MET A N 1
ATOM 1340 C CA . MET A 1 172 ? 0.765 4.215 -12.585 1.00 95.94 172 MET A CA 1
ATOM 1341 C C . MET A 1 172 ? -0.364 3.312 -12.078 1.00 95.94 172 MET A C 1
ATOM 1343 O O . MET A 1 172 ? -0.403 2.126 -12.413 1.00 95.94 172 MET A O 1
ATOM 1347 N N . VAL A 1 173 ? -1.320 3.870 -11.330 1.00 96.12 173 VAL A N 1
ATOM 1348 C CA . VAL A 1 173 ? -2.547 3.170 -10.923 1.00 96.12 173 VAL A CA 1
ATOM 1349 C C . VAL A 1 173 ? -3.381 2.809 -12.155 1.00 96.12 173 VAL A C 1
ATOM 1351 O O . VAL A 1 173 ? -3.787 1.655 -12.299 1.00 96.12 173 VAL A O 1
ATOM 1354 N N . ARG A 1 174 ? -3.563 3.743 -13.100 1.00 95.69 174 ARG A N 1
ATOM 1355 C CA . ARG A 1 174 ? -4.237 3.489 -14.389 1.00 95.69 174 ARG A CA 1
ATOM 1356 C C . ARG A 1 174 ? -3.548 2.406 -15.221 1.00 95.69 174 ARG A C 1
ATOM 1358 O O . ARG A 1 174 ? -4.236 1.590 -15.826 1.00 95.69 174 ARG A O 1
ATOM 1365 N N . ALA A 1 175 ? -2.216 2.362 -15.199 1.00 96.81 175 ALA A N 1
ATOM 1366 C CA . ALA A 1 175 ? -1.411 1.324 -15.846 1.00 96.81 175 ALA A CA 1
ATOM 1367 C C . ALA A 1 175 ? -1.422 -0.031 -15.101 1.00 96.81 175 ALA A C 1
ATOM 1369 O O . ALA A 1 175 ? -0.659 -0.926 -15.451 1.00 96.81 175 ALA A O 1
ATOM 1370 N N . LYS A 1 176 ? -2.273 -0.203 -14.073 1.00 96.94 176 LYS A N 1
ATOM 1371 C CA . LYS A 1 176 ? -2.449 -1.447 -13.297 1.00 96.94 176 LYS A CA 1
ATOM 1372 C C . LYS A 1 176 ? -1.178 -1.925 -12.584 1.00 96.94 176 LYS A C 1
ATOM 1374 O O . LYS A 1 176 ? -0.992 -3.120 -12.344 1.00 96.94 176 LYS A O 1
ATOM 1379 N N . LEU A 1 177 ? -0.296 -1.004 -12.198 1.00 97.44 177 LEU A N 1
ATOM 1380 C CA . LEU A 1 177 ? 0.942 -1.362 -11.497 1.00 97.44 177 LEU A CA 1
ATOM 1381 C C . LEU A 1 177 ? 0.692 -1.799 -10.045 1.00 97.44 177 LEU A C 1
ATOM 1383 O O . LEU A 1 177 ? 1.413 -2.657 -9.544 1.00 97.44 177 LEU A O 1
ATOM 1387 N N . VAL A 1 178 ? -0.375 -1.307 -9.400 1.00 97.12 178 VAL A N 1
ATOM 1388 C CA . VAL A 1 178 ? -0.831 -1.812 -8.087 1.00 97.12 178 VAL A CA 1
ATOM 1389 C C . VAL A 1 178 ? -1.197 -3.296 -8.175 1.00 97.12 178 VAL A C 1
ATOM 1391 O O . VAL A 1 178 ? -0.763 -4.099 -7.354 1.00 97.12 178 VAL A O 1
ATOM 1394 N N . ASP A 1 179 ? -1.949 -3.679 -9.209 1.00 96.50 179 ASP A N 1
ATOM 1395 C CA . ASP A 1 179 ? -2.351 -5.065 -9.441 1.00 96.50 179 ASP A CA 1
ATOM 1396 C C . ASP A 1 179 ? -1.162 -5.980 -9.733 1.00 96.50 179 ASP A C 1
ATOM 1398 O O . ASP A 1 179 ? -1.098 -7.075 -9.179 1.00 96.50 179 ASP A O 1
ATOM 1402 N N . ALA A 1 180 ? -0.209 -5.527 -10.556 1.00 96.25 180 ALA A N 1
ATOM 1403 C CA . ALA A 1 180 ? 1.014 -6.281 -10.829 1.00 96.25 180 ALA A CA 1
ATOM 1404 C C . ALA A 1 180 ? 1.850 -6.499 -9.565 1.00 96.25 180 ALA A C 1
ATOM 1406 O O . ALA A 1 180 ? 2.344 -7.604 -9.355 1.00 96.25 180 ALA A O 1
ATOM 1407 N N . LEU A 1 181 ? 1.991 -5.485 -8.707 1.00 96.62 181 LEU A N 1
ATOM 1408 C CA . LEU A 1 181 ? 2.720 -5.611 -7.443 1.00 96.62 181 LEU A CA 1
ATOM 1409 C C . LEU A 1 181 ? 2.049 -6.607 -6.497 1.00 96.62 181 LEU A C 1
ATOM 1411 O O . LEU A 1 181 ? 2.729 -7.477 -5.961 1.00 96.62 181 LEU A O 1
ATOM 1415 N N . LEU A 1 182 ? 0.726 -6.532 -6.338 1.00 95.88 182 LEU A N 1
ATOM 1416 C CA . LEU A 1 182 ? -0.013 -7.486 -5.508 1.00 95.88 182 LEU A CA 1
ATOM 1417 C C . LEU A 1 182 ? 0.025 -8.905 -6.093 1.00 95.88 182 LEU A C 1
ATOM 1419 O O . LEU A 1 182 ? 0.183 -9.866 -5.355 1.00 95.88 182 LEU A O 1
ATOM 1423 N N . HIS A 1 183 ? -0.069 -9.056 -7.416 1.00 93.56 183 HIS A N 1
ATOM 1424 C CA . HIS A 1 183 ? 0.093 -10.358 -8.069 1.00 93.56 183 HIS A CA 1
ATOM 1425 C C . HIS A 1 183 ? 1.506 -10.923 -7.867 1.00 93.56 183 HIS A C 1
ATOM 1427 O O . HIS A 1 183 ? 1.666 -12.107 -7.590 1.00 93.56 183 HIS A O 1
ATOM 1433 N N . THR A 1 184 ? 2.533 -10.074 -7.970 1.00 92.31 184 THR A N 1
ATOM 1434 C CA . THR A 1 184 ? 3.920 -10.459 -7.674 1.00 92.31 184 THR A CA 1
ATOM 1435 C C . THR A 1 184 ? 4.043 -10.923 -6.225 1.00 92.31 184 THR A C 1
ATOM 1437 O O . THR A 1 184 ? 4.660 -11.951 -5.977 1.00 92.31 184 THR A O 1
ATOM 1440 N N . LEU A 1 185 ? 3.421 -10.205 -5.284 1.00 91.81 185 LEU A N 1
ATOM 1441 C CA . LEU A 1 185 ? 3.424 -10.555 -3.867 1.00 91.81 185 LEU A CA 1
ATOM 1442 C C . LEU A 1 185 ? 2.808 -11.938 -3.622 1.00 91.81 185 LEU A C 1
ATOM 1444 O O . LEU A 1 185 ? 3.450 -12.784 -3.004 1.00 91.81 185 LEU A O 1
ATOM 1448 N N . ASP A 1 186 ? 1.621 -12.193 -4.173 1.00 89.56 186 ASP A N 1
ATOM 1449 C CA . ASP A 1 186 ? 0.931 -13.480 -4.021 1.00 89.56 186 ASP A CA 1
ATOM 1450 C C . ASP A 1 186 ? 1.794 -14.650 -4.525 1.00 89.56 186 ASP A C 1
ATOM 1452 O O . ASP A 1 186 ? 1.880 -15.685 -3.875 1.00 89.56 186 ASP A O 1
ATOM 1456 N N . GLN A 1 187 ? 2.496 -14.468 -5.648 1.00 85.44 187 GLN A N 1
ATOM 1457 C CA . GLN A 1 187 ? 3.367 -15.495 -6.239 1.00 85.44 187 GLN A CA 1
ATOM 1458 C C . GLN A 1 187 ? 4.690 -15.692 -5.481 1.00 85.44 187 GLN A C 1
ATOM 1460 O O . GLN A 1 187 ? 5.377 -16.692 -5.681 1.00 85.44 187 GLN A O 1
ATOM 1465 N N . THR A 1 188 ? 5.075 -14.744 -4.623 1.00 78.31 188 THR A N 1
ATOM 1466 C CA . THR A 1 188 ? 6.277 -14.866 -3.778 1.00 78.31 188 THR A CA 1
ATOM 1467 C C . THR A 1 188 ? 6.012 -15.567 -2.450 1.00 78.31 188 THR A C 1
ATOM 1469 O O . THR A 1 188 ? 6.966 -15.972 -1.784 1.00 78.31 188 THR A O 1
ATOM 1472 N N . ALA A 1 189 ? 4.743 -15.738 -2.073 1.00 64.12 189 ALA A N 1
ATOM 1473 C CA . ALA A 1 189 ? 4.350 -16.254 -0.766 1.00 64.12 189 ALA A CA 1
ATOM 1474 C C . ALA A 1 189 ? 4.696 -17.743 -0.555 1.00 64.12 189 ALA A C 1
ATOM 1476 O O . ALA A 1 189 ? 4.927 -18.158 0.577 1.00 64.12 189 ALA A O 1
ATOM 1477 N N . ASP A 1 190 ? 4.812 -18.522 -1.636 1.00 63.75 190 ASP A N 1
ATOM 1478 C CA . ASP A 1 190 ? 5.099 -19.965 -1.589 1.00 63.75 190 ASP A CA 1
ATOM 1479 C C . ASP A 1 190 ? 6.594 -20.306 -1.424 1.00 63.75 190 ASP A C 1
ATOM 1481 O O . ASP A 1 190 ? 6.959 -21.468 -1.242 1.00 63.75 190 ASP A O 1
ATOM 1485 N N . CYS A 1 191 ? 7.501 -19.328 -1.516 1.00 55.50 191 CYS A N 1
ATOM 1486 C CA . CYS A 1 191 ? 8.930 -19.605 -1.653 1.00 55.50 191 CYS A CA 1
ATOM 1487 C C . CYS A 1 191 ? 9.730 -19.204 -0.396 1.00 55.50 191 CYS A C 1
ATOM 1489 O O . CYS A 1 191 ? 10.002 -18.026 -0.155 1.00 55.50 191 CYS A O 1
ATOM 1491 N N . HIS A 1 192 ? 10.137 -20.208 0.390 1.00 53.75 192 HIS A N 1
ATOM 1492 C CA . HIS A 1 192 ? 10.819 -20.083 1.684 1.00 53.75 192 HIS A CA 1
ATOM 1493 C C . HIS A 1 192 ? 12.038 -19.127 1.705 1.00 53.75 192 HIS A C 1
ATOM 1495 O O . HIS A 1 192 ? 12.924 -19.195 0.859 1.00 53.75 192 HIS A O 1
ATOM 1501 N N . LYS A 1 193 ? 12.095 -18.296 2.761 1.00 55.06 193 LYS A N 1
ATOM 1502 C CA . LYS A 1 193 ? 13.226 -17.538 3.360 1.00 55.06 193 LYS A CA 1
ATOM 1503 C C . LYS A 1 193 ? 14.064 -16.565 2.507 1.00 55.06 193 LYS A C 1
ATOM 1505 O O . LYS A 1 193 ? 14.507 -15.568 3.073 1.00 55.06 193 LYS A O 1
ATOM 1510 N N . SER A 1 194 ? 14.235 -16.749 1.200 1.00 57.38 194 SER A N 1
ATOM 1511 C CA . SER A 1 194 ? 15.113 -15.889 0.374 1.00 57.38 194 SER A CA 1
ATOM 1512 C C . SER A 1 194 ? 14.434 -14.644 -0.222 1.00 57.38 194 SER A C 1
ATOM 1514 O O . SER A 1 194 ? 15.098 -13.820 -0.842 1.00 57.38 194 SER A O 1
ATOM 1516 N N . HIS A 1 195 ? 13.127 -14.450 -0.009 1.00 77.44 195 HIS A N 1
ATOM 1517 C CA . HIS A 1 195 ? 12.345 -13.392 -0.679 1.00 77.44 195 HIS A CA 1
ATOM 1518 C C . HIS A 1 195 ? 11.931 -12.221 0.213 1.00 77.44 195 HIS A C 1
ATOM 1520 O O . HIS A 1 195 ? 11.188 -11.347 -0.232 1.00 77.44 195 HIS A O 1
ATOM 1526 N N . MET A 1 196 ? 12.413 -12.158 1.457 1.00 86.31 196 MET A N 1
ATOM 1527 C CA . MET A 1 196 ? 12.011 -11.092 2.380 1.00 86.31 196 MET A CA 1
ATOM 1528 C C . MET A 1 196 ? 12.375 -9.697 1.843 1.00 86.31 196 MET A C 1
ATOM 1530 O O . MET A 1 196 ? 11.603 -8.752 1.987 1.00 86.31 196 MET A O 1
ATOM 1534 N N . GLU A 1 197 ? 13.515 -9.565 1.161 1.00 88.94 197 GLU A N 1
ATOM 1535 C CA . GLU A 1 197 ? 13.899 -8.313 0.502 1.00 88.94 197 GLU A CA 1
ATOM 1536 C C . GLU A 1 197 ? 12.899 -7.909 -0.590 1.00 88.94 197 GLU A C 1
ATOM 1538 O O . GLU A 1 197 ? 12.492 -6.746 -0.654 1.00 88.94 197 GLU A O 1
ATOM 1543 N N . LEU A 1 198 ? 12.441 -8.866 -1.403 1.00 90.56 198 LEU A N 1
ATOM 1544 C CA . LEU A 1 198 ? 11.455 -8.623 -2.453 1.00 90.56 198 LEU A CA 1
ATOM 1545 C C . LEU A 1 198 ? 10.101 -8.223 -1.865 1.00 90.56 198 LEU A C 1
ATOM 1547 O O . LEU A 1 198 ? 9.538 -7.220 -2.295 1.00 90.56 198 LEU A O 1
ATOM 1551 N N . VAL A 1 199 ? 9.618 -8.926 -0.839 1.00 92.00 199 VAL A N 1
ATOM 1552 C CA . VAL A 1 199 ? 8.361 -8.588 -0.150 1.00 92.00 199 VAL A CA 1
ATOM 1553 C C . VAL A 1 199 ? 8.421 -7.175 0.440 1.00 92.00 199 VAL A C 1
ATOM 1555 O O . VAL A 1 199 ? 7.528 -6.366 0.190 1.00 92.00 199 VAL A O 1
ATOM 1558 N N . ILE A 1 200 ? 9.497 -6.828 1.157 1.00 92.06 200 ILE A N 1
ATOM 1559 C CA . ILE A 1 200 ? 9.696 -5.474 1.707 1.00 92.06 200 ILE A CA 1
ATOM 1560 C C . ILE A 1 200 ? 9.692 -4.434 0.585 1.00 92.06 200 ILE A C 1
ATOM 1562 O O . ILE A 1 200 ? 9.067 -3.380 0.718 1.00 92.06 200 ILE A O 1
ATOM 1566 N N . THR A 1 201 ? 10.370 -4.724 -0.524 1.00 93.62 201 THR A N 1
ATOM 1567 C CA . THR A 1 201 ? 10.489 -3.808 -1.663 1.00 93.62 201 THR A CA 1
ATOM 1568 C C . THR A 1 201 ? 9.146 -3.612 -2.371 1.00 93.62 201 THR A C 1
ATOM 1570 O O . THR A 1 201 ? 8.797 -2.475 -2.694 1.00 93.62 201 THR A O 1
ATOM 1573 N N . ILE A 1 202 ? 8.348 -4.675 -2.528 1.00 95.25 202 ILE A N 1
ATOM 1574 C CA . ILE A 1 202 ? 6.986 -4.622 -3.080 1.00 95.25 202 ILE A CA 1
ATOM 1575 C C . ILE A 1 202 ? 6.069 -3.785 -2.188 1.00 95.25 202 ILE A C 1
ATOM 1577 O O . ILE A 1 202 ? 5.432 -2.857 -2.685 1.00 95.25 202 ILE A O 1
ATOM 1581 N N . ILE A 1 203 ? 6.026 -4.056 -0.880 1.00 94.81 203 ILE A N 1
ATOM 1582 C CA . ILE A 1 203 ? 5.167 -3.302 0.048 1.00 94.81 203 ILE A CA 1
ATOM 1583 C C . ILE A 1 203 ? 5.609 -1.833 0.101 1.00 94.81 203 ILE A C 1
ATOM 1585 O O . ILE A 1 203 ? 4.773 -0.934 0.056 1.00 94.81 203 ILE A O 1
ATOM 1589 N N . SER A 1 204 ? 6.916 -1.561 0.084 1.00 93.75 204 SER A N 1
ATOM 1590 C CA . SER A 1 204 ? 7.440 -0.190 0.021 1.00 93.75 204 SER A CA 1
ATOM 1591 C C . SER A 1 204 ? 7.027 0.531 -1.267 1.00 93.75 204 SER A C 1
ATOM 1593 O O . SER A 1 204 ? 6.703 1.717 -1.242 1.00 93.75 204 SER A O 1
ATOM 1595 N N . ALA A 1 205 ? 7.030 -0.163 -2.411 1.00 95.00 205 ALA A N 1
ATOM 1596 C CA . ALA A 1 205 ? 6.560 0.397 -3.676 1.00 95.00 205 ALA A CA 1
ATOM 1597 C C . ALA A 1 205 ? 5.044 0.651 -3.667 1.00 95.00 205 ALA A C 1
ATOM 1599 O O . ALA A 1 205 ? 4.611 1.702 -4.137 1.00 95.00 205 ALA A O 1
ATOM 1600 N N . LEU A 1 206 ? 4.251 -0.256 -3.085 1.00 96.19 206 LEU A N 1
ATOM 1601 C CA . LEU A 1 206 ? 2.814 -0.058 -2.880 1.00 96.19 206 LEU A CA 1
ATOM 1602 C C . LEU A 1 206 ? 2.539 1.164 -1.998 1.00 96.19 206 LEU A C 1
ATOM 1604 O O . LEU A 1 206 ? 1.743 2.013 -2.388 1.00 96.19 206 LEU A O 1
ATOM 1608 N N . ASN A 1 207 ? 3.246 1.312 -0.875 1.00 93.75 207 ASN A N 1
ATOM 1609 C CA . ASN A 1 207 ? 3.124 2.491 -0.016 1.00 93.75 207 ASN A CA 1
ATOM 1610 C C . ASN A 1 207 ? 3.405 3.775 -0.806 1.00 93.75 207 ASN A C 1
ATOM 1612 O O . ASN A 1 207 ? 2.559 4.661 -0.845 1.00 93.75 207 ASN A O 1
ATOM 1616 N N . ARG A 1 208 ? 4.530 3.852 -1.530 1.00 92.31 208 ARG A N 1
ATOM 1617 C CA . ARG A 1 208 ? 4.872 5.030 -2.351 1.00 92.31 208 ARG A CA 1
ATOM 1618 C C . ARG A 1 208 ? 3.849 5.329 -3.449 1.00 92.31 208 ARG A C 1
ATOM 1620 O O . ARG A 1 208 ? 3.670 6.489 -3.807 1.00 92.31 208 ARG A O 1
ATOM 1627 N N . LEU A 1 209 ? 3.178 4.319 -4.000 1.00 93.25 209 LEU A N 1
ATOM 1628 C CA . LEU A 1 209 ? 2.121 4.513 -4.999 1.00 93.25 209 LEU A CA 1
ATOM 1629 C C . LEU A 1 209 ? 0.811 5.039 -4.398 1.00 93.25 209 LEU A C 1
ATOM 1631 O O . LEU A 1 209 ? 0.047 5.708 -5.095 1.00 93.25 209 LEU A O 1
ATOM 1635 N N . VAL A 1 210 ? 0.545 4.716 -3.133 1.00 92.25 210 VAL A N 1
ATOM 1636 C CA . VAL A 1 210 ? -0.746 4.947 -2.470 1.00 92.25 210 VAL A CA 1
ATOM 1637 C C . VAL A 1 210 ? -0.726 6.172 -1.550 1.00 92.25 210 VAL A C 1
ATOM 1639 O O . VAL A 1 210 ? -1.762 6.820 -1.402 1.00 92.25 210 VAL A O 1
ATOM 1642 N N . ILE A 1 211 ? 0.426 6.531 -0.969 1.00 90.69 211 ILE A N 1
ATOM 1643 C CA . ILE A 1 211 ? 0.586 7.706 -0.093 1.00 90.69 211 ILE A CA 1
ATOM 1644 C C . ILE A 1 211 ? 0.061 8.962 -0.796 1.00 90.69 211 ILE A C 1
ATOM 1646 O O . ILE A 1 211 ? 0.486 9.294 -1.905 1.00 90.69 211 ILE A O 1
ATOM 1650 N N . GLY A 1 212 ? -0.896 9.645 -0.161 1.00 87.25 212 GLY A N 1
ATOM 1651 C CA . GLY A 1 212 ? -1.549 10.842 -0.697 1.00 87.25 212 GLY A CA 1
ATOM 1652 C C . GLY A 1 212 ? -2.389 10.648 -1.972 1.00 87.25 212 GLY A C 1
ATOM 1653 O O . GLY A 1 212 ? -2.949 11.625 -2.468 1.00 87.25 212 GLY A O 1
ATOM 1654 N N . SER A 1 213 ? -2.506 9.426 -2.506 1.00 90.81 213 SER A N 1
ATOM 1655 C CA . SER A 1 213 ? -3.198 9.123 -3.764 1.00 90.81 213 SER A CA 1
ATOM 1656 C C . SER A 1 213 ? -4.594 8.553 -3.513 1.00 90.81 213 SER A C 1
ATOM 1658 O O . SER A 1 213 ? -4.743 7.414 -3.069 1.00 90.81 213 SER A O 1
ATOM 1660 N N . VAL A 1 214 ? -5.637 9.328 -3.834 1.00 91.25 214 VAL A N 1
ATOM 1661 C CA . VAL A 1 214 ? -7.039 8.889 -3.687 1.00 91.25 214 VAL A CA 1
ATOM 1662 C C . VAL A 1 214 ? -7.329 7.679 -4.578 1.00 91.25 214 VAL A C 1
ATOM 1664 O O . VAL A 1 214 ? -7.796 6.657 -4.085 1.00 91.25 214 VAL A O 1
ATOM 1667 N N . GLU A 1 215 ? -6.960 7.745 -5.862 1.00 92.75 215 GLU A N 1
ATOM 1668 C CA . GLU A 1 215 ? -7.150 6.636 -6.811 1.00 92.75 215 GLU A CA 1
ATOM 1669 C C . GLU A 1 215 ? -6.395 5.370 -6.374 1.00 92.75 215 GLU A C 1
ATOM 1671 O O . GLU A 1 215 ? -6.900 4.255 -6.516 1.00 92.75 215 GLU A O 1
ATOM 1676 N N . GLY A 1 216 ? -5.190 5.531 -5.814 1.00 94.12 216 GLY A N 1
ATOM 1677 C CA . GLY A 1 216 ? -4.401 4.423 -5.277 1.00 94.12 216 GLY A CA 1
ATOM 1678 C C . GLY A 1 216 ? -5.090 3.743 -4.095 1.00 94.12 216 GLY A C 1
ATOM 1679 O O . GLY A 1 216 ? -5.203 2.515 -4.077 1.00 94.12 216 GLY A O 1
ATOM 1680 N N . LYS A 1 217 ? -5.607 4.528 -3.141 1.00 93.38 217 LYS A N 1
ATOM 1681 C CA . LYS A 1 217 ? -6.356 4.021 -1.979 1.00 93.38 217 LYS A CA 1
ATOM 1682 C C . LYS A 1 217 ? -7.638 3.307 -2.400 1.00 93.38 217 LYS A C 1
ATOM 1684 O O . LYS A 1 217 ? -7.867 2.171 -1.988 1.00 93.38 217 LYS A O 1
ATOM 1689 N N . GLU A 1 218 ? -8.428 3.914 -3.284 1.00 94.69 218 GLU A N 1
ATOM 1690 C CA . GLU A 1 218 ? -9.641 3.291 -3.828 1.00 94.69 218 GLU A CA 1
ATOM 1691 C C . GLU A 1 218 ? -9.326 1.980 -4.553 1.00 94.69 218 GLU A C 1
ATOM 1693 O O . GLU A 1 218 ? -10.046 0.989 -4.395 1.00 94.69 218 GLU A O 1
ATOM 1698 N N . ARG A 1 219 ? -8.225 1.935 -5.321 1.00 96.12 219 ARG A N 1
ATOM 1699 C CA . ARG A 1 219 ? -7.797 0.704 -5.986 1.00 96.12 219 ARG A CA 1
ATOM 1700 C C . ARG A 1 219 ? -7.430 -0.373 -4.973 1.00 96.12 219 ARG A C 1
ATOM 1702 O O . ARG A 1 219 ? -7.912 -1.491 -5.139 1.00 96.12 219 ARG A O 1
ATOM 1709 N N . MET A 1 220 ? -6.640 -0.045 -3.946 1.00 96.62 220 MET A N 1
ATOM 1710 C CA . MET A 1 220 ? -6.257 -0.973 -2.874 1.00 96.62 220 MET A CA 1
ATOM 1711 C C . MET A 1 220 ? -7.479 -1.574 -2.178 1.00 96.62 220 MET A C 1
ATOM 1713 O O . MET A 1 220 ? -7.541 -2.791 -2.018 1.00 96.62 220 MET A O 1
ATOM 1717 N N . VAL A 1 221 ? -8.479 -0.759 -1.833 1.00 94.62 221 VAL A N 1
ATOM 1718 C CA . VAL A 1 221 ? -9.730 -1.244 -1.230 1.00 94.62 221 VAL A CA 1
ATOM 1719 C C . VAL A 1 221 ? -10.500 -2.137 -2.210 1.00 94.62 221 VAL A C 1
ATOM 1721 O O . VAL A 1 221 ? -10.882 -3.254 -1.862 1.00 94.62 221 VAL A O 1
ATOM 1724 N N . LYS A 1 222 ? -10.661 -1.705 -3.469 1.00 96.12 222 LYS A N 1
ATOM 1725 C CA . LYS A 1 222 ? -11.412 -2.439 -4.506 1.00 96.12 222 LYS A CA 1
ATOM 1726 C C . LYS A 1 222 ? -10.847 -3.829 -4.812 1.00 96.12 222 LYS A C 1
ATOM 1728 O O . LYS A 1 222 ? -11.608 -4.710 -5.203 1.00 96.12 222 LYS A O 1
ATOM 1733 N N . VAL A 1 223 ? -9.534 -4.019 -4.689 1.00 95.56 223 VAL A N 1
ATOM 1734 C CA . VAL A 1 223 ? -8.860 -5.309 -4.945 1.00 95.56 223 VAL A CA 1
ATOM 1735 C C . VAL A 1 223 ? -8.510 -6.073 -3.669 1.00 95.56 223 VAL A C 1
ATOM 1737 O O . VAL A 1 223 ? -7.743 -7.034 -3.735 1.00 95.56 223 VAL A O 1
ATOM 1740 N N . SER A 1 224 ? -9.023 -5.628 -2.515 1.00 95.44 224 SER A N 1
ATOM 1741 C CA . SER A 1 224 ? -8.692 -6.185 -1.196 1.00 95.44 224 SER A CA 1
ATOM 1742 C C . SER A 1 224 ? -7.177 -6.283 -0.964 1.00 95.44 224 SER A C 1
ATOM 1744 O O . SER A 1 224 ? -6.675 -7.248 -0.391 1.00 95.44 224 SER A O 1
ATOM 1746 N N . GLY A 1 225 ? -6.434 -5.278 -1.436 1.00 96.25 225 GLY A N 1
ATOM 1747 C CA . GLY A 1 225 ? -4.974 -5.272 -1.460 1.00 96.25 225 GLY A CA 1
ATOM 1748 C C . GLY A 1 225 ? -4.359 -5.401 -0.071 1.00 96.25 225 GLY A C 1
ATOM 1749 O O . GLY A 1 225 ? -3.416 -6.165 0.097 1.00 96.25 225 GLY A O 1
ATOM 1750 N N . TYR A 1 226 ? -4.925 -4.733 0.940 1.00 95.44 226 TYR A N 1
ATOM 1751 C CA . TYR A 1 226 ? -4.446 -4.857 2.321 1.00 95.44 226 TYR A CA 1
ATOM 1752 C C . TYR A 1 226 ? -4.600 -6.286 2.854 1.00 95.44 226 TYR A C 1
ATOM 1754 O O . TYR A 1 226 ? -3.651 -6.826 3.409 1.00 95.44 226 TYR A O 1
ATOM 1762 N N . SER A 1 227 ? -5.746 -6.935 2.627 1.00 93.81 227 SER A N 1
ATOM 1763 C CA . SER A 1 227 ? -5.953 -8.333 3.026 1.00 93.81 227 SER A CA 1
ATOM 1764 C C . SER A 1 227 ? -4.948 -9.268 2.355 1.00 93.81 227 SER A C 1
ATOM 1766 O O . SER A 1 227 ? -4.301 -10.036 3.056 1.00 93.81 227 SER A O 1
ATOM 1768 N N . ARG A 1 228 ? -4.728 -9.126 1.039 1.00 93.88 228 ARG A N 1
ATOM 1769 C CA . ARG A 1 228 ? -3.739 -9.923 0.287 1.00 93.88 228 ARG A CA 1
ATOM 1770 C C . ARG A 1 228 ? -2.322 -9.770 0.835 1.00 93.88 228 ARG A C 1
ATOM 1772 O O . ARG A 1 228 ? -1.616 -10.763 0.977 1.00 93.88 228 ARG A O 1
ATOM 1779 N N . ILE A 1 229 ? -1.926 -8.544 1.199 1.00 94.88 229 ILE A N 1
ATOM 1780 C CA . ILE A 1 229 ? -0.629 -8.301 1.845 1.00 94.88 229 ILE A CA 1
ATOM 1781 C C . ILE A 1 229 ? -0.524 -9.132 3.123 1.00 94.88 229 ILE A C 1
ATOM 1783 O O . ILE A 1 229 ? 0.418 -9.904 3.262 1.00 94.88 229 ILE A O 1
ATOM 1787 N N . PHE A 1 230 ? -1.489 -9.017 4.036 1.00 92.62 230 PHE A N 1
ATOM 1788 C CA . PHE A 1 230 ? -1.417 -9.734 5.309 1.00 92.62 230 PHE A CA 1
ATOM 1789 C C . PHE A 1 230 ? -1.567 -11.251 5.160 1.00 92.62 230 PHE A C 1
ATOM 1791 O O . PHE A 1 230 ? -0.891 -11.972 5.884 1.00 92.62 230 PHE A O 1
ATOM 1798 N N . ASP A 1 231 ? -2.357 -11.744 4.205 1.00 90.50 231 ASP A N 1
ATOM 1799 C CA . ASP A 1 231 ? -2.454 -13.175 3.902 1.00 90.50 231 ASP A CA 1
ATOM 1800 C C . ASP A 1 231 ? -1.107 -13.737 3.415 1.00 90.50 231 ASP A C 1
ATOM 1802 O O . ASP A 1 231 ? -0.692 -14.803 3.868 1.00 90.50 231 ASP A O 1
ATOM 1806 N N . CYS A 1 232 ? -0.370 -12.990 2.583 1.00 90.06 232 CYS A N 1
ATOM 1807 C CA . CYS A 1 232 ? 1.001 -13.339 2.208 1.00 90.06 232 CYS A CA 1
ATOM 1808 C C . CYS A 1 232 ? 1.946 -13.327 3.420 1.00 90.06 232 CYS A C 1
ATOM 1810 O O . CYS A 1 232 ? 2.752 -14.243 3.578 1.00 90.06 232 CYS A O 1
ATOM 1812 N N . LEU A 1 233 ? 1.838 -12.330 4.305 1.00 89.88 233 LEU A N 1
ATOM 1813 C CA . LEU A 1 233 ? 2.697 -12.232 5.490 1.00 89.88 233 LEU A CA 1
ATOM 1814 C C . LEU A 1 233 ? 2.490 -13.374 6.494 1.00 89.88 233 LEU A C 1
ATOM 1816 O O . LEU A 1 233 ? 3.430 -13.691 7.219 1.00 89.88 233 LEU A O 1
ATOM 1820 N N . ARG A 1 234 ? 1.311 -14.012 6.537 1.00 88.19 234 ARG A N 1
ATOM 1821 C CA . ARG A 1 234 ? 1.070 -15.213 7.367 1.00 88.19 234 ARG A CA 1
ATOM 1822 C C . ARG A 1 234 ? 1.916 -16.414 6.951 1.00 88.19 234 ARG A C 1
ATOM 1824 O O . ARG A 1 234 ? 2.201 -17.283 7.766 1.00 88.19 234 ARG A O 1
ATOM 1831 N N . LEU A 1 235 ? 2.302 -16.479 5.679 1.00 85.44 235 LEU A N 1
ATOM 1832 C CA . LEU A 1 235 ? 3.102 -17.578 5.135 1.00 85.44 235 LEU A CA 1
ATOM 1833 C C . LEU A 1 235 ? 4.605 -17.401 5.420 1.00 85.44 235 LEU A C 1
ATOM 1835 O O . LEU A 1 235 ? 5.393 -18.323 5.215 1.00 85.44 235 LEU A O 1
ATOM 1839 N N . ILE A 1 236 ? 5.016 -16.232 5.923 1.00 81.69 236 ILE A N 1
ATOM 1840 C CA . ILE A 1 236 ? 6.414 -15.898 6.201 1.00 81.69 236 ILE A CA 1
ATOM 1841 C C . ILE A 1 236 ? 6.752 -16.242 7.659 1.00 81.69 236 ILE A C 1
ATOM 1843 O O . ILE A 1 236 ? 6.142 -15.722 8.585 1.00 81.69 236 ILE A O 1
ATOM 1847 N N . GLU A 1 237 ? 7.776 -17.078 7.870 1.00 71.12 237 GLU A N 1
ATOM 1848 C CA . GLU A 1 237 ? 8.115 -17.627 9.198 1.00 71.12 237 GLU A CA 1
ATOM 1849 C C . GLU A 1 237 ? 8.522 -16.586 10.259 1.00 71.12 237 GLU A C 1
ATOM 1851 O O . GLU A 1 237 ? 8.276 -16.806 11.442 1.00 71.12 237 GLU A O 1
ATOM 1856 N N . ALA A 1 238 ? 9.177 -15.482 9.878 1.00 78.81 238 ALA A N 1
ATOM 1857 C CA . ALA A 1 238 ? 9.579 -14.438 10.825 1.00 78.81 238 ALA A CA 1
ATOM 1858 C C . ALA A 1 238 ? 9.694 -13.064 10.138 1.00 78.81 238 ALA A C 1
ATOM 1860 O O . ALA A 1 238 ? 10.543 -12.894 9.253 1.00 78.81 238 ALA A O 1
ATOM 1861 N N . PRO A 1 239 ? 8.885 -12.062 10.527 1.00 84.81 239 PRO A N 1
ATOM 1862 C CA . PRO A 1 239 ? 8.994 -10.725 9.970 1.00 84.81 239 PRO A CA 1
ATOM 1863 C C . PRO A 1 239 ? 10.246 -10.021 10.491 1.00 84.81 239 PRO A C 1
ATOM 1865 O O . PRO A 1 239 ? 10.569 -10.051 11.675 1.00 84.81 239 PRO A O 1
ATOM 1868 N N . THR A 1 240 ? 10.953 -9.333 9.600 1.00 86.94 240 THR A N 1
ATOM 1869 C CA . THR A 1 240 ? 12.087 -8.492 10.001 1.00 86.94 240 THR A CA 1
ATOM 1870 C C . THR A 1 240 ? 11.600 -7.155 10.559 1.00 86.94 240 THR A C 1
ATOM 1872 O O . THR A 1 240 ? 10.536 -6.662 10.183 1.00 86.94 240 THR A O 1
ATOM 1875 N N . LYS A 1 241 ? 12.421 -6.490 11.382 1.00 87.25 241 LYS A N 1
ATOM 1876 C CA . LYS A 1 241 ? 12.133 -5.126 11.859 1.00 87.25 241 LYS A CA 1
ATOM 1877 C C . LYS A 1 241 ? 11.825 -4.157 10.709 1.00 87.25 241 LYS A C 1
ATOM 1879 O O . LYS A 1 241 ? 10.888 -3.374 10.798 1.00 87.25 241 LYS A O 1
ATOM 1884 N N . LYS A 1 242 ? 12.562 -4.268 9.599 1.00 89.25 242 LYS A N 1
ATOM 1885 C CA . LYS A 1 242 ? 12.354 -3.438 8.405 1.00 89.25 242 LYS A CA 1
ATOM 1886 C C . LYS A 1 242 ? 10.979 -3.661 7.769 1.00 89.25 242 LYS A C 1
ATOM 1888 O O . LYS A 1 242 ? 10.375 -2.711 7.285 1.00 89.25 242 LYS A O 1
ATOM 1893 N N . LEU A 1 243 ? 10.464 -4.893 7.784 1.00 91.00 243 LEU A N 1
ATOM 1894 C CA . LEU A 1 243 ? 9.096 -5.163 7.338 1.00 91.00 243 LEU A CA 1
ATOM 1895 C C . LEU A 1 243 ? 8.080 -4.455 8.241 1.00 91.00 243 LEU A C 1
ATOM 1897 O O . LEU A 1 243 ? 7.178 -3.799 7.730 1.00 91.00 243 LEU A O 1
ATOM 1901 N N . LEU A 1 244 ? 8.242 -4.549 9.563 1.00 91.69 244 LEU A N 1
ATOM 1902 C CA . LEU A 1 244 ? 7.357 -3.872 10.511 1.00 91.69 244 LEU A CA 1
ATOM 1903 C C . LEU A 1 244 ? 7.368 -2.349 10.308 1.00 91.69 244 LEU A C 1
ATOM 1905 O O . LEU A 1 244 ? 6.307 -1.737 10.261 1.00 91.69 244 LEU A O 1
ATOM 1909 N N . GLU A 1 245 ? 8.543 -1.751 10.108 1.00 90.75 245 GLU A N 1
ATOM 1910 C CA . GLU A 1 245 ? 8.694 -0.326 9.783 1.00 90.75 245 GLU A CA 1
ATOM 1911 C C . GLU A 1 245 ? 7.937 0.044 8.493 1.00 90.75 245 GLU A C 1
ATOM 1913 O O . GLU A 1 245 ? 7.158 0.995 8.475 1.00 90.75 245 GLU A O 1
ATOM 1918 N N . VAL A 1 246 ? 8.062 -0.751 7.428 1.00 92.56 246 VAL A N 1
ATOM 1919 C CA . VAL A 1 246 ? 7.321 -0.517 6.175 1.00 92.56 246 VAL A CA 1
ATOM 1920 C C . VAL A 1 246 ? 5.802 -0.653 6.362 1.00 92.56 246 VAL A C 1
ATOM 1922 O O . VAL A 1 246 ? 5.036 0.082 5.737 1.00 92.56 246 VAL A O 1
ATOM 1925 N N . LEU A 1 247 ? 5.332 -1.544 7.236 1.00 93.94 247 LEU A N 1
ATOM 1926 C CA . LEU A 1 247 ? 3.905 -1.655 7.558 1.00 93.94 247 LEU A CA 1
ATOM 1927 C C . LEU A 1 247 ? 3.406 -0.477 8.406 1.00 93.94 247 LEU A C 1
ATOM 1929 O O . LEU A 1 247 ? 2.285 -0.017 8.203 1.00 93.94 247 LEU A O 1
ATOM 1933 N N . ILE A 1 248 ? 4.229 0.063 9.309 1.00 93.62 248 ILE A N 1
ATOM 1934 C CA . ILE A 1 248 ? 3.896 1.298 10.033 1.00 93.62 248 ILE A CA 1
ATOM 1935 C C . ILE A 1 248 ? 3.800 2.482 9.064 1.00 93.62 248 ILE A C 1
ATOM 1937 O O . ILE A 1 248 ? 2.809 3.210 9.103 1.00 93.62 248 ILE A O 1
ATOM 1941 N N . ALA A 1 249 ? 4.739 2.612 8.124 1.00 92.31 249 ALA A N 1
ATOM 1942 C CA . ALA A 1 249 ? 4.687 3.634 7.075 1.00 92.31 249 ALA A CA 1
ATOM 1943 C C . ALA A 1 249 ? 3.389 3.576 6.240 1.00 92.31 249 ALA A C 1
ATOM 1945 O O . ALA A 1 249 ? 2.929 4.591 5.723 1.00 92.31 249 ALA A O 1
ATOM 1946 N N . MET A 1 250 ? 2.755 2.401 6.129 1.00 93.88 250 MET A N 1
ATOM 1947 C CA . MET A 1 250 ? 1.486 2.228 5.411 1.00 93.88 250 MET A CA 1
ATOM 1948 C C . MET A 1 250 ? 0.292 2.890 6.114 1.00 93.88 250 MET A C 1
ATOM 1950 O O . MET A 1 250 ? -0.615 3.368 5.430 1.00 93.88 250 MET A O 1
ATOM 1954 N N . ILE A 1 251 ? 0.268 2.890 7.453 1.00 94.06 251 ILE A N 1
ATOM 1955 C CA . ILE A 1 251 ? -0.814 3.486 8.259 1.00 94.06 251 ILE A CA 1
ATOM 1956 C C . ILE A 1 251 ? -0.546 4.958 8.603 1.00 94.06 251 ILE A C 1
ATOM 1958 O O . ILE A 1 251 ? -1.491 5.731 8.783 1.00 94.06 251 ILE A O 1
ATOM 1962 N N . THR A 1 252 ? 0.725 5.364 8.680 1.00 92.75 252 THR A N 1
ATOM 1963 C CA . THR A 1 252 ? 1.114 6.754 8.965 1.00 92.75 252 THR A CA 1
ATOM 1964 C C . THR A 1 252 ? 1.281 7.603 7.710 1.00 92.75 252 THR A C 1
ATOM 1966 O O . THR A 1 252 ? 1.202 8.821 7.798 1.00 92.75 252 THR A O 1
ATOM 1969 N N . GLU A 1 253 ? 1.479 6.980 6.543 1.00 90.75 253 GLU A N 1
ATOM 1970 C CA . GLU A 1 253 ? 1.866 7.654 5.294 1.00 90.75 253 GLU A CA 1
ATOM 1971 C C . GLU A 1 253 ? 3.173 8.461 5.401 1.00 90.75 253 GLU A C 1
ATOM 1973 O O . GLU A 1 253 ? 3.406 9.392 4.631 1.00 90.75 253 GLU A O 1
ATOM 1978 N N . GLU A 1 254 ? 4.054 8.078 6.329 1.00 83.38 254 GLU A N 1
ATOM 1979 C CA . GLU A 1 254 ? 5.372 8.686 6.521 1.00 83.38 254 GLU A CA 1
ATOM 1980 C C . GLU A 1 254 ? 6.478 7.711 6.100 1.00 83.38 254 GLU A C 1
ATOM 1982 O O . GLU A 1 254 ? 6.516 6.568 6.555 1.00 83.38 254 GLU A O 1
ATOM 1987 N N . GLU A 1 255 ? 7.379 8.154 5.216 1.00 67.62 255 GLU A N 1
ATOM 1988 C CA . GLU A 1 255 ? 8.458 7.305 4.687 1.00 67.62 255 GLU A CA 1
ATOM 1989 C C . GLU A 1 255 ? 9.587 7.067 5.704 1.00 67.62 255 GLU A C 1
ATOM 1991 O O . GLU A 1 255 ? 10.183 5.990 5.698 1.00 67.62 255 GLU A O 1
ATOM 1996 N N . ASP A 1 256 ? 9.851 8.036 6.589 1.00 67.44 256 ASP A N 1
ATOM 1997 C CA . ASP A 1 256 ? 10.932 7.975 7.574 1.00 67.44 256 ASP A CA 1
ATOM 1998 C C . ASP A 1 256 ? 10.372 7.885 8.997 1.00 67.44 256 ASP A C 1
ATOM 2000 O O . ASP A 1 256 ? 9.816 8.841 9.538 1.00 67.44 256 ASP A O 1
ATOM 2004 N N . ILE A 1 257 ? 10.575 6.739 9.651 1.00 64.50 257 ILE A N 1
ATOM 2005 C CA . ILE A 1 257 ? 10.206 6.552 11.060 1.00 64.50 257 ILE A CA 1
ATOM 2006 C C . ILE A 1 257 ? 11.295 7.170 11.938 1.00 64.50 257 ILE A C 1
ATOM 2008 O O . ILE A 1 257 ? 12.182 6.484 12.445 1.00 64.50 257 ILE A O 1
ATOM 2012 N N . ILE A 1 258 ? 11.250 8.492 12.092 1.00 60.97 258 ILE A N 1
ATOM 2013 C CA . ILE A 1 258 ? 12.217 9.231 12.917 1.00 60.97 258 ILE A CA 1
ATOM 2014 C C . ILE A 1 258 ? 11.803 9.184 14.395 1.00 60.97 258 ILE A C 1
ATOM 2016 O O . ILE A 1 258 ? 12.642 8.968 15.271 1.00 60.97 258 ILE A O 1
ATOM 2020 N N . CYS A 1 259 ? 10.509 9.360 14.686 1.00 68.94 259 CYS A N 1
ATOM 2021 C CA . CYS A 1 259 ? 9.969 9.391 16.044 1.00 68.94 259 CYS A CA 1
ATOM 2022 C C . CYS A 1 259 ? 8.524 8.871 16.076 1.00 68.94 259 CYS A C 1
ATOM 2024 O O . CYS A 1 259 ? 7.618 9.521 15.564 1.00 68.94 259 CYS A O 1
ATOM 2026 N N . LEU A 1 260 ? 8.290 7.727 16.732 1.00 67.12 260 LEU A N 1
ATOM 2027 C CA . LEU A 1 260 ? 6.946 7.136 16.857 1.00 67.12 260 LEU A CA 1
ATOM 2028 C C . LEU A 1 260 ? 5.939 8.064 17.557 1.00 67.12 260 LEU A C 1
ATOM 2030 O O . LEU A 1 260 ? 4.756 8.039 17.237 1.00 67.12 260 LEU A O 1
ATOM 2034 N N . LYS A 1 261 ? 6.407 8.934 18.461 1.00 67.69 261 LYS A N 1
ATOM 2035 C CA . LYS A 1 261 ? 5.541 9.824 19.250 1.00 67.69 261 LYS A CA 1
ATOM 2036 C C . LYS A 1 261 ? 4.922 10.963 18.446 1.00 67.69 261 LYS A C 1
ATOM 2038 O O . LYS A 1 261 ? 3.910 11.511 18.866 1.00 67.69 261 LYS A O 1
ATOM 2043 N N . ASP A 1 262 ? 5.497 11.314 17.302 1.00 79.31 262 ASP A N 1
ATOM 2044 C CA . ASP A 1 262 ? 4.971 12.383 16.448 1.00 79.31 262 ASP A CA 1
ATOM 2045 C C . ASP A 1 262 ? 4.085 11.838 15.316 1.00 79.31 262 ASP A C 1
ATOM 2047 O O . ASP A 1 262 ? 3.341 12.596 14.688 1.00 79.31 262 ASP A O 1
ATOM 2051 N N . MET A 1 263 ? 4.095 10.514 15.122 1.00 83.81 263 MET A N 1
ATOM 2052 C CA . MET A 1 263 ? 3.336 9.826 14.084 1.00 83.81 263 MET A CA 1
ATOM 2053 C C . MET A 1 263 ? 1.832 9.932 14.313 1.00 83.81 263 MET A C 1
ATOM 2055 O O . MET A 1 263 ? 1.322 9.758 15.425 1.00 83.81 263 MET A O 1
ATOM 2059 N N . LYS A 1 264 ? 1.093 10.171 13.232 1.00 89.56 264 LYS A N 1
ATOM 2060 C CA . LYS A 1 264 ? -0.372 10.233 13.246 1.00 89.56 264 LYS A CA 1
ATOM 2061 C C . LYS A 1 264 ? -0.952 9.132 12.378 1.00 89.56 264 LYS A C 1
ATOM 2063 O O . LYS A 1 264 ? -0.347 8.714 11.398 1.00 89.56 264 LYS A O 1
ATOM 2068 N N . LEU A 1 265 ? -2.150 8.681 12.735 1.00 93.06 265 LEU A N 1
ATOM 2069 C CA . LEU A 1 265 ? -2.897 7.760 11.893 1.00 93.06 265 LEU A CA 1
ATOM 2070 C C . LEU A 1 265 ? -3.492 8.538 10.715 1.00 93.06 265 LEU A C 1
ATOM 2072 O O . LEU A 1 265 ? -4.349 9.402 10.921 1.00 93.06 265 LEU A O 1
ATOM 2076 N N . VAL A 1 266 ? -3.056 8.208 9.500 1.00 92.06 266 VAL A N 1
ATOM 2077 C CA . VAL A 1 266 ? -3.539 8.832 8.258 1.00 92.06 266 VAL A CA 1
ATOM 2078 C C . VAL A 1 266 ? -4.362 7.839 7.444 1.00 92.06 266 VAL A C 1
ATOM 2080 O O . VAL A 1 266 ? -5.457 8.172 6.992 1.00 92.06 266 VAL A O 1
ATOM 2083 N N . ASN A 1 267 ? -3.881 6.603 7.316 1.00 93.44 267 ASN A N 1
ATOM 2084 C CA . ASN A 1 267 ? -4.552 5.535 6.589 1.00 93.44 267 ASN A CA 1
ATOM 2085 C C . ASN A 1 267 ? -5.016 4.436 7.548 1.00 93.44 267 ASN A C 1
ATOM 2087 O O . ASN A 1 267 ? -4.208 3.677 8.083 1.00 93.44 267 ASN A O 1
ATOM 2091 N N . SER A 1 268 ? -6.325 4.337 7.762 1.00 94.25 268 SER A N 1
ATOM 2092 C CA . SER A 1 268 ? -6.904 3.354 8.678 1.00 94.25 268 SER A CA 1
ATOM 2093 C C . SER A 1 268 ? -7.318 2.035 8.034 1.00 94.25 268 SER A C 1
ATOM 2095 O O . SER A 1 268 ? -7.519 1.063 8.759 1.00 94.25 268 SER A O 1
ATOM 2097 N N . GLU A 1 269 ? -7.395 1.966 6.705 1.00 93.69 269 GLU A N 1
ATOM 2098 C CA . GLU A 1 269 ? -7.787 0.757 5.968 1.00 93.69 269 GLU A CA 1
ATOM 2099 C C . GLU A 1 269 ? -6.964 -0.501 6.329 1.00 93.69 269 GLU A C 1
ATOM 2101 O O . GLU A 1 269 ? -7.552 -1.576 6.480 1.00 93.69 269 GLU A O 1
ATOM 2106 N N . PRO A 1 270 ? -5.631 -0.434 6.548 1.00 95.00 270 PRO A N 1
ATOM 2107 C CA . PRO A 1 270 ? -4.857 -1.623 6.887 1.00 95.00 270 PRO A CA 1
ATOM 2108 C C . PRO A 1 270 ? -4.997 -2.048 8.354 1.00 95.00 270 PRO A C 1
ATOM 2110 O O . PRO A 1 270 ? -4.584 -3.158 8.683 1.00 95.00 270 PRO A O 1
ATOM 2113 N N . LEU A 1 271 ? -5.551 -1.214 9.249 1.00 95.19 271 LEU A N 1
ATOM 2114 C CA . LEU A 1 271 ? -5.487 -1.441 10.701 1.00 95.19 271 LEU A CA 1
ATOM 2115 C C . LEU A 1 271 ? -6.118 -2.762 11.133 1.00 95.19 271 LEU A C 1
ATOM 2117 O O . LEU A 1 271 ? -5.551 -3.477 11.956 1.00 95.19 271 LEU A O 1
ATOM 2121 N N . VAL A 1 272 ? -7.291 -3.095 10.596 1.00 94.75 272 VAL A N 1
ATOM 2122 C CA . VAL A 1 272 ? -8.004 -4.316 10.985 1.00 94.75 272 VAL A CA 1
ATOM 2123 C C . VAL A 1 272 ? -7.216 -5.568 10.575 1.00 94.75 272 VAL A C 1
ATOM 2125 O O . VAL A 1 272 ? -6.937 -6.381 11.460 1.00 94.75 272 VAL A O 1
ATOM 2128 N N . PRO A 1 273 ? -6.802 -5.749 9.304 1.00 94.50 273 PRO A N 1
ATOM 2129 C CA . PRO A 1 273 ? -5.893 -6.832 8.922 1.00 94.50 273 PRO A CA 1
ATOM 2130 C C . PRO A 1 273 ? -4.598 -6.871 9.748 1.00 94.50 273 PRO A C 1
ATOM 2132 O O . PRO A 1 273 ? -4.175 -7.949 10.167 1.00 94.50 273 PRO A O 1
ATOM 2135 N N . PHE A 1 274 ? -4.022 -5.704 10.052 1.00 94.00 274 PHE A N 1
ATOM 2136 C CA . PHE A 1 274 ? -2.779 -5.586 10.813 1.00 94.00 274 PHE A CA 1
ATOM 2137 C C . PHE A 1 274 ? -2.926 -6.111 12.247 1.00 94.00 274 PHE A C 1
ATOM 2139 O O . PHE A 1 274 ? -2.097 -6.889 12.719 1.00 94.00 274 PHE A O 1
ATOM 2146 N N . VAL A 1 275 ? -4.025 -5.762 12.924 1.00 95.31 275 VAL A N 1
ATOM 2147 C CA . VAL A 1 275 ? -4.329 -6.270 14.269 1.00 95.31 275 VAL A CA 1
ATOM 2148 C C . VAL A 1 275 ? -4.560 -7.778 14.269 1.00 95.31 275 VAL A C 1
ATOM 2150 O O . VAL A 1 275 ? -4.108 -8.456 15.185 1.00 95.31 275 VAL A O 1
ATOM 2153 N N . HIS A 1 276 ? -5.220 -8.333 13.253 1.00 93.44 276 HIS A N 1
ATOM 2154 C CA . HIS A 1 276 ? -5.414 -9.783 13.183 1.00 93.44 276 HIS A CA 1
ATOM 2155 C C . HIS A 1 276 ? -4.087 -10.527 12.988 1.00 93.44 276 HIS A C 1
ATOM 2157 O O . HIS A 1 276 ? -3.832 -11.504 13.689 1.00 93.44 276 HIS A O 1
ATOM 2163 N N . TRP A 1 277 ? -3.227 -10.042 12.087 1.00 93.12 277 TRP A N 1
ATOM 2164 C CA . TRP A 1 277 ? -1.913 -10.640 11.829 1.00 93.12 277 TRP A CA 1
ATOM 2165 C C . TRP A 1 277 ? -0.972 -10.574 13.042 1.00 93.12 277 TRP A C 1
ATOM 2167 O O . TRP A 1 277 ? -0.202 -11.500 13.278 1.00 93.12 277 TRP A O 1
ATOM 2177 N N . MET A 1 278 ? -1.087 -9.542 13.886 1.00 92.19 278 MET A N 1
ATOM 2178 C CA . MET A 1 278 ? -0.323 -9.424 15.138 1.00 92.19 278 MET A CA 1
ATOM 2179 C C . MET A 1 278 ? -0.466 -10.640 16.076 1.00 92.19 278 MET A C 1
ATOM 2181 O O . MET A 1 278 ? 0.416 -10.893 16.899 1.00 92.19 278 MET A O 1
ATOM 2185 N N . GLY A 1 279 ? -1.563 -11.400 15.983 1.00 89.50 279 GLY A N 1
ATOM 2186 C CA . GLY A 1 279 ? -1.759 -12.626 16.763 1.00 89.50 279 GLY A CA 1
ATOM 2187 C C . GLY A 1 279 ? -0.816 -13.773 16.401 1.00 89.50 279 GLY A C 1
ATOM 2188 O O . GLY A 1 279 ? -0.662 -14.692 17.200 1.00 89.50 279 GLY A O 1
ATOM 2189 N N . GLU A 1 280 ? -0.187 -13.711 15.230 1.00 89.44 280 GLU A N 1
ATOM 2190 C CA . GLU A 1 280 ? 0.704 -14.743 14.686 1.00 89.44 280 GLU A CA 1
ATOM 2191 C C . GLU A 1 280 ? 2.190 -14.402 14.898 1.00 89.44 280 GLU A C 1
ATOM 2193 O O . GLU A 1 280 ? 3.072 -15.197 14.581 1.00 89.44 280 GLU A O 1
ATOM 2198 N N . LEU A 1 281 ? 2.476 -13.222 15.459 1.00 90.69 281 LEU A N 1
ATOM 2199 C CA . LEU A 1 281 ? 3.827 -12.748 15.735 1.00 90.69 281 LEU A CA 1
ATOM 2200 C C . LEU A 1 281 ? 4.437 -13.397 16.978 1.00 90.69 281 LEU A C 1
ATOM 2202 O O . LEU A 1 281 ? 3.742 -13.788 17.917 1.00 90.69 281 LEU A O 1
ATOM 2206 N N . ALA A 1 282 ? 5.770 -13.426 17.015 1.00 91.06 282 ALA A N 1
ATOM 2207 C CA . ALA A 1 282 ? 6.505 -13.719 18.236 1.00 91.06 282 ALA A CA 1
ATOM 2208 C C . ALA A 1 282 ? 6.293 -12.617 19.296 1.00 91.06 282 ALA A C 1
ATOM 2210 O O . ALA A 1 282 ? 5.867 -11.499 18.998 1.00 91.06 282 ALA A O 1
ATOM 2211 N N . SER A 1 283 ? 6.544 -12.962 20.565 1.00 91.69 283 SER A N 1
ATOM 2212 C CA . SER A 1 283 ? 6.180 -12.130 21.725 1.00 91.69 283 SER A CA 1
ATOM 2213 C C . SER A 1 283 ? 6.757 -10.711 21.653 1.00 91.69 283 SER A C 1
ATOM 2215 O O . SER A 1 283 ? 6.021 -9.752 21.871 1.00 91.69 283 SER A O 1
ATOM 2217 N N . ASP A 1 284 ? 8.039 -10.542 21.321 1.00 92.50 284 ASP A N 1
ATOM 2218 C CA . ASP A 1 284 ? 8.670 -9.218 21.349 1.00 92.50 284 ASP A CA 1
ATOM 2219 C C . ASP A 1 284 ? 8.174 -8.315 20.205 1.00 92.50 284 ASP A C 1
ATOM 2221 O O . ASP A 1 284 ? 7.882 -7.137 20.431 1.00 92.50 284 ASP A O 1
ATOM 2225 N N . GLU A 1 285 ? 7.982 -8.866 19.005 1.00 92.56 285 GLU A N 1
ATOM 2226 C CA . GLU A 1 285 ? 7.377 -8.175 17.862 1.00 92.56 285 GLU A CA 1
ATOM 2227 C C . GLU A 1 285 ? 5.917 -7.808 18.142 1.00 92.56 285 GLU A C 1
ATOM 2229 O O . GLU A 1 285 ? 5.481 -6.706 17.810 1.00 92.56 285 GLU A O 1
ATOM 2234 N N . GLN A 1 286 ? 5.172 -8.697 18.803 1.00 93.31 286 GLN A N 1
ATOM 2235 C CA . GLN A 1 286 ? 3.794 -8.449 19.212 1.00 93.31 286 GLN A CA 1
ATOM 2236 C C . GLN A 1 286 ? 3.702 -7.292 20.216 1.00 93.31 286 GLN A C 1
ATOM 2238 O O . GLN A 1 286 ? 2.830 -6.433 20.089 1.00 93.31 286 GLN A O 1
ATOM 2243 N N . VAL A 1 287 ? 4.609 -7.233 21.198 1.00 94.81 287 VAL A N 1
ATOM 2244 C CA . VAL A 1 287 ? 4.668 -6.140 22.182 1.00 94.81 287 VAL A CA 1
ATOM 2245 C C . VAL A 1 287 ? 5.026 -4.821 21.514 1.00 94.81 287 VAL A C 1
ATOM 2247 O O . VAL A 1 287 ? 4.359 -3.814 21.758 1.00 94.81 287 VAL A O 1
ATOM 2250 N N . TRP A 1 288 ? 6.051 -4.824 20.659 1.00 93.56 288 TRP A N 1
ATOM 2251 C CA . TRP A 1 288 ? 6.461 -3.632 19.925 1.00 93.56 288 TRP A CA 1
ATOM 2252 C C . TRP A 1 288 ? 5.324 -3.100 19.049 1.00 93.56 288 TRP A C 1
ATOM 2254 O O . TRP A 1 288 ? 5.038 -1.901 19.073 1.00 93.56 288 TRP A O 1
ATOM 2264 N N . LEU A 1 289 ? 4.637 -3.987 18.325 1.00 93.44 289 LEU A N 1
ATOM 2265 C CA . LEU A 1 289 ? 3.536 -3.607 17.450 1.00 93.44 289 LEU A CA 1
ATOM 2266 C C . LEU A 1 289 ? 2.332 -3.090 18.244 1.00 93.44 289 LEU A C 1
ATOM 2268 O O . LEU A 1 289 ? 1.786 -2.049 17.892 1.00 93.44 289 LEU A O 1
ATOM 2272 N N . ALA A 1 290 ? 1.947 -3.757 19.335 1.00 95.50 290 ALA A N 1
ATOM 2273 C CA . ALA A 1 290 ? 0.842 -3.311 20.184 1.00 95.50 290 ALA A CA 1
ATOM 2274 C C . ALA A 1 290 ? 1.104 -1.919 20.785 1.00 95.50 290 ALA A C 1
ATOM 2276 O O . ALA A 1 290 ? 0.225 -1.060 20.736 1.00 95.50 290 ALA A O 1
ATOM 2277 N N . CYS A 1 291 ? 2.318 -1.684 21.294 1.00 94.94 291 CYS A N 1
ATOM 2278 C CA . CYS A 1 291 ? 2.749 -0.380 21.804 1.00 94.94 291 CYS A CA 1
ATOM 2279 C C . CYS A 1 291 ? 2.714 0.694 20.702 1.00 94.94 291 CYS A C 1
ATOM 2281 O O . CYS A 1 291 ? 2.144 1.766 20.880 1.00 94.94 291 CYS A O 1
ATOM 2283 N N . THR A 1 292 ? 3.243 0.377 19.520 1.00 93.94 292 THR A N 1
ATOM 2284 C CA . THR A 1 292 ? 3.292 1.314 18.389 1.00 93.94 292 THR A CA 1
ATOM 2285 C C . THR A 1 292 ? 1.893 1.683 17.882 1.00 93.94 292 THR A C 1
ATOM 2287 O O . THR A 1 292 ? 1.607 2.854 17.631 1.00 93.94 292 THR A O 1
ATOM 2290 N N . LEU A 1 293 ? 0.993 0.702 17.755 1.00 95.31 293 LEU A N 1
ATOM 2291 C CA . LEU A 1 293 ? -0.394 0.946 17.354 1.00 95.31 293 LEU A CA 1
ATOM 2292 C C . LEU A 1 293 ? -1.151 1.768 18.402 1.00 95.31 293 LEU A C 1
ATOM 2294 O O . LEU A 1 293 ? -1.940 2.634 18.021 1.00 95.31 293 LEU A O 1
ATOM 2298 N N . GLU A 1 294 ? -0.904 1.529 19.695 1.00 95.75 294 GLU A N 1
ATOM 2299 C CA . GLU A 1 294 ? -1.444 2.356 20.776 1.00 95.75 294 GLU A CA 1
ATOM 2300 C C . GLU A 1 294 ? -1.029 3.821 20.605 1.00 95.75 294 GLU A C 1
ATOM 2302 O O . GLU A 1 294 ? -1.897 4.696 20.568 1.00 95.75 294 GLU A O 1
ATOM 2307 N N . GLU A 1 295 ? 0.270 4.092 20.451 1.00 93.94 295 GLU A N 1
ATOM 2308 C CA . GLU A 1 295 ? 0.790 5.452 20.291 1.00 93.94 295 GLU A CA 1
ATOM 2309 C C . GLU A 1 295 ? 0.172 6.136 19.060 1.00 93.94 295 GLU A C 1
ATOM 2311 O O . GLU A 1 295 ? -0.476 7.174 19.196 1.00 93.94 295 GLU A O 1
ATOM 2316 N N . ILE A 1 296 ? 0.255 5.522 17.875 1.00 94.44 296 ILE A N 1
ATOM 2317 C CA . ILE A 1 296 ? -0.218 6.117 16.611 1.00 94.44 296 ILE A CA 1
ATOM 2318 C C . ILE A 1 296 ? -1.728 6.400 16.637 1.00 94.44 296 ILE A C 1
ATOM 2320 O O . ILE A 1 296 ? -2.174 7.492 16.257 1.00 94.44 296 ILE A O 1
ATOM 2324 N N . CYS A 1 297 ? -2.532 5.433 17.097 1.00 95.44 297 CYS A N 1
ATOM 2325 C CA . CYS A 1 297 ? -3.993 5.555 17.112 1.00 95.44 297 CYS A CA 1
ATOM 2326 C C . CYS A 1 297 ? -4.487 6.560 18.160 1.00 95.44 297 CYS A C 1
ATOM 2328 O O . CYS A 1 297 ? -5.592 7.086 18.027 1.00 95.44 297 CYS A O 1
ATOM 2330 N N . THR A 1 298 ? -3.694 6.847 19.196 1.00 93.62 298 THR A N 1
ATOM 2331 C CA . THR A 1 298 ? -4.113 7.704 20.315 1.00 93.62 298 THR A CA 1
ATOM 2332 C C . THR A 1 298 ? -3.407 9.058 20.376 1.00 93.62 298 THR A C 1
ATOM 2334 O O . THR A 1 298 ? -3.842 9.909 21.157 1.00 93.62 298 THR A O 1
ATOM 2337 N N . ASN A 1 299 ? -2.408 9.296 19.514 1.00 91.44 299 ASN A N 1
ATOM 2338 C CA . ASN A 1 299 ? -1.557 10.491 19.528 1.00 91.44 299 ASN A CA 1
ATOM 2339 C C . ASN A 1 299 ? -2.322 11.817 19.364 1.00 91.44 299 ASN A C 1
ATOM 2341 O O . ASN A 1 299 ? -1.960 12.850 19.922 1.00 91.44 299 ASN A O 1
ATOM 2345 N N . SER A 1 300 ? -3.404 11.819 18.585 1.00 90.25 300 SER A N 1
ATOM 2346 C CA . SER A 1 300 ? -4.183 13.028 18.311 1.00 90.25 300 SER A CA 1
ATOM 2347 C C . SER A 1 300 ? -5.681 12.753 18.294 1.00 90.25 300 SER A C 1
ATOM 2349 O O . SER A 1 300 ? -6.115 11.613 18.123 1.00 90.25 300 SER A O 1
ATOM 2351 N N . LEU A 1 301 ? -6.490 13.809 18.430 1.00 88.94 301 LEU A N 1
ATOM 2352 C CA . LEU A 1 301 ? -7.945 13.707 18.291 1.00 88.94 301 LEU A CA 1
ATOM 2353 C C . LEU A 1 301 ? -8.336 13.130 16.924 1.00 88.94 301 LEU A C 1
ATOM 2355 O O . LEU A 1 301 ? -9.225 12.288 16.844 1.00 88.94 301 LEU A O 1
ATOM 2359 N N . GLN A 1 302 ? -7.622 13.539 15.870 1.00 89.75 302 GLN A N 1
ATOM 2360 C CA . GLN A 1 302 ? -7.827 13.023 14.522 1.00 89.75 302 GLN A CA 1
ATOM 2361 C C . GLN A 1 302 ? -7.477 11.536 14.437 1.00 89.75 302 GLN A C 1
ATOM 2363 O O . GLN A 1 302 ? -8.267 10.772 13.895 1.00 89.75 302 GLN A O 1
ATOM 2368 N N . SER A 1 303 ? -6.350 11.107 15.021 1.00 93.94 303 SER A N 1
ATOM 2369 C CA . SER A 1 303 ? -5.981 9.686 15.059 1.00 93.94 303 SER A CA 1
ATOM 2370 C C . SER A 1 303 ? -7.073 8.853 15.728 1.00 93.94 303 SER A C 1
ATOM 2372 O O . SER A 1 303 ? -7.470 7.825 15.188 1.00 93.94 303 SER A O 1
ATOM 2374 N N . LYS A 1 304 ? -7.609 9.326 16.862 1.00 93.38 304 LYS A N 1
ATOM 2375 C CA . LYS A 1 304 ? -8.691 8.639 17.581 1.00 93.38 304 LYS A CA 1
ATOM 2376 C C . LYS A 1 304 ? -9.964 8.555 16.747 1.00 93.38 304 LYS A C 1
ATOM 2378 O O . LYS A 1 304 ? -10.566 7.486 16.686 1.00 93.38 304 LYS A O 1
ATOM 2383 N N . ALA A 1 305 ? -10.345 9.647 16.084 1.00 90.75 305 ALA A N 1
ATOM 2384 C CA . ALA A 1 305 ? -11.510 9.688 15.205 1.00 90.75 305 ALA A CA 1
ATOM 2385 C C . ALA A 1 305 ? -11.386 8.681 14.053 1.00 90.75 305 ALA A C 1
ATOM 2387 O O . ALA A 1 305 ? -12.265 7.838 13.871 1.00 90.75 305 ALA A O 1
ATOM 2388 N N . THR A 1 306 ? -10.262 8.713 13.333 1.00 92.62 306 THR A N 1
ATOM 2389 C CA . THR A 1 306 ? -9.991 7.802 12.215 1.00 92.62 306 THR A CA 1
ATOM 2390 C C . THR A 1 306 ? -9.902 6.341 12.689 1.00 92.62 306 THR A C 1
ATOM 2392 O O . THR A 1 306 ? -10.433 5.441 12.037 1.00 92.62 306 THR A O 1
ATOM 2395 N N . ALA A 1 307 ? -9.286 6.084 13.849 1.00 95.44 307 ALA A N 1
ATOM 2396 C CA . ALA A 1 307 ? -9.175 4.748 14.430 1.00 95.44 307 ALA A CA 1
ATOM 2397 C C . ALA A 1 307 ? -10.547 4.174 14.819 1.00 95.44 307 ALA A C 1
ATOM 2399 O O . ALA A 1 307 ? -10.845 3.035 14.460 1.00 95.44 307 ALA A O 1
ATOM 2400 N N . CYS A 1 308 ? -11.412 4.949 15.481 1.00 92.75 308 CYS A N 1
ATOM 2401 C CA . CYS A 1 308 ? -12.755 4.487 15.861 1.00 92.75 308 CYS A CA 1
ATOM 2402 C C . CYS A 1 308 ? -13.606 4.127 14.633 1.00 92.75 308 CYS A C 1
ATOM 2404 O O . CYS A 1 308 ? -14.321 3.130 14.645 1.00 92.75 308 CYS A O 1
ATOM 2406 N N . GLN A 1 309 ? -13.474 4.876 13.535 1.00 90.81 309 GLN A N 1
ATOM 2407 C CA . GLN A 1 309 ? -14.203 4.602 12.290 1.00 90.81 309 GLN A CA 1
ATOM 2408 C C . GLN A 1 309 ? -13.719 3.340 11.556 1.00 90.81 309 GLN A C 1
ATOM 2410 O O . GLN A 1 309 ? -14.459 2.771 10.760 1.00 90.81 309 GLN A O 1
ATOM 2415 N N . SER A 1 310 ? -12.499 2.876 11.836 1.00 92.44 310 SER A N 1
ATOM 2416 C CA . SER A 1 310 ? -11.886 1.728 11.150 1.00 92.44 310 SER A CA 1
ATOM 2417 C C . SER A 1 310 ? -12.362 0.357 11.642 1.00 92.44 310 SER A C 1
ATOM 2419 O O . SER A 1 310 ? -12.089 -0.659 11.010 1.00 92.44 310 SER A O 1
ATOM 2421 N N . GLY A 1 311 ? -13.033 0.297 12.799 1.00 92.88 311 GLY A N 1
ATOM 2422 C CA . GLY A 1 311 ? -13.379 -0.967 13.456 1.00 92.88 311 GLY A CA 1
ATOM 2423 C C . GLY A 1 311 ? -12.211 -1.646 14.187 1.00 92.88 311 GLY A C 1
ATOM 2424 O O . GLY A 1 311 ? -12.347 -2.796 14.615 1.00 92.88 311 GLY A O 1
ATOM 2425 N N . VAL A 1 312 ? -11.080 -0.951 14.385 1.00 95.81 312 VAL A N 1
ATOM 2426 C CA . VAL A 1 312 ? -9.904 -1.477 15.104 1.00 95.81 312 VAL A CA 1
ATOM 2427 C C . VAL A 1 312 ? -10.246 -1.973 16.512 1.00 95.81 312 VAL A C 1
ATOM 2429 O O . VAL A 1 312 ? -9.729 -3.002 16.933 1.00 95.81 312 VAL A O 1
ATOM 2432 N N . MET A 1 313 ? -11.172 -1.322 17.228 1.00 95.06 313 MET A N 1
ATOM 2433 C CA . MET A 1 313 ? -11.594 -1.767 18.562 1.00 95.06 313 MET A CA 1
ATOM 2434 C C . MET A 1 313 ? -12.195 -3.175 18.537 1.00 95.06 313 MET A C 1
ATOM 2436 O O . MET A 1 313 ? -11.881 -4.003 19.395 1.00 95.06 313 MET A O 1
ATOM 2440 N N . VAL A 1 314 ? -13.033 -3.468 17.538 1.00 95.12 314 VAL A N 1
ATOM 2441 C CA . VAL A 1 314 ? -13.616 -4.803 17.354 1.00 95.12 314 VAL A CA 1
ATOM 2442 C C . VAL A 1 314 ? -12.518 -5.817 17.039 1.00 95.12 314 VAL A C 1
ATOM 2444 O O . VAL A 1 314 ? -12.510 -6.885 17.650 1.00 95.12 314 VAL A O 1
ATOM 2447 N N . ALA A 1 315 ? -11.575 -5.471 16.158 1.00 95.38 315 ALA A N 1
ATOM 2448 C CA . ALA A 1 315 ? -10.449 -6.336 15.803 1.00 95.38 315 ALA A CA 1
ATOM 2449 C C . ALA A 1 315 ? -9.564 -6.665 17.017 1.00 95.38 315 ALA A C 1
ATOM 2451 O O . ALA A 1 315 ? -9.216 -7.824 17.234 1.00 95.38 315 ALA A O 1
ATOM 2452 N N . VAL A 1 316 ? -9.262 -5.676 17.867 1.00 96.06 316 VAL A N 1
ATOM 2453 C CA . VAL A 1 316 ? -8.492 -5.890 19.104 1.00 96.06 316 VAL A CA 1
ATOM 2454 C C . VAL A 1 316 ? -9.257 -6.797 20.069 1.00 96.06 316 VAL A C 1
ATOM 2456 O O . VAL A 1 316 ? -8.675 -7.716 20.645 1.00 96.06 316 VAL A O 1
ATOM 2459 N N . CYS A 1 317 ? -10.571 -6.600 20.222 1.00 93.94 317 CYS A N 1
ATOM 2460 C CA . CYS A 1 317 ? -11.384 -7.482 21.061 1.00 93.94 317 CYS A CA 1
ATOM 2461 C C . CYS A 1 317 ? -11.407 -8.925 20.533 1.00 93.94 317 CYS A C 1
ATOM 2463 O O . CYS A 1 317 ? -11.346 -9.874 21.316 1.00 93.94 317 CYS A O 1
ATOM 2465 N N . GLN A 1 318 ? -11.476 -9.101 19.212 1.00 93.31 318 GLN A N 1
ATOM 2466 C CA . GLN A 1 318 ? -11.415 -10.416 18.575 1.00 93.31 318 GLN A CA 1
ATOM 2467 C C . GLN A 1 318 ? -10.061 -11.082 18.821 1.00 93.31 318 GLN A C 1
ATOM 2469 O O . GLN A 1 318 ? -10.044 -12.214 19.299 1.00 93.31 318 GLN A O 1
ATOM 2474 N N . LEU A 1 319 ? -8.954 -10.361 18.616 1.00 92.94 319 LEU A N 1
ATOM 2475 C CA . LEU A 1 319 ? -7.597 -10.846 18.873 1.00 92.94 319 LEU A CA 1
ATOM 2476 C C . LEU A 1 319 ? -7.421 -11.329 20.322 1.00 92.94 319 LEU A C 1
ATOM 2478 O O . LEU A 1 319 ? -6.957 -12.447 20.546 1.00 92.94 319 LEU A O 1
ATOM 2482 N N . LEU A 1 320 ? -7.845 -10.519 21.300 1.00 91.38 320 LEU A N 1
ATOM 2483 C CA . LEU A 1 320 ? -7.783 -10.862 22.728 1.00 91.38 320 LEU A CA 1
ATOM 2484 C C . LEU A 1 320 ? -8.661 -12.071 23.098 1.00 91.38 320 LEU A C 1
ATOM 2486 O O . LEU A 1 320 ? -8.437 -12.696 24.134 1.00 91.38 320 LEU A O 1
ATOM 2490 N N . THR A 1 321 ? -9.662 -12.395 22.275 1.00 88.25 321 THR A N 1
ATOM 2491 C CA . THR A 1 321 ? -10.531 -13.565 22.464 1.00 88.25 321 THR A CA 1
ATOM 2492 C C . THR A 1 321 ? -9.949 -14.819 21.807 1.00 88.25 321 THR A C 1
ATOM 2494 O O . THR A 1 321 ? -10.016 -15.904 22.385 1.00 88.25 321 THR A O 1
ATOM 2497 N N . SER A 1 322 ? -9.416 -14.697 20.588 1.00 82.50 322 SER A N 1
ATOM 2498 C CA . SER A 1 322 ? -9.056 -15.838 19.740 1.00 82.50 322 SER A CA 1
ATOM 2499 C C . SER A 1 322 ? -7.619 -16.323 19.918 1.00 82.50 322 SER A C 1
ATOM 2501 O O . SER A 1 322 ? -7.369 -17.517 19.760 1.00 82.50 322 SER A O 1
ATOM 2503 N N . ALA A 1 323 ? -6.678 -15.434 20.245 1.00 76.88 323 ALA A N 1
ATOM 2504 C CA . ALA A 1 323 ? -5.248 -15.736 20.268 1.00 76.88 323 ALA A CA 1
ATOM 2505 C C . ALA A 1 323 ? -4.650 -15.675 21.681 1.00 76.88 323 ALA A C 1
ATOM 2507 O O . ALA A 1 323 ? -5.132 -14.970 22.568 1.00 76.88 323 ALA A O 1
ATOM 2508 N N . THR A 1 324 ? -3.562 -16.415 21.899 1.00 83.12 324 THR A N 1
ATOM 2509 C CA . THR A 1 324 ? -2.721 -16.256 23.092 1.00 83.12 324 THR A CA 1
ATOM 2510 C C . THR A 1 324 ? -1.781 -15.077 22.882 1.00 83.12 324 THR A C 1
ATOM 2512 O O . THR A 1 324 ? -0.713 -15.228 22.297 1.00 83.12 324 THR A O 1
ATOM 2515 N N . VAL A 1 325 ? -2.206 -13.902 23.335 1.00 88.88 325 VAL A N 1
ATOM 2516 C CA . VAL A 1 325 ? -1.425 -12.661 23.264 1.00 88.88 325 VAL A CA 1
ATOM 2517 C C . VAL A 1 325 ? -0.493 -12.560 24.474 1.00 88.88 325 VAL A C 1
ATOM 2519 O O . VAL A 1 325 ? -0.893 -12.881 25.598 1.00 88.88 325 VAL A O 1
ATOM 2522 N N . ASP A 1 326 ? 0.737 -12.091 24.261 1.00 92.31 326 ASP A N 1
ATOM 2523 C CA . ASP A 1 326 ? 1.685 -11.790 25.331 1.00 92.31 326 ASP A CA 1
ATOM 2524 C C . ASP A 1 326 ? 1.059 -10.817 26.351 1.00 92.31 326 ASP A C 1
ATOM 2526 O O . ASP A 1 326 ? 0.455 -9.816 25.954 1.00 92.31 326 ASP A O 1
ATOM 2530 N N . PRO A 1 327 ? 1.194 -11.043 27.671 1.00 91.81 327 PRO A N 1
ATOM 2531 C CA . PRO A 1 327 ? 0.597 -10.166 28.680 1.00 91.81 327 PRO A CA 1
ATOM 2532 C C . PRO A 1 327 ? 1.008 -8.687 28.565 1.00 91.81 327 PRO A C 1
ATOM 2534 O O . PRO A 1 327 ? 0.204 -7.801 28.874 1.00 91.81 327 PRO A O 1
ATOM 2537 N N . ARG A 1 328 ? 2.237 -8.400 28.109 1.00 94.06 328 ARG A N 1
ATOM 2538 C CA . ARG A 1 328 ? 2.721 -7.029 27.883 1.00 94.06 328 ARG A CA 1
ATOM 2539 C C . ARG A 1 328 ? 2.008 -6.405 26.682 1.00 94.06 328 ARG A C 1
ATOM 2541 O O . ARG A 1 328 ? 1.522 -5.284 26.782 1.00 94.06 328 ARG A O 1
ATOM 2548 N N . ALA A 1 329 ? 1.852 -7.153 25.589 1.00 94.81 329 ALA A N 1
ATOM 2549 C CA . ALA A 1 329 ? 1.115 -6.698 24.411 1.00 94.81 329 ALA A CA 1
ATOM 2550 C C . ALA A 1 329 ? -0.371 -6.487 24.735 1.00 94.81 329 ALA A C 1
ATOM 2552 O O . ALA A 1 329 ? -0.939 -5.448 24.411 1.00 94.81 329 ALA A O 1
ATOM 2553 N N . ALA A 1 330 ? -0.986 -7.419 25.471 1.00 94.19 330 ALA A N 1
ATOM 2554 C CA . ALA A 1 330 ? -2.367 -7.302 25.928 1.00 94.19 330 ALA A CA 1
ATOM 2555 C C . ALA A 1 330 ? -2.599 -6.045 26.787 1.00 94.19 330 ALA A C 1
ATOM 2557 O O . ALA A 1 330 ? -3.673 -5.453 26.721 1.00 94.19 330 ALA A O 1
ATOM 2558 N N . THR A 1 331 ? -1.595 -5.605 27.554 1.00 95.12 331 THR A N 1
ATOM 2559 C CA . THR A 1 331 ? -1.663 -4.352 28.323 1.00 95.12 331 THR A CA 1
ATOM 2560 C C . THR A 1 331 ? -1.823 -3.145 27.396 1.00 95.12 331 THR A C 1
ATOM 2562 O O . THR A 1 331 ? -2.775 -2.386 27.564 1.00 95.12 331 THR A O 1
ATOM 2565 N N . HIS A 1 332 ? -0.966 -3.013 26.380 1.00 96.50 332 HIS A N 1
ATOM 2566 C CA . HIS A 1 332 ? -1.053 -1.941 25.377 1.00 96.50 332 HIS A CA 1
ATOM 2567 C C . HIS A 1 332 ? -2.369 -1.980 24.586 1.00 96.50 332 HIS A C 1
ATOM 2569 O O . HIS A 1 332 ? -3.014 -0.956 24.378 1.00 96.50 332 HIS A O 1
ATOM 2575 N N . LEU A 1 333 ? -2.843 -3.174 24.221 1.00 96.25 333 LEU A N 1
ATOM 2576 C CA . LEU A 1 333 ? -4.131 -3.341 23.541 1.00 96.25 333 LEU A CA 1
ATOM 2577 C C . LEU A 1 333 ? -5.325 -2.895 24.402 1.00 96.25 333 LEU A C 1
ATOM 2579 O O . LEU A 1 333 ? -6.268 -2.295 23.887 1.00 96.25 333 LEU A O 1
ATOM 2583 N N . VAL A 1 334 ? -5.295 -3.153 25.712 1.00 95.62 334 VAL A N 1
ATOM 2584 C CA . VAL A 1 334 ? -6.332 -2.673 26.640 1.00 95.62 334 VAL A CA 1
ATOM 2585 C C . VAL A 1 334 ? -6.250 -1.157 26.834 1.00 95.62 334 VAL A C 1
ATOM 2587 O O . VAL A 1 334 ? -7.295 -0.511 26.890 1.00 95.62 334 VAL A O 1
ATOM 2590 N N . LEU A 1 335 ? -5.048 -0.572 26.884 1.00 96.12 335 LEU A N 1
ATOM 2591 C CA . LEU A 1 335 ? -4.869 0.886 26.930 1.00 96.12 335 LEU A CA 1
ATOM 2592 C C . LEU A 1 335 ? -5.391 1.565 25.656 1.00 96.12 335 LEU A C 1
ATOM 2594 O O . LEU A 1 335 ? -6.092 2.578 25.738 1.00 96.12 335 LEU A O 1
ATOM 2598 N N . LEU A 1 336 ? -5.141 0.962 24.491 1.00 96.75 336 LEU A N 1
ATOM 2599 C CA . LEU A 1 336 ? -5.710 1.392 23.216 1.00 96.75 336 LEU A CA 1
ATOM 2600 C C . LEU A 1 336 ? -7.245 1.361 23.260 1.00 96.75 336 LEU A C 1
ATOM 2602 O O . LEU A 1 336 ? -7.880 2.368 22.941 1.00 96.75 336 LEU A O 1
ATOM 2606 N N . ILE A 1 337 ? -7.846 0.252 23.716 1.00 96.25 337 ILE A N 1
ATOM 2607 C CA . ILE A 1 337 ? -9.302 0.151 23.908 1.00 96.25 337 ILE A CA 1
ATOM 2608 C C . ILE A 1 337 ? -9.802 1.248 24.851 1.00 96.25 337 ILE A C 1
ATOM 2610 O O . ILE A 1 337 ? -10.776 1.915 24.517 1.00 96.25 337 ILE A O 1
ATOM 2614 N N . GLU A 1 338 ? -9.159 1.463 26.004 1.00 95.69 338 GLU A N 1
ATOM 2615 C CA . GLU A 1 338 ? -9.570 2.500 26.957 1.00 95.69 338 GLU A CA 1
ATOM 2616 C C . GLU A 1 338 ? -9.581 3.883 26.296 1.00 95.69 338 GLU A C 1
ATOM 2618 O O . GLU A 1 338 ? -10.547 4.636 26.435 1.00 95.69 338 GLU A O 1
ATOM 2623 N N . SER A 1 339 ? -8.512 4.222 25.576 1.00 94.75 339 SER A N 1
ATOM 2624 C CA . SER A 1 339 ? -8.329 5.535 24.957 1.00 94.75 339 SER A CA 1
ATOM 2625 C C . SER A 1 339 ? -9.327 5.800 23.830 1.00 94.75 339 SER A C 1
ATOM 2627 O O . SER A 1 339 ? -9.865 6.908 23.761 1.00 94.75 339 SER A O 1
ATOM 2629 N N . LEU A 1 340 ? -9.598 4.797 22.984 1.00 94.94 340 LEU A N 1
ATOM 2630 C CA . LEU A 1 340 ? -10.572 4.893 21.895 1.00 94.94 340 LEU A CA 1
ATOM 2631 C C . LEU A 1 340 ? -12.012 4.875 22.418 1.00 94.94 340 LEU A C 1
ATOM 2633 O O . LEU A 1 340 ? -12.779 5.768 22.082 1.00 94.94 340 LEU A O 1
ATOM 2637 N N . ALA A 1 341 ? -12.354 3.957 23.325 1.00 93.00 341 ALA A N 1
ATOM 2638 C CA . ALA A 1 341 ? -13.691 3.873 23.916 1.00 93.00 341 ALA A CA 1
ATOM 2639 C C . ALA A 1 341 ? -14.062 5.107 24.752 1.00 93.00 341 ALA A C 1
ATOM 2641 O O . ALA A 1 341 ? -15.234 5.458 24.853 1.00 93.00 341 ALA A O 1
ATOM 2642 N N . SER A 1 342 ? -13.068 5.766 25.361 1.00 91.19 342 SER A N 1
ATOM 2643 C CA . SER A 1 342 ? -13.272 7.054 26.039 1.00 91.19 342 SER A CA 1
ATOM 2644 C C . SER A 1 342 ? -13.553 8.197 25.060 1.00 91.19 342 SER A C 1
ATOM 2646 O O . SER A 1 342 ? -14.013 9.246 25.490 1.00 91.19 342 SER A O 1
ATOM 2648 N N . TYR A 1 343 ? -13.214 8.036 23.778 1.00 88.56 343 TYR A N 1
ATOM 2649 C CA . TYR A 1 343 ? -13.485 9.016 22.729 1.00 88.56 343 TYR A CA 1
ATOM 2650 C C . TYR A 1 343 ? -14.824 8.742 22.032 1.00 88.56 343 TYR A C 1
ATOM 2652 O O . TYR A 1 343 ? -15.649 9.644 21.926 1.00 88.56 343 TYR A O 1
ATOM 2660 N N . SER A 1 344 ? -15.050 7.508 21.575 1.00 87.75 344 SER A N 1
ATOM 2661 C CA . SER A 1 344 ? -16.320 7.051 21.005 1.00 87.75 344 SER A CA 1
ATOM 2662 C C . SER A 1 344 ? -16.443 5.535 21.153 1.00 87.75 344 SER A C 1
ATOM 2664 O O . SER A 1 344 ? -15.456 4.811 21.035 1.00 87.75 344 SER A O 1
ATOM 2666 N N . ILE A 1 345 ? -17.652 5.044 21.421 1.00 89.69 345 ILE A N 1
ATOM 2667 C CA . ILE A 1 345 ? -17.928 3.610 21.517 1.00 89.69 345 ILE A CA 1
ATOM 2668 C C . ILE A 1 345 ? -19.325 3.289 20.991 1.00 89.69 345 ILE A C 1
ATOM 2670 O O . ILE A 1 345 ? -20.325 3.885 21.393 1.00 89.69 345 ILE A O 1
ATOM 2674 N N . THR A 1 346 ? -19.409 2.301 20.107 1.00 88.31 346 THR A N 1
ATOM 2675 C CA . THR A 1 346 ? -20.677 1.790 19.578 1.00 88.31 346 THR A CA 1
ATOM 2676 C C . THR A 1 346 ? -21.258 0.685 20.463 1.00 88.31 346 THR A C 1
ATOM 2678 O O . THR A 1 346 ? -20.548 -0.007 21.197 1.00 88.31 346 THR A O 1
ATOM 2681 N N . ALA A 1 347 ? -22.564 0.418 20.339 1.00 88.12 347 ALA A N 1
ATOM 2682 C CA . ALA A 1 347 ? -23.207 -0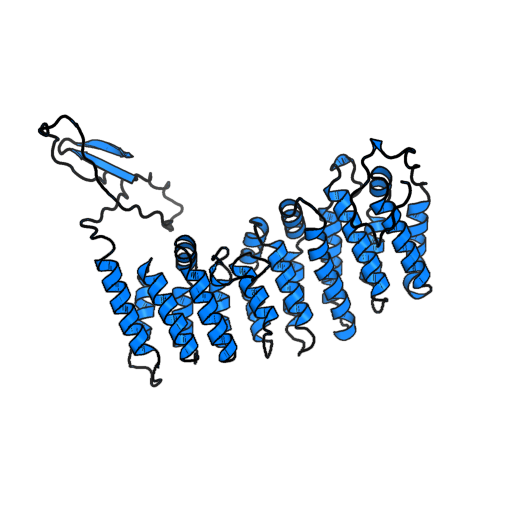.700 21.039 1.00 88.12 347 ALA A CA 1
ATOM 2683 C C . ALA A 1 347 ? -22.571 -2.067 20.699 1.00 88.12 347 ALA A C 1
ATOM 2685 O O . ALA A 1 347 ? -22.495 -2.956 21.552 1.00 88.12 347 ALA A O 1
ATOM 2686 N N . ARG A 1 348 ? -22.081 -2.237 19.460 1.00 89.56 348 ARG A N 1
ATOM 2687 C CA . ARG A 1 348 ? -21.372 -3.448 19.019 1.00 89.56 348 ARG A CA 1
ATOM 2688 C C . ARG A 1 348 ? -20.044 -3.609 19.755 1.00 89.56 348 ARG A C 1
ATOM 2690 O O . ARG A 1 348 ? -19.763 -4.701 20.242 1.00 89.56 348 ARG A O 1
ATOM 2697 N N . GLU A 1 349 ? -19.248 -2.549 19.837 1.00 92.94 349 GLU A N 1
ATOM 2698 C CA . GLU A 1 349 ? -17.957 -2.554 20.537 1.00 92.94 349 GLU A CA 1
ATOM 2699 C C . GLU A 1 349 ? -18.135 -2.748 22.039 1.00 92.94 349 GLU A C 1
ATOM 2701 O O . GLU A 1 349 ? -17.451 -3.581 22.629 1.00 92.94 349 GLU A O 1
ATOM 2706 N N . LEU A 1 350 ? -19.119 -2.077 22.642 1.00 91.56 350 LEU A N 1
ATOM 2707 C CA . LEU A 1 350 ? -19.449 -2.244 24.056 1.00 91.56 350 LEU A CA 1
ATOM 2708 C C . LEU A 1 350 ? -19.836 -3.691 24.382 1.00 91.56 350 LEU A C 1
ATOM 2710 O O . LEU A 1 350 ? -19.388 -4.257 25.379 1.00 91.56 350 LEU A O 1
ATOM 2714 N N . LYS A 1 351 ? -20.625 -4.332 23.512 1.00 91.31 351 LYS A N 1
ATOM 2715 C CA . LYS A 1 351 ? -20.946 -5.755 23.653 1.00 91.31 351 LYS A CA 1
ATOM 2716 C C . LYS A 1 351 ? -19.682 -6.620 23.616 1.00 91.31 351 LYS A C 1
ATOM 2718 O O . LYS A 1 351 ? -19.554 -7.501 24.460 1.00 91.31 351 LYS A O 1
ATOM 2723 N N . GLN A 1 352 ? -18.760 -6.385 22.678 1.00 91.25 352 GLN A N 1
ATOM 2724 C CA . GLN A 1 352 ? -17.501 -7.144 22.586 1.00 91.25 352 GLN A CA 1
ATOM 2725 C C . GLN A 1 352 ? -16.608 -6.939 23.818 1.00 91.25 352 GLN A C 1
ATOM 2727 O O . GLN A 1 352 ? -16.098 -7.910 24.374 1.00 91.25 352 GLN A O 1
ATOM 2732 N N . LEU A 1 353 ? -16.514 -5.704 24.315 1.00 91.06 353 LEU A N 1
ATOM 2733 C CA . LEU A 1 353 ? -15.815 -5.366 25.555 1.00 91.06 353 LEU A CA 1
ATOM 2734 C C . LEU A 1 353 ? -16.353 -6.175 26.748 1.00 91.06 353 LEU A C 1
ATOM 2736 O O . LEU A 1 353 ? -15.586 -6.746 27.520 1.00 91.06 353 LEU A O 1
ATOM 2740 N N . PHE A 1 354 ? -17.677 -6.273 26.891 1.00 89.88 354 PHE A N 1
ATOM 2741 C CA . PHE A 1 354 ? -18.291 -7.060 27.964 1.00 89.88 354 PHE A CA 1
ATOM 2742 C C . PHE A 1 354 ? -18.150 -8.571 27.769 1.00 89.88 354 PHE A C 1
ATOM 2744 O O . PHE A 1 354 ? -18.075 -9.303 28.757 1.00 89.88 354 PHE A O 1
ATOM 2751 N N . LEU A 1 355 ? -18.077 -9.057 26.528 1.00 89.25 355 LEU A N 1
ATOM 2752 C CA . LEU A 1 355 ? -17.794 -10.468 26.262 1.00 89.25 355 LEU A CA 1
ATOM 2753 C C . LEU A 1 355 ? -16.400 -10.869 26.765 1.00 89.25 355 LEU A C 1
ATOM 2755 O O . LEU A 1 355 ? -16.271 -11.943 27.348 1.00 89.25 355 LEU A O 1
ATOM 2759 N N . LEU A 1 356 ? -15.401 -9.989 26.647 1.00 87.81 356 LEU A N 1
ATOM 2760 C CA . LEU A 1 356 ? -14.048 -10.217 27.178 1.00 87.81 356 LEU A CA 1
ATOM 2761 C C . LEU A 1 356 ? -13.989 -10.321 28.714 1.00 87.81 356 LEU A C 1
ATOM 2763 O O . LEU A 1 356 ? -13.049 -10.900 29.260 1.00 87.81 356 LEU A O 1
ATOM 2767 N N . LEU A 1 357 ? -14.978 -9.767 29.426 1.00 86.50 357 LEU A N 1
ATOM 2768 C CA . LEU A 1 357 ? -15.061 -9.825 30.891 1.00 86.50 357 LEU A CA 1
ATOM 2769 C C . LEU A 1 357 ? -15.685 -11.122 31.423 1.00 86.50 357 LEU A C 1
ATOM 2771 O O . LEU A 1 357 ? -15.651 -11.348 32.641 1.00 86.50 357 LEU A O 1
ATOM 2775 N N . ARG A 1 358 ? -16.270 -11.954 30.550 1.00 82.94 358 ARG A N 1
ATOM 2776 C CA . ARG A 1 358 ? -16.924 -13.204 30.954 1.00 82.94 358 ARG A CA 1
ATOM 2777 C C . ARG A 1 358 ? -15.922 -14.193 31.551 1.00 82.94 358 ARG A C 1
ATOM 2779 O O . ARG A 1 358 ? -14.784 -14.309 31.114 1.00 82.94 358 ARG A O 1
ATOM 2786 N N . THR A 1 359 ? -16.384 -14.911 32.569 1.00 65.75 359 THR A N 1
ATOM 2787 C CA . THR A 1 359 ? -15.630 -15.903 33.354 1.00 65.75 359 THR A CA 1
ATOM 2788 C C . THR A 1 359 ? -15.600 -17.293 32.748 1.00 65.75 359 THR A C 1
ATOM 2790 O O . THR A 1 359 ? -14.822 -18.117 33.209 1.00 65.75 359 THR A O 1
ATOM 2793 N N . ASP A 1 360 ? -16.452 -17.563 31.761 1.00 59.88 360 ASP A N 1
ATOM 2794 C CA . ASP A 1 360 ? -16.772 -18.933 31.336 1.00 59.88 360 ASP A CA 1
ATOM 2795 C C . ASP A 1 360 ? -15.701 -19.567 30.434 1.00 5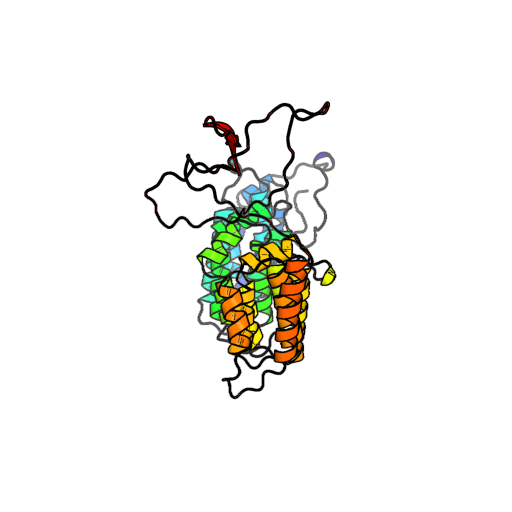9.88 360 ASP A C 1
ATOM 2797 O O . ASP A 1 360 ? -15.866 -20.683 29.956 1.00 59.88 360 ASP A O 1
ATOM 2801 N N . GLN A 1 361 ? -14.597 -18.861 30.187 1.00 58.22 361 GLN A N 1
ATOM 2802 C CA . GLN A 1 361 ? -13.449 -19.379 29.452 1.00 58.22 361 GLN A CA 1
ATOM 2803 C C . GLN A 1 361 ? -12.470 -20.001 30.456 1.00 58.22 361 GLN A C 1
ATOM 2805 O O . GLN A 1 361 ? -11.993 -19.316 31.357 1.00 58.22 361 GLN A O 1
ATOM 2810 N N . GLU A 1 362 ? -12.111 -21.277 30.286 1.00 53.59 362 GLU A N 1
ATOM 2811 C CA . GLU A 1 362 ? -11.121 -21.977 31.133 1.00 53.59 362 GLU A CA 1
ATOM 2812 C C . GLU A 1 362 ? -9.729 -21.298 31.150 1.00 53.59 362 GLU A C 1
ATOM 2814 O O . GLU A 1 362 ? -8.878 -21.598 31.990 1.00 53.59 362 GLU A O 1
ATOM 2819 N N . LYS A 1 363 ? -9.490 -20.337 30.248 1.00 59.62 363 LYS A N 1
ATOM 2820 C CA . LYS A 1 363 ? -8.279 -19.515 30.186 1.00 59.62 363 LYS A CA 1
ATOM 2821 C C . LYS A 1 363 ? -8.333 -18.368 31.204 1.00 59.62 363 LYS A C 1
ATOM 2823 O O . LYS A 1 363 ? -9.163 -17.464 31.121 1.00 59.62 363 LYS A O 1
ATOM 2828 N N . LYS A 1 364 ? -7.376 -18.342 32.140 1.00 60.81 364 LYS A N 1
ATOM 2829 C CA . LYS A 1 364 ? -7.114 -17.165 32.987 1.00 60.81 364 LYS A CA 1
ATOM 2830 C C . LYS A 1 364 ? -6.586 -16.012 32.123 1.00 60.81 364 LYS A C 1
ATOM 2832 O O . LYS A 1 364 ? -5.396 -15.958 31.827 1.00 60.81 364 LYS A O 1
ATOM 2837 N N . ASN A 1 365 ? -7.456 -15.072 31.762 1.00 66.38 365 ASN A N 1
ATOM 2838 C CA . ASN A 1 365 ? -7.064 -13.844 31.065 1.00 66.38 365 ASN A CA 1
ATOM 2839 C C . ASN A 1 365 ? -6.264 -12.930 32.011 1.00 66.38 365 ASN A C 1
ATOM 2841 O O . ASN A 1 365 ? -6.832 -12.313 32.915 1.00 66.38 365 ASN A O 1
ATOM 2845 N N . SER A 1 366 ? -4.948 -12.827 31.803 1.00 75.12 366 SER A N 1
ATOM 2846 C CA . SER A 1 366 ? -4.026 -11.998 32.605 1.00 75.12 366 SER A CA 1
ATOM 2847 C C . SER A 1 366 ? -4.391 -10.506 32.606 1.00 75.12 366 SER A C 1
ATOM 2849 O O . SER A 1 366 ? -4.118 -9.798 33.572 1.00 75.12 366 SER A O 1
ATOM 2851 N N . PHE A 1 367 ? -5.074 -10.040 31.560 1.00 82.19 367 PHE A N 1
ATOM 2852 C CA . PHE A 1 367 ? -5.462 -8.644 31.345 1.00 82.19 367 PHE A CA 1
ATOM 2853 C C . PHE A 1 367 ? -6.839 -8.269 31.920 1.00 82.19 367 PHE A C 1
ATOM 2855 O O . PHE A 1 367 ? -7.272 -7.127 31.787 1.00 82.19 367 PHE A O 1
ATOM 2862 N N . ARG A 1 368 ? -7.562 -9.185 32.577 1.00 83.88 368 ARG A N 1
ATOM 2863 C CA . ARG A 1 368 ? -8.948 -8.925 33.011 1.00 83.88 368 ARG A CA 1
ATOM 2864 C C . ARG A 1 368 ? -9.079 -7.779 34.020 1.00 83.88 368 ARG A C 1
ATOM 2866 O O . ARG A 1 368 ? -10.015 -6.990 33.927 1.00 83.88 368 ARG A O 1
ATOM 2873 N N . ASN A 1 369 ? -8.143 -7.669 34.962 1.00 87.25 369 ASN A N 1
ATOM 2874 C CA . ASN A 1 369 ? -8.130 -6.564 35.927 1.00 87.25 369 ASN A CA 1
ATOM 2875 C C . ASN A 1 369 ? -7.880 -5.219 35.234 1.00 87.25 369 ASN A C 1
ATOM 2877 O O . ASN A 1 369 ? -8.509 -4.225 35.590 1.00 87.25 369 ASN A O 1
ATOM 2881 N N . LEU A 1 370 ? -7.014 -5.206 34.214 1.00 89.25 370 LEU A N 1
ATOM 2882 C CA . LEU A 1 370 ? -6.774 -4.027 33.383 1.00 89.25 370 LEU A CA 1
ATOM 2883 C C . LEU A 1 370 ? -8.027 -3.661 32.587 1.00 89.25 370 LEU A C 1
ATOM 2885 O O . LEU A 1 370 ? -8.388 -2.495 32.534 1.00 89.25 370 LEU A O 1
ATOM 2889 N N . LEU A 1 371 ? -8.739 -4.647 32.037 1.00 90.69 371 LEU A N 1
ATOM 2890 C CA . LEU A 1 371 ? -9.974 -4.408 31.293 1.00 90.69 371 LEU A CA 1
ATOM 2891 C C . LEU A 1 371 ? -11.093 -3.848 32.188 1.00 90.69 371 LEU A C 1
ATOM 2893 O O . LEU A 1 371 ? -11.801 -2.930 31.787 1.00 90.69 371 LEU A O 1
ATOM 2897 N N . LEU A 1 372 ? -11.231 -4.354 33.418 1.00 90.75 372 LEU A N 1
ATOM 2898 C CA . LEU A 1 372 ? -12.151 -3.785 34.411 1.00 90.75 372 LEU A CA 1
ATOM 2899 C C . LEU A 1 372 ? -11.774 -2.342 34.764 1.00 90.75 372 LEU A C 1
ATOM 2901 O O . LEU A 1 372 ? -12.648 -1.476 34.810 1.00 90.75 372 LEU A O 1
ATOM 2905 N N . ALA A 1 373 ? -10.484 -2.072 34.980 1.00 92.00 373 ALA A N 1
ATOM 2906 C CA . ALA A 1 373 ? -9.995 -0.719 35.225 1.00 92.00 373 ALA A CA 1
ATOM 2907 C C . ALA A 1 373 ? -10.271 0.210 34.031 1.00 92.00 373 ALA A C 1
ATOM 2909 O O . ALA A 1 373 ? -10.748 1.326 34.234 1.00 92.00 373 ALA A O 1
ATOM 2910 N N . ALA A 1 374 ? -10.071 -0.271 32.801 1.00 93.12 374 ALA A N 1
ATOM 2911 C CA . ALA A 1 374 ? -10.372 0.463 31.578 1.00 93.12 374 ALA A CA 1
ATOM 2912 C C . ALA A 1 374 ? -11.863 0.821 31.487 1.00 93.12 374 ALA A C 1
ATOM 2914 O O . ALA A 1 374 ? -12.196 1.981 31.272 1.00 93.12 374 ALA A O 1
ATOM 2915 N N . VAL A 1 375 ? -12.776 -0.123 31.745 1.00 92.56 375 VAL A N 1
ATOM 2916 C CA . VAL A 1 375 ? -14.233 0.137 31.768 1.00 92.56 375 VAL A CA 1
ATOM 2917 C C . VAL A 1 375 ? -14.594 1.208 32.806 1.00 92.56 375 VAL A C 1
ATOM 2919 O O . VAL A 1 375 ? -15.360 2.133 32.523 1.00 92.56 375 VAL A O 1
ATOM 2922 N N . LEU A 1 376 ? -14.015 1.129 34.006 1.00 90.44 376 LEU A N 1
ATOM 2923 C CA . LEU A 1 376 ? -14.210 2.142 35.049 1.00 90.44 376 LEU A CA 1
ATOM 2924 C C . LEU A 1 376 ? -13.663 3.515 34.627 1.00 90.44 376 LEU A C 1
ATOM 2926 O O . LEU A 1 376 ? -14.273 4.541 34.917 1.00 90.44 376 LEU A O 1
ATOM 2930 N N . ASN A 1 377 ? -12.531 3.556 33.928 1.00 90.00 377 ASN A N 1
ATOM 2931 C CA . ASN A 1 377 ? -11.954 4.800 33.428 1.00 90.00 377 ASN A CA 1
ATOM 2932 C C . ASN A 1 377 ? -12.782 5.408 32.290 1.00 90.00 377 ASN A C 1
ATOM 2934 O O . ASN A 1 377 ? -13.000 6.619 32.304 1.00 90.00 377 ASN A O 1
ATOM 2938 N N . ILE A 1 378 ? -13.283 4.590 31.360 1.00 90.25 378 ILE A N 1
ATOM 2939 C CA . ILE A 1 378 ? -14.176 5.014 30.270 1.00 90.25 378 ILE A CA 1
ATOM 2940 C C . ILE A 1 378 ? -15.429 5.670 30.859 1.00 90.25 378 ILE A C 1
ATOM 2942 O O . ILE A 1 378 ? -15.757 6.803 30.518 1.00 90.25 378 ILE A O 1
ATOM 2946 N N . THR A 1 379 ? -16.088 5.002 31.811 1.00 85.12 379 THR A N 1
ATOM 2947 C CA . THR A 1 379 ? -17.294 5.537 32.469 1.00 85.12 379 THR A CA 1
ATOM 2948 C C . THR A 1 379 ? -17.012 6.803 33.281 1.00 85.12 379 THR A C 1
ATOM 2950 O O . THR A 1 379 ? -17.795 7.751 33.229 1.00 85.12 379 THR A O 1
ATOM 2953 N N . ARG A 1 380 ? -15.872 6.878 33.983 1.00 85.31 380 ARG A N 1
ATOM 2954 C CA . ARG A 1 380 ? -15.466 8.090 34.714 1.00 85.31 380 ARG A CA 1
ATOM 2955 C C . ARG A 1 380 ? -15.210 9.265 33.772 1.00 85.31 380 ARG A C 1
ATOM 2957 O O . ARG A 1 380 ? -15.645 10.373 34.065 1.00 85.31 380 ARG A O 1
ATOM 2964 N N . LYS A 1 381 ? -14.512 9.036 32.656 1.00 81.25 381 LYS A N 1
ATOM 2965 C CA . LYS A 1 381 ? -14.243 10.064 31.639 1.00 81.25 381 LYS A CA 1
ATOM 2966 C C . LYS A 1 381 ? -15.538 10.533 30.982 1.00 81.25 381 LYS A C 1
ATOM 2968 O O . LYS A 1 381 ? -15.727 11.738 30.888 1.00 81.25 381 LYS A O 1
ATOM 2973 N N . ALA A 1 382 ? -16.457 9.623 30.658 1.00 71.50 382 ALA A N 1
ATOM 2974 C CA . ALA A 1 382 ? -17.789 9.978 30.171 1.00 71.50 382 ALA A CA 1
ATOM 2975 C C . ALA A 1 382 ? -18.552 10.870 31.169 1.00 71.50 382 ALA A C 1
ATOM 2977 O O . ALA A 1 382 ? -19.152 11.861 30.772 1.00 71.50 382 ALA A O 1
ATOM 2978 N N . GLY A 1 383 ? -18.460 10.586 32.473 1.00 64.00 383 GLY A N 1
ATOM 2979 C CA . GLY A 1 383 ? -19.058 11.430 33.516 1.00 64.00 383 GLY A CA 1
ATOM 2980 C C . GLY A 1 383 ? -18.404 12.811 33.687 1.00 64.00 383 GLY A C 1
ATOM 2981 O O . GLY A 1 383 ? -19.028 13.714 34.233 1.00 64.00 383 GLY A O 1
ATOM 2982 N N . LEU A 1 384 ? -17.160 12.990 33.230 1.00 65.75 384 LEU A N 1
ATOM 2983 C CA . LEU A 1 384 ? -16.430 14.265 33.272 1.00 65.75 384 LEU A CA 1
ATOM 2984 C C . LEU A 1 384 ? -16.567 15.070 31.967 1.00 65.75 384 LEU A C 1
ATOM 2986 O O . LEU A 1 384 ? -16.443 16.293 31.984 1.00 65.75 384 LEU A O 1
ATOM 2990 N N . GLN A 1 385 ? -16.802 14.400 30.836 1.00 61.50 385 GLN A N 1
ATOM 2991 C CA . GLN A 1 385 ? -16.792 14.967 29.483 1.00 61.50 385 GLN A CA 1
ATOM 2992 C C . GLN A 1 385 ? -18.178 15.427 29.009 1.00 61.50 385 GLN A C 1
ATOM 2994 O O . GLN A 1 385 ? -18.554 15.192 27.872 1.00 61.50 385 GLN A O 1
ATOM 2999 N N . LEU A 1 386 ? -18.861 16.207 29.849 1.00 56.97 386 LEU A N 1
ATOM 3000 C CA . LEU A 1 386 ? -20.147 16.873 29.603 1.00 56.97 386 LEU A CA 1
ATOM 3001 C C . LEU A 1 386 ? -21.399 16.021 29.861 1.00 56.97 386 LEU A C 1
ATOM 3003 O O . LEU A 1 386 ? -21.710 15.055 29.170 1.00 56.97 386 LEU A O 1
ATOM 3007 N N . HIS A 1 387 ? -22.181 16.480 30.841 1.00 54.81 387 HIS A N 1
ATOM 3008 C CA . HIS A 1 387 ? -23.582 16.113 30.985 1.00 54.81 387 HIS A CA 1
ATOM 3009 C C . HIS A 1 387 ? -24.360 16.691 29.799 1.00 54.81 387 HIS A C 1
ATOM 3011 O O . HIS A 1 387 ? -24.609 17.892 29.727 1.00 54.81 387 HIS A O 1
ATOM 3017 N N . CYS A 1 388 ? -24.722 15.838 28.844 1.00 60.19 388 CYS A N 1
ATOM 3018 C CA . CYS A 1 388 ? -25.782 16.159 27.902 1.00 60.19 388 CYS A CA 1
ATOM 3019 C C . CYS A 1 388 ? -27.116 15.996 28.644 1.00 60.19 388 CYS A C 1
ATOM 3021 O O . CYS A 1 388 ? -27.539 14.872 28.917 1.00 60.19 388 CYS A O 1
ATOM 3023 N N . ASP A 1 389 ? -27.737 17.115 29.025 1.00 63.69 389 ASP A N 1
ATOM 3024 C CA . ASP A 1 389 ? -28.994 17.118 29.787 1.00 63.69 389 ASP A CA 1
ATOM 3025 C C . ASP A 1 389 ? -30.181 16.597 28.965 1.00 63.69 389 ASP A C 1
ATOM 3027 O O . ASP A 1 389 ? -31.179 16.131 29.516 1.00 63.69 389 ASP A O 1
ATOM 3031 N N . SER A 1 390 ? -30.121 16.710 27.637 1.00 68.44 390 SER A N 1
ATOM 3032 C CA . SER A 1 390 ? -31.218 16.343 26.743 1.00 68.44 390 SER A CA 1
ATOM 3033 C C . SER A 1 390 ? -30.700 15.960 25.364 1.00 68.44 390 SER A C 1
ATOM 3035 O O . SER A 1 390 ? -29.906 16.685 24.768 1.00 68.44 390 SER A O 1
ATOM 3037 N N . TYR A 1 391 ? -31.201 14.838 24.852 1.00 75.00 391 TYR A N 1
ATOM 3038 C CA . TYR A 1 391 ? -30.973 14.380 23.487 1.00 75.00 391 TYR A CA 1
ATOM 3039 C C . TYR A 1 391 ? -32.212 14.697 22.657 1.00 75.00 391 TYR A C 1
ATOM 3041 O O . TYR A 1 391 ? -33.334 14.469 23.109 1.00 75.00 391 TYR A O 1
ATOM 3049 N N . PHE A 1 392 ? -32.004 15.213 21.454 1.00 76.00 392 PHE A N 1
ATOM 3050 C CA . PHE A 1 392 ? -33.058 15.458 20.481 1.00 76.00 392 PHE A CA 1
ATOM 3051 C C . PHE A 1 392 ? -32.599 14.936 19.123 1.00 76.00 392 PHE A C 1
ATOM 3053 O O . PHE A 1 392 ? -31.416 15.019 18.792 1.00 76.00 392 PHE A O 1
ATOM 3060 N N . ASP A 1 393 ? -33.541 14.380 18.375 1.00 76.19 393 ASP A N 1
ATOM 3061 C CA . ASP A 1 393 ? -33.354 13.925 17.004 1.00 76.19 393 ASP A CA 1
ATOM 3062 C C . ASP A 1 393 ? -34.381 14.653 16.137 1.00 76.19 393 ASP A C 1
ATOM 3064 O O . ASP A 1 393 ? -35.507 14.876 16.584 1.00 76.19 393 ASP A O 1
ATOM 3068 N N . VAL A 1 394 ? -33.960 15.099 14.957 1.00 76.19 394 VAL A N 1
ATOM 3069 C CA . VAL A 1 394 ? -34.789 15.874 14.024 1.00 76.19 394 VAL A CA 1
ATOM 3070 C C . VAL A 1 394 ? -34.794 15.099 12.715 1.00 76.19 394 VAL A C 1
ATOM 3072 O O . VAL A 1 394 ? -33.925 15.294 11.861 1.00 76.19 394 VAL A O 1
ATOM 3075 N N . GLU A 1 395 ? -35.737 14.166 12.592 1.00 72.25 395 GLU A N 1
ATOM 3076 C CA . GLU A 1 395 ? -35.868 13.299 11.418 1.00 72.25 395 GLU A CA 1
ATOM 3077 C C . GLU A 1 395 ? -36.957 13.823 10.469 1.00 72.25 395 GLU A C 1
ATOM 3079 O O . GLU A 1 395 ? -36.758 13.850 9.248 1.00 72.25 395 GLU A O 1
ATOM 3084 N N . ASP A 1 396 ? -38.076 14.293 11.029 1.00 71.50 396 ASP A N 1
ATOM 3085 C CA . ASP A 1 396 ? -39.240 14.792 10.299 1.00 71.50 396 ASP A CA 1
ATOM 3086 C C . ASP A 1 396 ? -39.274 16.328 10.205 1.00 71.50 396 ASP A C 1
ATOM 3088 O O . ASP A 1 396 ? -38.762 17.056 11.051 1.00 71.50 396 ASP A O 1
ATOM 3092 N N . GLN A 1 397 ? -39.964 16.864 9.188 1.00 69.50 397 GLN A N 1
ATOM 3093 C CA . GLN A 1 397 ? -40.102 18.323 8.984 1.00 69.50 397 GLN A CA 1
ATOM 3094 C C . GLN A 1 397 ? -40.817 19.047 10.136 1.00 69.50 397 GLN A C 1
ATOM 3096 O O . GLN A 1 397 ? -40.746 20.271 10.243 1.00 69.50 397 GLN A O 1
ATOM 3101 N N . THR A 1 398 ? -41.563 18.306 10.950 1.00 71.94 398 THR A N 1
ATOM 3102 C CA . THR A 1 398 ? -42.304 18.829 12.100 1.00 71.94 398 THR A CA 1
ATOM 3103 C C . THR A 1 398 ? -41.526 18.723 13.404 1.00 71.94 398 THR A C 1
ATOM 3105 O O . THR A 1 398 ? -41.986 19.259 14.412 1.00 71.94 398 THR A O 1
ATOM 3108 N N . ASP A 1 399 ? -40.378 18.046 13.397 1.00 78.94 399 ASP A N 1
ATOM 3109 C CA . ASP A 1 399 ? -39.562 17.880 14.589 1.00 78.94 399 ASP A CA 1
ATOM 3110 C C . ASP A 1 399 ? -38.895 19.204 14.942 1.00 78.94 399 ASP A C 1
ATOM 3112 O O . ASP A 1 399 ? -38.371 19.924 14.089 1.00 78.94 399 ASP A O 1
ATOM 3116 N N . GLY A 1 400 ? -38.934 19.554 16.222 1.00 79.56 400 GLY A N 1
ATOM 3117 C CA . GLY A 1 400 ? -38.369 20.802 16.695 1.00 79.56 400 GLY A CA 1
ATOM 3118 C C . GLY A 1 400 ? -38.391 20.927 18.208 1.00 79.56 400 GLY A C 1
ATOM 3119 O O . GLY A 1 400 ? -39.172 20.297 18.921 1.00 79.56 400 GLY A O 1
ATOM 3120 N N . ILE A 1 401 ? -37.510 21.780 18.708 1.00 83.44 401 ILE A N 1
ATOM 3121 C CA . ILE A 1 401 ? -37.392 22.124 20.115 1.00 83.44 401 ILE A CA 1
ATOM 3122 C C . ILE A 1 401 ? -38.394 23.239 20.396 1.00 83.44 401 ILE A C 1
ATOM 3124 O O . ILE A 1 401 ? -38.249 24.368 19.918 1.00 83.44 401 ILE A O 1
ATOM 3128 N N . THR A 1 402 ? -39.422 22.925 21.183 1.00 81.25 402 THR A N 1
ATOM 3129 C CA . THR A 1 402 ? -40.415 23.927 21.576 1.00 81.25 402 THR A CA 1
ATOM 3130 C C . THR A 1 402 ? -39.831 24.844 22.648 1.00 81.25 402 THR A C 1
ATOM 3132 O O . THR A 1 402 ? -39.469 24.392 23.734 1.00 81.25 402 THR A O 1
ATOM 3135 N N . ILE A 1 403 ? -39.768 26.141 22.363 1.00 77.62 403 ILE A N 1
ATOM 3136 C CA . ILE A 1 403 ? -39.372 27.184 23.308 1.00 77.62 403 ILE A CA 1
ATOM 3137 C C . ILE A 1 403 ? -40.610 27.935 23.798 1.00 77.62 403 ILE A C 1
ATOM 3139 O O . ILE A 1 403 ? -41.544 28.215 23.044 1.00 77.62 403 ILE A O 1
ATOM 3143 N N . THR A 1 404 ? -40.639 28.278 25.086 1.00 72.00 404 THR A N 1
ATOM 3144 C CA . THR A 1 404 ? -41.694 29.142 25.631 1.00 72.00 404 THR A CA 1
ATOM 3145 C C . THR A 1 404 ? -41.687 30.488 24.917 1.00 72.00 404 THR A C 1
ATOM 3147 O O . THR A 1 404 ? -40.610 31.045 24.694 1.00 72.00 404 THR A O 1
ATOM 3150 N N . ASP A 1 405 ? -42.874 31.025 24.614 1.00 64.56 405 ASP A N 1
ATOM 3151 C CA . ASP A 1 405 ? -43.035 32.339 23.985 1.00 64.56 405 ASP A CA 1
ATOM 3152 C C . ASP A 1 405 ? -42.113 33.366 24.658 1.00 64.56 405 ASP A C 1
ATOM 3154 O O . ASP A 1 405 ? -42.184 33.570 25.874 1.00 64.56 405 ASP A O 1
ATOM 3158 N N . MET A 1 406 ? -41.227 33.981 23.866 1.00 59.62 406 MET A N 1
ATOM 3159 C CA . MET A 1 406 ? -40.172 34.889 24.327 1.00 59.62 406 MET A CA 1
ATOM 3160 C C . MET A 1 406 ? -40.770 36.179 24.913 1.00 59.62 406 MET A C 1
ATOM 3162 O O . MET A 1 406 ? -40.771 37.244 24.296 1.00 59.62 406 MET A O 1
ATOM 3166 N N . ARG A 1 407 ? -41.308 36.106 26.131 1.00 57.84 407 ARG A N 1
ATOM 3167 C CA . ARG A 1 407 ? -41.762 37.272 26.890 1.00 57.84 407 ARG A CA 1
ATOM 3168 C C . ARG A 1 407 ? -40.522 38.051 27.308 1.00 57.84 407 ARG A C 1
ATOM 3170 O O . ARG A 1 407 ? -39.790 37.561 28.156 1.00 57.84 407 ARG A O 1
ATOM 3177 N N . LYS A 1 408 ? -40.287 39.210 26.673 1.00 55.31 408 LYS A N 1
ATOM 3178 C CA . LYS A 1 408 ? -39.252 40.226 26.975 1.00 55.31 408 LYS A CA 1
ATOM 3179 C C . LYS A 1 408 ? -38.350 39.849 28.158 1.00 55.31 408 LYS A C 1
ATOM 3181 O O . LYS A 1 408 ? -38.714 40.071 29.310 1.00 55.31 408 LYS A O 1
ATOM 3186 N N . TRP A 1 409 ? -37.184 39.282 27.867 1.00 57.09 409 TRP A N 1
ATOM 3187 C CA . TRP A 1 409 ? -36.167 39.051 28.887 1.00 57.09 409 TRP A CA 1
ATOM 3188 C C . TRP A 1 409 ? -35.624 40.405 29.356 1.00 57.09 409 TRP A C 1
ATOM 3190 O O . TRP A 1 409 ? -35.404 41.308 28.547 1.00 57.09 409 TRP A O 1
ATOM 3200 N N . ASN A 1 410 ? -35.447 40.579 30.664 1.00 53.47 410 ASN A N 1
ATOM 3201 C CA . ASN A 1 410 ? -34.963 41.835 31.231 1.00 53.47 410 ASN A CA 1
ATOM 3202 C C . ASN A 1 410 ? -33.459 41.990 30.923 1.00 53.47 410 ASN A C 1
ATOM 3204 O O . ASN A 1 410 ? -32.627 41.470 31.660 1.00 53.47 410 ASN A O 1
ATOM 3208 N N . GLY A 1 411 ? -33.101 42.678 29.834 1.00 61.25 411 GLY A N 1
ATOM 3209 C CA . GLY A 1 411 ? -31.704 42.936 29.459 1.00 61.25 411 GLY A CA 1
ATOM 3210 C C . GLY A 1 411 ? -31.534 43.508 28.045 1.00 61.25 411 GLY A C 1
ATOM 3211 O O . GLY A 1 411 ? -32.454 43.466 27.236 1.00 61.25 411 GLY A O 1
ATOM 3212 N N . ALA A 1 412 ? -30.349 44.055 27.748 1.00 58.28 412 ALA A N 1
ATOM 3213 C CA . ALA A 1 412 ? -30.025 44.703 26.467 1.00 58.28 412 ALA A CA 1
ATOM 3214 C C . ALA A 1 412 ? -29.701 43.726 25.312 1.00 58.28 412 ALA A C 1
ATOM 3216 O O . ALA A 1 412 ? -29.423 44.169 24.199 1.00 58.28 412 ALA A O 1
ATOM 3217 N N . VAL A 1 413 ? -29.726 42.412 25.560 1.00 57.09 413 VAL A N 1
ATOM 3218 C CA . VAL A 1 413 ? -29.436 41.370 24.564 1.00 57.09 413 VAL A CA 1
ATOM 3219 C C . VAL A 1 413 ? -30.712 40.568 24.313 1.00 57.09 413 VAL A C 1
ATOM 3221 O O . VAL A 1 413 ? -31.180 39.840 25.183 1.00 57.09 413 VAL A O 1
ATOM 3224 N N . TYR A 1 414 ? -31.288 40.730 23.121 1.00 64.75 414 TYR A N 1
ATOM 3225 C CA . TYR A 1 414 ? -32.479 40.007 22.679 1.00 64.75 414 TYR A CA 1
ATOM 3226 C C . TYR A 1 414 ? -32.063 38.680 22.034 1.00 64.75 414 TYR A C 1
ATOM 3228 O O . TYR A 1 414 ? -31.790 38.632 20.838 1.00 64.75 414 TYR A O 1
ATOM 3236 N N . GLY A 1 415 ? -31.980 37.607 22.818 1.00 67.69 415 GLY A N 1
ATOM 3237 C CA . GLY A 1 415 ? -31.675 36.275 22.294 1.00 67.69 415 GLY A CA 1
ATOM 3238 C C . GLY A 1 415 ? -31.382 35.256 23.388 1.00 67.69 415 GLY A C 1
ATOM 3239 O O . GLY A 1 415 ? -31.225 35.614 24.554 1.00 67.69 415 GLY A O 1
ATOM 3240 N N . PHE A 1 416 ? -31.297 33.988 22.996 1.00 70.19 416 PHE A N 1
ATOM 3241 C CA . PHE A 1 416 ? -30.772 32.913 23.830 1.00 70.19 416 PHE A CA 1
ATOM 3242 C C . PHE A 1 416 ? -29.571 32.283 23.126 1.00 70.19 416 PHE A C 1
ATOM 3244 O O . PHE A 1 416 ? -29.536 32.192 21.900 1.00 70.19 416 PHE A O 1
ATOM 3251 N N . SER A 1 417 ? -28.590 31.854 23.912 1.00 73.38 417 SER A N 1
ATOM 3252 C CA . SER A 1 417 ? -27.473 31.044 23.434 1.00 73.38 417 SER A CA 1
ATOM 3253 C C . SER A 1 417 ? -27.651 29.639 23.983 1.00 73.38 417 SER A C 1
ATOM 3255 O O . SER A 1 417 ? -28.004 29.475 25.150 1.00 73.38 417 SER A O 1
ATOM 3257 N N . PHE A 1 418 ? -27.392 28.632 23.160 1.00 74.31 418 PHE A N 1
ATOM 3258 C CA . PHE A 1 418 ? -27.361 27.241 23.588 1.00 74.31 418 PHE A CA 1
ATOM 3259 C C . PHE A 1 418 ? -26.082 26.586 23.079 1.00 74.31 418 PHE A C 1
ATOM 3261 O O . PHE A 1 418 ? -25.514 26.989 22.063 1.00 74.31 418 PHE A O 1
ATOM 3268 N N . HIS A 1 419 ? -25.629 25.574 23.807 1.00 74.31 419 HIS A N 1
ATOM 3269 C CA . HIS A 1 419 ? -24.538 24.712 23.388 1.00 74.31 419 HIS A CA 1
ATOM 3270 C C . HIS A 1 419 ? -25.146 23.359 23.041 1.00 74.31 419 HIS A C 1
ATOM 3272 O O . HIS A 1 419 ? -25.835 22.766 23.866 1.00 74.31 419 HIS A O 1
ATOM 3278 N N . CYS A 1 420 ? -24.915 22.885 21.823 1.00 76.00 420 CYS A N 1
ATOM 3279 C CA . CYS A 1 420 ? -25.332 21.555 21.400 1.00 76.00 420 CYS A CA 1
ATOM 3280 C C . CYS A 1 420 ? -24.148 20.799 20.816 1.00 76.00 420 CYS A C 1
ATOM 3282 O O . CYS A 1 420 ? -23.148 21.385 20.393 1.00 76.00 420 CYS A O 1
ATOM 3284 N N . TRP A 1 421 ? -24.263 19.479 20.843 1.00 75.38 421 TRP A N 1
ATOM 3285 C CA . TRP A 1 421 ? -23.321 18.574 20.212 1.00 75.38 421 TRP A CA 1
ATOM 3286 C C . TRP A 1 421 ? -23.991 18.021 18.968 1.00 75.38 421 TRP A C 1
ATOM 3288 O O . TRP A 1 421 ? -25.138 17.586 19.026 1.00 75.38 421 TRP A O 1
ATOM 3298 N N . LEU A 1 422 ? -23.281 18.059 17.844 1.00 74.00 422 LEU A N 1
ATOM 3299 C CA . LEU A 1 422 ? -23.805 17.593 16.569 1.00 74.00 422 LEU A CA 1
ATOM 3300 C C . LEU A 1 422 ? -23.198 16.242 16.241 1.00 74.00 422 LEU A C 1
ATOM 3302 O O . LEU A 1 422 ? -21.978 16.101 16.121 1.00 74.00 422 LEU A O 1
ATOM 3306 N N . ARG A 1 423 ? -24.061 15.245 16.057 1.00 68.75 423 ARG A N 1
ATOM 3307 C CA . ARG A 1 423 ? -23.646 13.966 15.498 1.00 68.75 423 ARG A CA 1
ATOM 3308 C C . ARG A 1 423 ? -23.465 14.134 13.991 1.00 68.75 423 ARG A C 1
ATOM 3310 O O . ARG A 1 423 ? -24.433 14.215 13.248 1.00 68.75 423 ARG A O 1
ATOM 3317 N N . LEU A 1 424 ? -22.213 14.179 13.544 1.00 68.12 424 LEU A N 1
ATOM 3318 C CA . LEU A 1 424 ? -21.862 14.303 12.122 1.00 68.12 424 LEU A CA 1
ATOM 3319 C C . LEU A 1 424 ? -21.637 12.950 11.430 1.00 68.12 424 LEU A C 1
ATOM 3321 O O . LEU A 1 424 ? -21.267 12.912 10.258 1.00 68.12 424 LEU A O 1
ATOM 3325 N N . GLU A 1 425 ? -21.837 11.837 12.140 1.00 61.66 425 GLU A N 1
ATOM 3326 C CA . GLU A 1 425 ? -21.672 10.502 11.567 1.00 61.66 425 GLU A CA 1
ATOM 3327 C C . GLU A 1 425 ? -22.636 10.279 10.388 1.00 61.66 425 GLU A C 1
ATOM 3329 O O . GLU A 1 425 ? -23.822 10.616 10.475 1.00 61.66 425 GLU A O 1
ATOM 3334 N N . PRO A 1 426 ? -22.164 9.694 9.274 1.00 59.50 426 PRO A N 1
ATOM 3335 C CA . PRO A 1 426 ? -23.033 9.357 8.161 1.00 59.50 426 PRO A CA 1
ATOM 3336 C C . PRO A 1 426 ? -24.008 8.249 8.581 1.00 59.50 426 PRO A C 1
ATOM 3338 O O . PRO A 1 426 ? -23.622 7.102 8.787 1.00 59.50 426 PRO A O 1
ATOM 3341 N N . ILE A 1 427 ? -25.295 8.581 8.681 1.00 59.69 427 ILE A N 1
ATOM 3342 C CA . ILE A 1 427 ? -26.358 7.584 8.844 1.00 59.69 427 ILE A CA 1
ATOM 3343 C C . ILE A 1 427 ? -26.488 6.828 7.514 1.00 59.69 427 ILE A C 1
ATOM 3345 O O . ILE A 1 427 ? -26.852 7.415 6.493 1.00 59.69 427 ILE A O 1
ATOM 3349 N N . HIS A 1 428 ? -26.168 5.530 7.502 1.00 53.44 428 HIS A N 1
ATOM 3350 C CA . HIS A 1 428 ? -26.417 4.659 6.351 1.00 53.44 428 HIS A CA 1
ATOM 3351 C C . HIS A 1 428 ? -27.923 4.413 6.201 1.00 53.44 428 HIS A C 1
ATOM 3353 O O . HIS A 1 428 ? -28.474 3.460 6.752 1.00 53.44 428 HIS A O 1
ATOM 3359 N N . VAL A 1 429 ? -28.599 5.283 5.447 1.00 55.22 429 VAL A N 1
ATOM 3360 C CA . VAL A 1 429 ? -30.016 5.112 5.109 1.00 55.22 429 VAL A CA 1
ATOM 3361 C C . VAL A 1 429 ? -30.150 3.894 4.194 1.00 55.22 429 VAL A C 1
ATOM 3363 O O . VAL A 1 429 ? -29.649 3.878 3.074 1.00 55.22 429 VAL A O 1
ATOM 3366 N N . SER A 1 430 ? -30.810 2.846 4.681 1.00 45.41 430 SER A N 1
ATOM 3367 C CA . SER A 1 430 ? -30.886 1.531 4.028 1.00 45.41 430 SER A CA 1
ATOM 3368 C C . SER A 1 430 ? -31.910 1.454 2.882 1.00 45.41 430 SER A C 1
ATOM 3370 O O . SER A 1 430 ? -32.261 0.357 2.457 1.00 45.41 430 SER A O 1
ATOM 3372 N N . SER A 1 431 ? -32.426 2.584 2.385 1.00 44.78 431 SER A N 1
ATOM 3373 C CA . SER A 1 431 ? -33.510 2.610 1.396 1.00 44.78 431 SER A CA 1
ATOM 3374 C C . SER A 1 431 ? -33.244 3.617 0.270 1.00 44.78 431 SER A C 1
ATOM 3376 O O . SER A 1 431 ? -33.036 4.794 0.560 1.00 44.78 431 SER A O 1
ATOM 3378 N N . PRO A 1 432 ? -33.304 3.200 -1.010 1.00 47.91 432 PRO A N 1
ATOM 3379 C CA . PRO A 1 432 ? -33.128 4.080 -2.165 1.00 47.91 432 PRO A CA 1
ATOM 3380 C C . PRO A 1 432 ? -34.398 4.871 -2.543 1.00 47.91 432 PRO A C 1
ATOM 3382 O O . PRO A 1 432 ? -34.414 5.512 -3.589 1.00 47.91 432 PRO A O 1
ATOM 3385 N N . ILE A 1 433 ? -35.476 4.802 -1.746 1.00 51.72 433 ILE A N 1
ATOM 3386 C CA . ILE A 1 433 ? -36.810 5.296 -2.152 1.00 51.72 433 ILE A CA 1
ATOM 3387 C C . ILE A 1 433 ? -37.171 6.669 -1.565 1.00 51.72 433 ILE A C 1
ATOM 3389 O O . ILE A 1 433 ? -38.015 7.357 -2.132 1.00 51.72 433 ILE A O 1
ATOM 3393 N N . ASN A 1 434 ? -36.502 7.140 -0.513 1.00 52.66 434 ASN A N 1
ATOM 3394 C CA . ASN A 1 434 ? -36.780 8.470 0.026 1.00 52.66 434 ASN A CA 1
ATOM 3395 C C . ASN A 1 434 ? -35.682 9.445 -0.395 1.00 52.66 434 ASN A C 1
ATOM 3397 O O . ASN A 1 434 ? -34.498 9.205 -0.158 1.00 52.66 434 ASN A O 1
ATOM 3401 N N . THR A 1 435 ? -36.086 10.563 -1.003 1.00 54.28 435 THR A N 1
ATOM 3402 C CA . THR A 1 435 ? -35.277 11.788 -1.037 1.00 54.28 435 THR A CA 1
ATOM 3403 C C . THR A 1 435 ? -34.614 11.969 0.327 1.00 54.28 435 THR A C 1
ATOM 3405 O O . THR A 1 435 ? -35.323 11.822 1.328 1.00 54.28 435 THR A O 1
ATOM 3408 N N . PRO A 1 436 ? -33.298 12.245 0.399 1.00 55.97 436 PRO A N 1
ATOM 3409 C CA . PRO A 1 436 ? -32.631 12.387 1.685 1.00 55.97 436 PRO A CA 1
ATOM 3410 C C . PRO A 1 436 ? -33.414 13.408 2.521 1.00 55.97 436 PRO A C 1
ATOM 3412 O O . PRO A 1 436 ? -33.703 14.490 1.995 1.00 55.97 436 PRO A O 1
ATOM 3415 N N . PRO A 1 437 ? -33.816 13.075 3.765 1.00 59.75 437 PRO A N 1
ATOM 3416 C CA . PRO A 1 437 ? -34.517 14.029 4.609 1.00 59.75 437 PRO A CA 1
ATOM 3417 C C . PRO A 1 437 ? -33.663 15.295 4.703 1.00 59.75 437 PRO A C 1
ATOM 3419 O O . PRO A 1 437 ? -32.430 15.228 4.791 1.00 59.75 437 PRO A O 1
ATOM 3422 N N . ARG A 1 438 ? -34.310 16.459 4.585 1.00 63.72 438 ARG A N 1
ATOM 3423 C CA . ARG A 1 438 ? -33.635 17.753 4.701 1.00 63.72 438 ARG A CA 1
ATOM 3424 C C . ARG A 1 438 ? -32.975 17.789 6.079 1.00 63.72 438 ARG A C 1
ATOM 3426 O O . ARG A 1 438 ? -33.673 17.798 7.082 1.00 63.72 438 ARG A O 1
ATOM 3433 N N . ARG A 1 439 ? -31.640 17.784 6.126 1.00 66.25 439 ARG A N 1
ATOM 3434 C CA . ARG A 1 439 ? -30.898 17.806 7.391 1.00 66.25 439 ARG A CA 1
ATOM 3435 C C . ARG A 1 439 ? -30.995 19.203 7.997 1.00 66.25 439 ARG A C 1
ATOM 3437 O O . ARG A 1 439 ? -30.408 20.131 7.449 1.00 66.25 439 ARG A O 1
ATOM 3444 N N . GLN A 1 440 ? -31.746 19.330 9.085 1.00 73.31 440 GLN A N 1
ATOM 3445 C CA . GLN A 1 440 ? -31.787 20.520 9.932 1.00 73.31 440 GLN A CA 1
ATOM 3446 C C . GLN A 1 440 ? -30.863 20.284 11.135 1.00 73.31 440 GLN A C 1
ATOM 3448 O O . GLN A 1 440 ? -30.869 19.211 11.733 1.00 73.31 440 GLN A O 1
ATOM 3453 N N . ILE A 1 441 ? -30.032 21.269 11.465 1.00 75.50 441 ILE A N 1
ATOM 3454 C CA . ILE A 1 441 ? -29.166 21.277 12.650 1.00 75.50 441 ILE A CA 1
ATOM 3455 C C . ILE A 1 441 ? -30.020 21.530 13.894 1.00 75.50 441 ILE A C 1
ATOM 3457 O O . ILE A 1 441 ? -29.814 20.914 14.939 1.00 75.50 441 ILE A O 1
ATOM 3461 N N . PHE A 1 442 ? -30.980 22.448 13.780 1.00 79.12 442 PHE A N 1
ATOM 3462 C CA . PHE A 1 442 ? -31.981 22.715 14.802 1.00 79.12 442 PHE A CA 1
ATOM 3463 C C . PHE A 1 442 ? -33.243 23.318 14.181 1.00 79.12 442 PHE A C 1
ATOM 3465 O O . PHE A 1 442 ? -33.192 24.016 13.169 1.00 79.12 442 PHE A O 1
ATOM 3472 N N . ASN A 1 443 ? -34.371 23.101 14.850 1.00 84.44 443 ASN A N 1
ATOM 3473 C CA . ASN A 1 443 ? -35.639 23.753 14.554 1.00 84.44 443 ASN A CA 1
ATOM 3474 C C . ASN A 1 443 ? -36.247 24.239 15.875 1.00 84.44 443 ASN A C 1
ATOM 3476 O O . ASN A 1 443 ? -36.689 23.425 16.680 1.00 84.44 443 ASN A O 1
ATOM 3480 N N . PHE A 1 444 ? -36.213 25.545 16.148 1.00 83.69 444 PHE A N 1
ATOM 3481 C CA . PHE A 1 444 ? -36.791 26.119 17.368 1.00 83.69 444 PHE A CA 1
ATOM 3482 C C . PHE A 1 444 ? -38.177 26.675 17.087 1.00 83.69 444 PHE A C 1
ATOM 3484 O O . PHE A 1 444 ? -38.302 27.612 16.303 1.00 83.69 444 PHE A O 1
ATOM 3491 N N . LEU A 1 445 ? -39.198 26.161 17.772 1.00 81.50 445 LEU A N 1
ATOM 3492 C CA . LEU A 1 445 ? -40.596 26.541 17.568 1.00 81.50 445 LEU A CA 1
ATOM 3493 C C . LEU A 1 445 ? -41.174 27.177 18.835 1.00 81.50 445 LEU A C 1
ATOM 3495 O O . LEU A 1 445 ? -41.028 26.648 19.931 1.00 81.50 445 LEU A O 1
ATOM 3499 N N . THR A 1 446 ? -41.859 28.308 18.709 1.00 79.25 446 THR A N 1
ATOM 3500 C CA . THR A 1 446 ? -42.698 28.851 19.792 1.00 79.25 446 THR A CA 1
ATOM 3501 C C . THR A 1 446 ? -43.981 28.036 19.941 1.00 79.25 446 THR A C 1
ATOM 3503 O O . THR A 1 446 ? -44.371 27.298 19.034 1.00 79.25 446 THR A O 1
ATOM 3506 N N . THR A 1 447 ? -44.715 28.226 21.042 1.00 76.75 447 THR A N 1
ATOM 3507 C CA . THR A 1 447 ? -46.023 27.565 21.236 1.00 76.75 447 THR A CA 1
ATOM 3508 C C . THR A 1 447 ? -47.068 27.958 20.183 1.00 76.75 447 THR A C 1
ATOM 3510 O O . THR A 1 447 ? -48.072 27.272 20.016 1.00 76.75 447 THR A O 1
ATOM 3513 N N . GLN A 1 448 ? -46.810 29.035 19.435 1.00 75.94 448 GLN A N 1
ATOM 3514 C CA . GLN A 1 448 ? -47.637 29.532 18.334 1.00 75.94 448 GLN A CA 1
ATOM 3515 C C . GLN A 1 448 ? -47.191 29.005 16.955 1.00 75.94 448 GLN A C 1
ATOM 3517 O O . GLN A 1 448 ? -47.724 29.439 15.938 1.00 75.94 448 GLN A O 1
ATOM 3522 N N . GLY A 1 449 ? -46.205 28.099 16.898 1.00 73.62 449 GLY A N 1
ATOM 3523 C CA . GLY A 1 449 ? -45.717 27.493 15.652 1.00 73.62 449 GLY A CA 1
ATOM 3524 C C . GLY A 1 449 ? -44.825 28.403 14.800 1.00 73.62 449 GLY A C 1
ATOM 3525 O O . GLY A 1 449 ? -44.570 28.097 13.641 1.00 73.62 449 GLY A O 1
ATOM 3526 N N . THR A 1 450 ? -44.347 29.522 15.352 1.00 75.50 450 THR A N 1
ATOM 3527 C CA . THR A 1 450 ? -43.382 30.414 14.682 1.00 75.50 450 THR A CA 1
ATOM 3528 C C . THR A 1 450 ? -41.978 30.158 15.212 1.00 75.50 450 THR A C 1
ATOM 3530 O O . THR A 1 450 ? -41.818 29.950 16.417 1.00 75.50 450 THR A O 1
ATOM 3533 N N . GLY A 1 451 ? -40.965 30.143 14.345 1.00 76.00 451 GLY A N 1
ATOM 3534 C CA . GLY A 1 451 ? -39.661 29.605 14.716 1.00 76.00 451 GLY A CA 1
ATOM 3535 C C . GLY A 1 451 ? -38.503 29.956 13.791 1.00 76.00 451 GLY A C 1
ATOM 3536 O O . GLY A 1 451 ? -38.673 30.686 12.815 1.00 76.00 451 GLY A O 1
ATOM 3537 N N . ILE A 1 452 ? -37.326 29.433 14.132 1.00 77.12 452 ILE A N 1
ATOM 3538 C CA . ILE A 1 452 ? -36.087 29.554 13.354 1.00 77.12 452 ILE A CA 1
ATOM 3539 C C . ILE A 1 452 ? -35.538 28.147 13.103 1.00 77.12 452 ILE A C 1
ATOM 3541 O O . ILE A 1 452 ? -35.352 27.377 14.048 1.00 77.12 452 ILE A O 1
ATOM 3545 N N . GLU A 1 453 ? -35.247 27.854 11.837 1.00 79.88 453 GLU A N 1
ATOM 3546 C CA . GLU A 1 453 ? -34.551 26.645 11.383 1.00 79.88 453 GLU A CA 1
ATOM 3547 C C . GLU A 1 453 ? -33.135 26.987 10.891 1.00 79.88 453 GLU A C 1
ATOM 3549 O O . GLU A 1 453 ? -32.911 28.088 10.376 1.00 79.88 453 GLU A O 1
ATOM 3554 N N . ALA A 1 454 ? -32.194 26.049 11.035 1.00 71.38 454 ALA A N 1
ATOM 3555 C CA . ALA A 1 454 ? -30.853 26.120 10.446 1.00 71.38 454 ALA A CA 1
ATOM 3556 C C . ALA A 1 454 ? -30.381 24.762 9.937 1.00 71.38 454 ALA A C 1
ATOM 3558 O O . ALA A 1 454 ? -30.702 23.746 10.596 1.00 71.38 454 ALA A O 1
#

Secondary structure (DSSP, 8-state):
-----TTT--SPPPPGGG-SSPPPPPPTTHHHHHHHHHHTTHHHH-HHHHHHHHHHHHHHHTS-HHHHHHH-SHHHHHHHHHHHHSTT--HHHHHHHHHHHHHHHHHHHHS-GGG-SS-HHHHHHHHHHHHHHHHHS---HHHHHHHHHHHHHHHHHHHHSSS-HHHHHHHHHHTTHHHHHHHHHHHHTTS-STTHHHHHHHHHHHHHHHTT-HHHHHHHHHTTHHHHHHHHHHTSSS--HHHHHHHHHHHH--S--S-GGG------TTHHHHHHHGGGS-HHHHHHHHHHHHHHHHSSHHHHHHHHHTTHHHHHHHHHHHS---HHHHHHHHHHHHHHHTT---HHHHHHHHHHT-S-SSS--TTHHHHHHHHHHHHHHHHHS----------STT--EEEP-----SSS------------S------SSS------S-EEEETTS-EEE-

=== Feature glossary ===
Each block in this record encodes a different view of the same protein. In brief:

Predicted aligned error. PAE(i, j) answers: if I align the predicted and true structures on residue i, how far off (in Å) do I expect residue j to be? A block-diagonal PAE matrix with low values on the blocks and high values off-diagonal is the signature of a multi-domain protein with confidently predicted domains but uncertain inter-domain orientation.

Contact-map, Ramachandran, and PAE plots. Plot images: a contact map (which residues are close in 3D, as an N×N binary image), a Ramachandran scatter (backbone torsion angles, revealing secondary-structure composition at a glance), and — for AlphaFold structures — a PAE heatmap (pairwise prediction confidence).

Backbone torsions (φ/ψ). φ (phi) and ψ (psi) are the two rotatable backbone dihedrals per residue: φ is the C(i-1)–N–Cα–C torsion, ψ is the N–Cα–C–N(i+1) torsion, both in degrees on (−180°, 180°]. α-helical residues cluster near (−60°, −45°); β-strand residues near (−120°, +130°). A Ramachandran plot is simply a scatter of (φ, ψ) for every residue.

Foldseek 3Di. A 3Di character summarizes, for each residue, the relative orientation of the Cα frame of its nearest spatial neighbor. Because it encodes fold topology rather than chemistry, 3Di alignments detect remote structural similarity that sequence alignment misses.

Radius of gyration, Cα contacts, bounding box. Three whole-structure scalars: the radius of gyration (RMS distance of Cα from centroid, in Å), the count of Cα–Cα contacts (pairs closer than 8 Å and separated by more than four residues in sequence — i.e. tertiary, not local, contacts), and the bounding-box dimensions. Together they distinguish compact globular folds from extended fibres or disordered chains.

Sequence. Sequence gives the chain of amino acids in standard one-letter code (A=alanine, C=cysteine, …, Y=tyrosine), read N→C. It is the only feature that is directly encoded by the gene; all structural features are derived from the folded form of this sequence.

mmCIF coordinates. Atomic coordinates in PDBx/mmCIF format — the same representation the Protein Data Bank distributes. Each line of the _atom_site loop places one backbone atom in Cartesian space (units: ångströms, origin: arbitrary).

Secondary structure (3-state, P-SEA). Three-state secondary structure (P-SEA) collapses the eight DSSP classes into helix (a), strand (b), and coil (c). P-SEA assigns these from Cα geometry alone — distances and angles — without requiring backbone oxygens, so it works on any Cα trace.

InterPro / GO / CATH / organism. Functional annotations link the protein to curated databases. InterPro entries identify conserved domains and families by matching the sequence against member-database signatures (Pfam, PROSITE, CDD, …). Gene Ontology (GO) terms describe molecular function, biological process, and cellular component in a controlled vocabulary. CATH places the structure in a hierarchical fold classification (Class/Architecture/Topology/Homologous-superfamily). The organism is the source species.

B-factor. B-factor (Debye–Waller factor) reflects atomic displacement in the crystal lattice. It is an experimental observable (units Å²), not a prediction; low values mean the atom is pinned down, high values mean it moves or is heterogeneous across the crystal.

Rendered structure images. Structure images are PyMOL renders from six orthogonal camera directions. Cartoon representation draws helices as coils and strands as arrows; sticks shows the backbone as bonds; surface shows the solvent-excluded envelope. Rainbow coloring maps sequence position to hue (blue→red, N→C); chain coloring assigns a distinct color per polypeptide.

Solvent-accessible surface area. Solvent-accessible surface area (SASA) is the area in Å² traced out by the centre of a 1.4 Å probe sphere (a water molecule) rolled over the protein's van der Waals surface (Shrake–Rupley / Lee–Richards construction). Buried residues have near-zero SASA; fully exposed residues can exceed 200 Å². The total SASA scales roughly with the number of surface residues.

Secondary structure (8-state, DSSP). The SS8 string is DSSP's per-residue secondary-structure call. α-helix (H) means an i→i+4 H-bond ladder; β-strand (E) means the residue participates in a β-sheet; 3₁₀ (G) and π (I) are tighter and wider helices; T/S are turns/bends; '-' is loop.

pLDDT. For AlphaFold models, the B-factor field carries pLDDT — the model's own estimate of local accuracy on a 0–100 scale. Regions with pLDDT<50 should be treated as essentially unmodeled; they often correspond to intrinsically disordered segments.

Nearest PDB structures. Nearest PDB neighbors are the top structural matches found by Foldseek when searching this structure against the entire Protein Data Bank. Each hit reports a TM-score (0 to 1; >0.5 almost always implies the same fold) and an E-value. These are *structural* homologs — they may share no detectable sequence similarity.